Protein 5EN2 (pdb70)

Solvent-accessible surface area: 26014 Å² total; per-residue (Å²): 157,32,115,14,117,4,36,55,83,42,98,13,138,71,53,41,57,13,122,0,26,0,98,5,52,55,46,81,12,46,56,33,10,3,0,0,0,16,27,76,109,77,101,16,11,55,8,0,0,0,0,14,4,18,63,35,22,42,22,30,20,110,146,7,98,84,45,7,68,8,60,29,56,108,108,43,28,9,0,58,0,59,0,36,79,3,53,83,105,5,18,6,54,1,6,0,0,18,15,36,19,11,71,4,48,111,110,51,9,1,0,27,84,28,0,90,12,2,46,3,17,7,3,54,23,146,82,53,44,15,49,3,20,23,1,6,42,108,110,105,58,32,14,0,0,0,0,0,44,23,0,10,10,70,86,16,81,20,47,2,47,96,36,102,36,85,93,41,40,25,57,2,72,22,40,59,85,102,54,61,23,9,13,5,0,0,0,45,14,81,61,98,31,16,80,96,110,65,2,26,0,25,4,28,1,87,54,31,105,42,182,46,97,49,103,3,100,80,140,116,19,86,11,88,20,40,122,91,74,43,68,8,40,87,41,68,162,7,50,0,61,2,102,3,72,101,41,0,2,12,2,0,0,0,0,22,14,59,110,88,85,26,3,128,6,10,0,44,42,0,58,64,96,39,119,77,23,55,118,43,4,61,6,49,75,80,55,30,68,0,31,0,10,0,26,77,0,68,74,112,1,52,6,29,0,1,0,0,0,7,1,10,25,19,5,19,22,0,72,5,1,74,4,6,35,130,77,74,73,20,58,6,77,12,20,5,2,17,5,6,92,78,5,48,124,86,31,20,0,0,0,0,0,0,0,4,53,1,9,34,49,117,31,78,24,92,4,64,8,76,57,73,84,67,137,116,36,35,18,45,6,136,27,95,42,55,124,195,59,14,5,18,1,4,3,0,4,0,49,11,82,66,89,40,12,92,165,44,50,28,0,13,1,30,3,74,9,141,52,52,158,68,63,55,77,85,57,22,94,73,141,184,145,8,79,53,8,46,40,134,140,68,73,6,28,0,58,9,67,141,3,18,1,38,9,12,26,27,20,10,14,27,1,42,85,115,63,22,27,79,0,106,105,42,66,47,0,59,115,3,10,160,39,119,56,38,28,123,0,0,38,68,1,0,87,36,6,40,14,51,30,189,140,20,56,68,4,18,0,19,46,74,84,80,86,28,34,22,0,1,8,1,62,3,4,32,47,60,190,16,77,119,13,2,126,79,3,68,74,8,0,76,153,25,4,254,72,13,30,41,65,6,112,124,34,56,32,5,6,0,0,0,11,49,30,98,48,26,180,151,14,114

CATH classification: 2.60.40.10 (+1 more: 2.60.40.10)

Radius of gyration: 30.06 Å; Cα contacts (8 Å, |Δi|>4): 1407; chains: 3; bounding box: 63×88×64 Å

Nearest PDB structures (foldseek):
  5en2-assembly1_A  TM=1.005E+00  e=6.910E-44  Mus musculus
  3vga-assembly1_C  TM=9.369E-01  e=1.134E-33  Mus musculus
  3oz9-assembly1_H  TM=7.194E-01  e=1.781E-35  Mus musculus
  5x2m-assembly1_H  TM=7.467E-01  e=6.748E-34  Mus musculus
  5x2n-assembly2_J  TM=6.865E-01  e=4.454E-34  Mus musculus

InterPro domains:
  IPR001535 Arenavirus glycoprotein [MF_04084] (1-483)
  IPR001535 Arenavirus glycoprotein [PF00798] (1-118)
  IPR001535 Arenavirus glycoprotein [PF00798] (135-475)
  IPR001535 Arenavirus glycoprotein [PIRSF004028] (1-484)
  IPR043015 Arenavirus glycoprotein, zinc binding domain [G3DSA:2.20.28.180] (444-485)

Sequence (572 aa):
EVKLQQSGAELARPGTSVKLSCKASSGYTFTNYWMQWIKQRPGQGLEWIGAVYPGDGDTRFSQKFKGKATLTADKSSSTAYMQLSSLSSEDSAVYFCARRRVYYGSNYIYALDYWGQGTSVTVSAAKTTAPSVYPLAPVGSSVTLGCLVKGYFPEPVTLTWNSGSLSSGVHTFPAVLQSDLYTLSSSVTVTSSTWPSQSITCNVAHPASSTKVDKKIEPRDIVMTQSQKFMSTSIGDRVSITCKASQNVGSAVAWYQQKPGQSPKLLIYSASNRYTGVPDRFIGSESGTDFTLTISNMQSEDLADYFCQQYSSYPLAFGAGTKLELKRADAAPTVSIFPPSSEQLTSGGASVVCFLNNFYPKDINVKWKIDGSERQNGVLNSWTDQDSKDSTYSMSSTLTLTKDEYERHNSYTCEATHKTSTSPIVKSFNRNDLPLLCTLNKSHLYIKGGNASFKISFDDIAVLLPEYDVIIQHPADMSWCSKSDDQIWLSQWFMNAVGHDWYLDPPFLCRNRTKTEGFIFQVNTSKTGINENYAKKFKTGMHHLYREYPDSCLDGKLCLMKAQPTSWPLQCP

Secondary structure (DSSP, 8-state):
--EEEE---EEE-TT--EEEEEEEESS-GGGEEEEEEEE-TT--EEEEEEE-TTT--EEE-GGGTTTEEEEEETTTTEEEEEE-S--GGG-EEEEEEEEEPP-SSSS--S---B---EEEEE-SPPPBPPEEEEE-----EEEEEEEEEEEBSS--EEEEGGGTB-TTEEEPPPEEETTEEEEEEEEEEETTTTTTS--EEEEEEGGGTEEEEEE----/---EEES-SEEEE-TT--EEEEEEESS-BTB-EEEEEE-TTS--EEEEETTTEEPTT--TTEEEEEETTEEEEEESS--GGG-SEEEEEE-SSSSPEE---EEEEE----B--EEEEEPPPHHHHHTTEEEEEEEEEEEBSS--EEEEEETTEEE-TTEEEEEPPPPTTT--EEEEEEEEEEHHHHTT--EEEEEEE-TT-SS-EEEEEE--/-PPEEEEETTTEEEEEETTEEEEEEEES-----TTTSEEESSGGGGGGG-S-HHHHHHHHHHHHHTT--TTTSPPEEE--TT-SS---EEEE---SGGGHHHHHHHHHHHHHHSTT------TTS--EEEEEE-PPPTT--

Structure (mmCIF, N/CA/C/O backbone):
data_5EN2
#
_entry.id   5EN2
#
_cell.length_a   52.110
_cell.length_b   74.790
_cell.length_c   177.640
_cell.angle_alpha   90.000
_cell.angle_beta   90.000
_cell.angle_gamma   90.000
#
_symmetry.space_group_name_H-M   'P 21 21 21'
#
loop_
_entity.id
_entity.type
_entity.pdbx_description
1 polymer 'GD01 heavy chain'
2 polymer 'GD01 light chain'
3 polymer 'Pre-glycoprotein polyprotein GP complex'
4 branched alpha-D-mannopyranose-(1-3)-[alpha-D-mannopyranose-(1-6)]alpha-D-mannopyranose-(1-6)-[alpha-D-mannopyranose-(1-3)]beta-D-mannopyranose-(1-4)-2-acetamido-2-deoxy-beta-D-glucopyranose-(1-4)-2-acetamido-2-deoxy-beta-D-glucopyranose
5 branched 2-acetamido-2-deoxy-beta-D-glucopyranose-(1-4)-2-acetamido-2-deoxy-beta-D-glucopyranose
6 non-polymer 'CHLORIDE ION'
7 non-polymer 2-acetamido-2-deoxy-beta-D-glucopyranose
8 water water
#
loop_
_atom_site.group_PDB
_atom_site.id
_atom_site.type_symbol
_atom_site.label_atom_id
_atom_site.label_alt_id
_atom_site.label_comp_id
_atom_site.label_asym_id
_atom_site.label_entity_id
_atom_site.label_seq_id
_atom_site.pdbx_PDB_ins_code
_atom_site.Cartn_x
_atom_site.Cartn_y
_atom_site.Cartn_z
_atom_site.occupancy
_atom_site.B_iso_or_equiv
_atom_site.auth_seq_id
_atom_site.auth_comp_id
_atom_site.auth_asym_id
_atom_site.auth_atom_id
_atom_site.pdbx_PDB_model_num
ATOM 1 N N . GLU A 1 1 ? -26.698 11.277 -3.446 1.00 26.07 1 GLU A N 1
ATOM 2 C CA . GLU A 1 1 ? -25.299 11.388 -3.845 1.00 24.24 1 GLU A CA 1
ATOM 3 C C . GLU A 1 1 ? -25.199 11.825 -5.312 1.00 21.44 1 GLU A C 1
ATOM 4 O O . GLU A 1 1 ? -26.035 11.447 -6.124 1.00 19.63 1 GLU A O 1
ATOM 10 N N . VAL A 1 2 ? -24.193 12.625 -5.641 1.00 17.33 2 VAL A N 1
ATOM 11 C CA . VAL A 1 2 ? -24.000 13.160 -6.999 1.00 16.16 2 VAL A CA 1
ATOM 12 C C . VAL A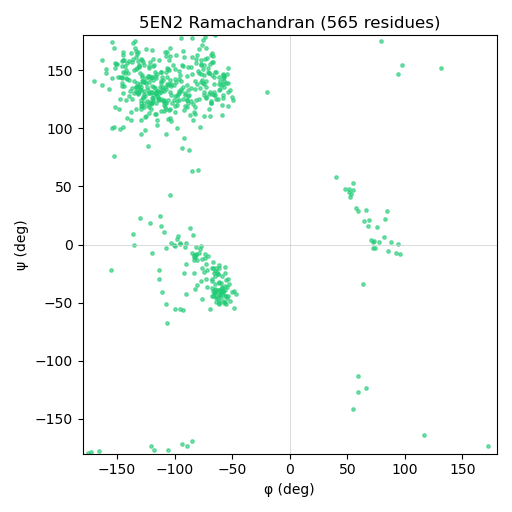 1 2 ? -23.483 12.067 -7.921 1.00 17.91 2 VAL A C 1
ATOM 13 O O . VAL A 1 2 ? -22.512 11.381 -7.599 1.00 18.04 2 VAL A O 1
ATOM 17 N N . LYS A 1 3 ? -24.141 11.897 -9.066 1.00 13.58 3 LYS A N 1
ATOM 18 C CA . LYS A 1 3 ? -23.715 10.878 -10.025 1.00 14.68 3 LYS A CA 1
ATOM 19 C C . LYS A 1 3 ? -23.960 11.356 -11.446 1.00 16.24 3 LYS A C 1
ATOM 20 O O . LYS A 1 3 ? -24.987 11.986 -11.708 1.00 14.82 3 LYS A O 1
ATOM 26 N N . LEU A 1 4 ? -22.997 11.084 -12.340 1.00 13.34 4 LEU A N 1
ATOM 27 C CA . LEU A 1 4 ? -23.115 11.392 -13.775 1.00 13.13 4 LEU A CA 1
ATOM 28 C C . LEU A 1 4 ? -22.936 10.063 -14.498 1.00 17.03 4 LEU A C 1
ATOM 29 O O . LEU A 1 4 ? -21.857 9.464 -14.409 1.00 17.01 4 LEU A O 1
ATOM 34 N N . GLN A 1 5 ? -24.009 9.569 -15.151 1.00 14.15 5 GLN A N 1
ATOM 35 C CA . GLN A 1 5 ? -24.007 8.257 -15.827 1.00 14.49 5 GLN A CA 1
ATOM 36 C C . GLN A 1 5 ? -24.020 8.446 -17.335 1.00 14.98 5 GLN A C 1
ATOM 37 O O . GLN A 1 5 ? -24.986 8.967 -17.889 1.00 13.58 5 GLN A O 1
ATOM 43 N N . GLN A 1 6 ? -22.943 8.019 -17.996 1.00 11.43 6 GLN A N 1
ATOM 44 C CA . GLN A 1 6 ? -22.829 8.156 -19.444 1.00 10.64 6 GLN A CA 1
ATOM 45 C C . GLN A 1 6 ? -23.319 6.898 -20.172 1.00 17.72 6 GLN A C 1
ATOM 46 O O . GLN A 1 6 ? -23.329 5.811 -19.594 1.00 17.60 6 GLN A O 1
ATOM 52 N N . SER A 1 7 ? -23.769 7.076 -21.438 1.00 14.63 7 SER A N 1
ATOM 53 C CA . SER A 1 7 ? -24.247 6.022 -22.338 1.00 12.84 7 SER A CA 1
ATOM 54 C C . SER A 1 7 ? -23.057 5.120 -22.738 1.00 15.92 7 SER A C 1
ATOM 55 O O . SER A 1 7 ? -21.902 5.466 -22.495 1.00 12.75 7 SER A O 1
ATOM 58 N N . GLY A 1 8 ? -23.356 3.932 -23.248 1.00 13.52 8 GLY A N 1
ATOM 59 C CA . GLY A 1 8 ? -22.352 2.923 -23.558 1.00 12.65 8 GLY A CA 1
ATOM 60 C C . GLY A 1 8 ? -21.529 3.222 -24.787 1.00 17.17 8 GLY A C 1
ATOM 61 O O . GLY A 1 8 ? -21.793 4.198 -25.498 1.00 17.18 8 GLY A O 1
ATOM 62 N N . ALA A 1 9 ? -20.575 2.324 -25.078 1.00 14.63 9 ALA A N 1
ATOM 63 C CA . ALA A 1 9 ? -19.663 2.413 -26.220 1.00 14.64 9 ALA A CA 1
ATOM 64 C C . ALA A 1 9 ? -20.395 2.578 -27.570 1.00 18.26 9 ALA A C 1
ATOM 65 O O . ALA A 1 9 ? -21.433 1.944 -27.816 1.00 17.89 9 ALA A O 1
ATOM 67 N N . GLU A 1 10 ? -19.847 3.433 -28.422 1.00 13.92 10 GLU A N 1
ATOM 68 C CA . GLU A 1 10 ? -20.379 3.724 -29.763 1.00 13.60 10 GLU A CA 1
ATOM 69 C C . GLU A 1 10 ? -19.472 3.180 -30.853 1.00 16.68 10 GLU A C 1
ATOM 70 O O . GLU A 1 10 ? -18.269 3.369 -30.792 1.00 16.07 10 GLU A O 1
ATOM 76 N N . LEU A 1 11 ? -20.058 2.540 -31.881 1.00 14.17 11 LEU A N 1
ATOM 77 C CA . LEU A 1 11 ? -19.344 2.058 -33.065 1.00 15.42 11 LEU A CA 1
ATOM 78 C C . LEU A 1 11 ? -20.047 2.747 -34.234 1.00 21.43 11 LEU A C 1
ATOM 79 O O . LEU A 1 11 ? -21.273 2.664 -34.341 1.00 21.62 11 LEU A O 1
ATOM 84 N N . ALA A 1 12 ? -19.309 3.501 -35.039 1.00 17.47 12 ALA A N 1
ATOM 85 C CA . ALA A 1 12 ? -19.945 4.230 -36.133 1.00 18.03 12 ALA A CA 1
ATOM 86 C C . ALA A 1 12 ? -19.143 4.301 -37.393 1.00 21.93 12 ALA A C 1
ATOM 87 O O . ALA A 1 12 ? -17.902 4.364 -37.378 1.00 21.20 12 ALA A O 1
ATOM 89 N N . ARG A 1 13 ? -19.862 4.312 -38.508 1.00 18.13 13 ARG A N 1
ATOM 90 C CA . ARG A 1 13 ? -19.235 4.412 -39.802 1.00 18.84 13 ARG A CA 1
ATOM 91 C C . ARG A 1 13 ? -18.751 5.828 -40.093 1.00 21.53 13 ARG A C 1
ATOM 92 O O . ARG A 1 13 ? -19.366 6.787 -39.629 1.00 19.97 13 ARG A O 1
ATOM 100 N N . PRO A 1 14 ? -17.687 5.983 -40.913 1.00 19.66 14 PRO A N 1
ATOM 101 C CA . PRO A 1 14 ? -17.238 7.334 -41.298 1.00 19.97 14 PRO A CA 1
ATOM 102 C C . PRO A 1 14 ? -18.334 8.146 -42.001 1.00 24.55 14 PRO A C 1
ATOM 103 O O . PRO A 1 14 ? -19.126 7.591 -42.778 1.00 23.51 14 PRO A O 1
ATOM 107 N N . GLY A 1 15 ? -18.431 9.431 -41.641 1.00 20.50 15 GLY A N 1
ATOM 108 C CA . GLY A 1 15 ? -19.410 10.374 -42.177 1.00 19.17 15 GLY A CA 1
ATOM 109 C C . GLY A 1 15 ? -20.757 10.353 -41.486 1.00 23.89 15 GLY A C 1
ATOM 110 O O . GLY A 1 15 ? -21.623 11.176 -41.800 1.00 24.28 15 GLY A O 1
ATOM 111 N N . THR A 1 16 ? -20.966 9.419 -40.543 1.00 18.95 16 THR A N 1
ATOM 112 C CA . THR A 1 16 ? -22.240 9.353 -39.814 1.00 18.55 16 THR A CA 1
ATOM 113 C C . THR A 1 16 ? -22.158 10.254 -38.551 1.00 22.11 16 THR A C 1
ATOM 114 O O . THR A 1 16 ? -21.210 11.011 -38.386 1.00 21.50 16 THR A O 1
ATOM 118 N N . SER A 1 17 ? -23.176 10.201 -37.711 1.00 17.65 17 SER A N 1
ATOM 119 C CA . SER A 1 17 ? -23.235 10.956 -36.473 1.00 18.49 17 SER A CA 1
ATOM 120 C C . SER A 1 17 ? -23.628 10.037 -35.312 1.00 22.34 17 SER A C 1
ATOM 121 O O . SER A 1 17 ? -24.275 9.017 -35.535 1.00 22.08 17 SER A O 1
ATOM 124 N N . VAL A 1 18 ? -23.228 10.396 -34.086 1.00 17.61 18 VAL A N 1
ATOM 125 C CA . VAL A 1 18 ? -23.590 9.663 -32.862 1.00 17.78 18 VAL A CA 1
ATOM 126 C C . VAL A 1 18 ? -24.082 10.694 -31.876 1.00 19.56 18 VAL A C 1
ATOM 127 O O . VAL A 1 18 ? -23.657 11.850 -31.956 1.00 17.64 18 VAL A O 1
ATOM 131 N N . LYS A 1 19 ? -24.957 10.293 -30.956 1.00 13.87 19 LYS A N 1
ATOM 132 C CA . LYS A 1 19 ? -25.436 11.201 -29.917 1.00 13.54 19 LYS A CA 1
ATOM 133 C C . LYS A 1 19 ? -25.173 10.542 -28.561 1.00 17.99 19 LYS A C 1
ATOM 134 O O . LYS A 1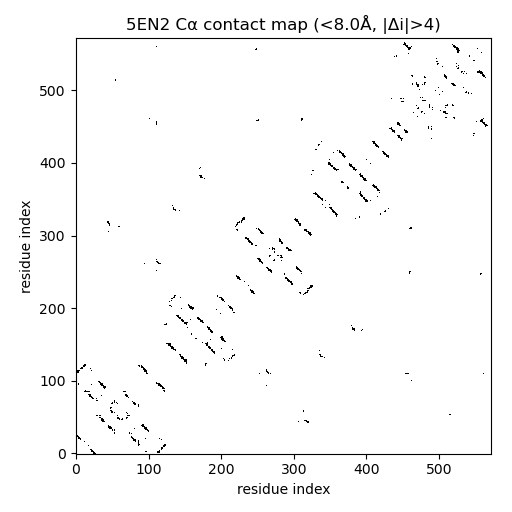 19 ? -25.755 9.496 -28.243 1.00 18.93 19 LYS A O 1
ATOM 140 N N . LEU A 1 20 ? -24.233 11.112 -27.807 1.00 13.07 20 LEU A N 1
ATOM 141 C CA . LEU A 1 20 ? -23.841 10.631 -26.490 1.00 12.47 20 LEU A CA 1
ATOM 142 C C . LEU A 1 20 ? -24.688 11.266 -25.411 1.00 14.89 20 LEU A C 1
ATOM 143 O O . LEU A 1 20 ? -25.057 12.423 -25.532 1.00 14.71 20 LEU A O 1
ATOM 148 N N . SER A 1 21 ? -24.998 10.518 -24.342 1.00 12.92 21 SER A N 1
ATOM 149 C CA . SER A 1 21 ? -25.811 11.073 -23.262 1.00 12.21 21 SER A CA 1
ATOM 150 C C . SER A 1 21 ? -25.115 11.029 -21.906 1.00 13.55 21 SER A C 1
ATOM 151 O O . SER A 1 21 ? -24.245 10.188 -21.666 1.00 13.09 21 SER A O 1
ATOM 154 N N . CYS A 1 22 ? -25.496 11.941 -21.032 1.00 11.91 22 CYS A N 1
ATOM 155 C CA . CYS A 1 22 ? -24.950 12.007 -19.690 1.00 13.21 22 CYS A CA 1
ATOM 156 C C . CYS A 1 22 ? -26.117 12.374 -18.767 1.00 19.04 22 CYS A C 1
ATOM 157 O O . CYS A 1 22 ? -26.609 13.499 -18.812 1.00 17.89 22 CYS A O 1
ATOM 160 N N . LYS A 1 23 ? -26.565 11.405 -17.951 1.00 15.57 23 LYS A N 1
ATOM 161 C CA . LYS A 1 23 ? -27.693 11.602 -17.051 1.00 15.44 23 LYS A CA 1
ATOM 162 C C . LYS A 1 23 ? -27.221 11.976 -15.656 1.00 16.71 23 LYS A C 1
ATOM 163 O O . LYS A 1 23 ? -26.493 11.218 -15.015 1.00 15.86 23 LYS A O 1
ATOM 169 N N . ALA A 1 24 ? -27.707 13.097 -15.168 1.00 14.25 24 ALA A N 1
ATOM 170 C CA . ALA A 1 24 ? -27.349 13.589 -13.851 1.00 15.36 24 ALA A CA 1
ATOM 171 C C . ALA A 1 24 ? -28.348 13.172 -12.762 1.00 19.42 24 ALA A C 1
ATOM 172 O O . ALA A 1 24 ? -29.553 13.197 -12.995 1.00 19.82 24 ALA A O 1
ATOM 174 N N . SER A 1 25 ? -27.832 12.819 -11.580 1.00 17.36 25 SER A N 1
ATOM 175 C CA A SER A 1 25 ? -28.638 12.447 -10.412 0.50 17.02 25 SER A CA 1
ATOM 176 C CA B SER A 1 25 ? -28.663 12.492 -10.420 0.50 16.28 25 SER A CA 1
ATOM 177 C C . SER A 1 25 ? -28.014 13.012 -9.149 1.00 19.51 25 SER A C 1
ATOM 178 O O . SER A 1 25 ? -26.798 13.225 -9.120 1.00 17.47 25 SER A O 1
ATOM 183 N N . GLY A 1 26 ? -28.852 13.241 -8.127 1.00 16.72 26 GLY A N 1
ATOM 184 C CA . GLY A 1 26 ? -28.436 13.708 -6.811 1.00 16.90 26 GLY A CA 1
ATOM 185 C C . GLY A 1 26 ? -28.193 15.190 -6.612 1.00 18.83 26 GLY A C 1
ATOM 186 O O . GLY A 1 26 ? -27.690 15.571 -5.559 1.00 17.22 26 GLY A O 1
ATOM 187 N N . TYR A 1 27 ? -28.506 16.035 -7.620 1.00 15.62 27 TYR A N 1
ATOM 188 C CA . TYR A 1 27 ? -28.314 17.495 -7.543 1.00 14.98 27 TYR A CA 1
ATOM 189 C C . TYR A 1 27 ? -29.281 18.231 -8.436 1.00 19.36 27 TYR A C 1
ATOM 190 O O . TYR A 1 27 ? -29.970 17.580 -9.225 1.00 19.05 27 TYR A O 1
ATOM 199 N N . THR A 1 28 ? -29.369 19.577 -8.285 1.00 16.06 28 THR A N 1
ATOM 200 C CA . THR A 1 28 ? -30.230 20.436 -9.095 1.00 15.44 28 THR A CA 1
ATOM 201 C C . THR A 1 28 ? -29.537 20.637 -10.453 1.00 17.78 28 THR A C 1
ATOM 202 O O . THR A 1 28 ? -28.619 21.459 -10.581 1.00 15.08 28 THR A O 1
ATOM 206 N N . PHE A 1 29 ? -30.011 19.894 -11.461 1.00 15.69 29 PHE A N 1
ATOM 207 C CA . PHE A 1 29 ? -29.528 19.907 -12.853 1.00 14.24 29 PHE A CA 1
ATOM 208 C C . PHE A 1 29 ? -29.342 21.305 -13.433 1.00 17.64 29 PHE A C 1
ATOM 209 O O . PHE A 1 29 ? -28.338 21.586 -14.103 1.00 17.01 29 PHE A O 1
ATOM 217 N N . THR A 1 30 ? -30.306 22.195 -13.154 1.00 15.52 30 THR A N 1
ATOM 218 C CA . THR A 1 30 ? -30.316 23.557 -13.654 1.00 14.73 30 THR A CA 1
ATOM 219 C C . THR A 1 30 ? -29.367 24.487 -12.918 1.00 15.11 30 THR A C 1
ATOM 220 O O . THR A 1 30 ? -29.312 25.650 -13.288 1.00 16.12 30 THR A O 1
ATOM 224 N N . ASN A 1 31 ? -28.633 24.024 -11.897 1.00 10.87 31 ASN A N 1
ATOM 225 C CA . ASN A 1 31 ? -27.649 24.907 -11.236 1.00 10.76 31 ASN A CA 1
ATOM 226 C C . ASN A 1 31 ? -26.247 24.677 -11.786 1.00 14.25 31 ASN A C 1
ATOM 227 O O . ASN A 1 31 ? -25.274 25.214 -11.238 1.00 14.00 31 ASN A O 1
ATOM 232 N N . TYR A 1 32 ? -26.139 23.867 -12.836 1.00 10.10 32 TYR A N 1
ATOM 233 C CA . TYR A 1 32 ? -24.841 23.477 -13.414 1.00 10.10 32 TYR A CA 1
ATOM 234 C C . TYR A 1 32 ? -24.794 23.545 -14.923 1.00 14.01 32 TYR A C 1
ATOM 235 O O . TYR A 1 32 ? -25.810 23.388 -15.575 1.00 13.83 32 TYR A O 1
ATOM 244 N N . TRP A 1 33 ? -23.609 23.809 -15.461 1.00 11.71 33 TRP A N 1
ATOM 245 C CA . TRP A 1 33 ? -23.325 23.739 -16.876 1.00 12.58 33 TRP A CA 1
ATOM 246 C C . TRP A 1 33 ? -22.723 22.344 -17.041 1.00 15.15 33 TRP A C 1
ATOM 247 O O . TRP A 1 33 ? -21.811 21.983 -16.278 1.00 13.88 33 TRP A O 1
ATOM 258 N N . MET A 1 34 ? -23.209 21.560 -18.014 1.00 9.43 34 MET A N 1
ATOM 259 C CA . MET A 1 34 ? -22.609 20.256 -18.256 1.00 9.25 34 MET A CA 1
ATOM 260 C C . MET A 1 34 ? -21.461 20.430 -19.255 1.00 12.47 34 MET A C 1
ATOM 261 O O . MET A 1 34 ? -21.674 20.886 -20.364 1.00 10.95 34 MET A O 1
ATOM 266 N N . GLN A 1 35 ? -20.258 20.042 -18.856 1.00 8.87 35 GLN A N 1
ATOM 267 C CA . GLN A 1 35 ? -19.057 20.115 -19.687 1.00 7.65 35 GLN A CA 1
ATOM 268 C C . GLN A 1 35 ? -18.851 18.802 -20.439 1.00 13.18 35 GLN A C 1
ATOM 269 O O . GLN A 1 35 ? -19.239 17.732 -19.962 1.00 13.23 35 GLN A O 1
ATOM 275 N N . TRP A 1 36 ? -18.178 18.876 -21.585 1.00 9.00 36 TRP A N 1
ATOM 276 C CA . TRP A 1 36 ? -17.808 17.706 -22.374 1.00 8.53 36 TRP A CA 1
ATOM 277 C C . TRP A 1 36 ? -16.325 17.805 -22.669 1.00 11.08 36 TRP A C 1
ATOM 278 O O . TRP A 1 36 ? -15.843 18.875 -23.034 1.00 9.50 36 TRP A O 1
ATOM 289 N N . ILE A 1 37 ? -15.599 16.686 -22.515 1.00 7.43 37 ILE A N 1
ATOM 290 C CA . ILE A 1 37 ? -14.150 16.650 -22.698 1.00 7.42 37 ILE A CA 1
ATOM 291 C C . ILE A 1 37 ? -13.801 15.405 -23.538 1.00 9.73 37 ILE A C 1
ATOM 292 O O . ILE A 1 37 ? -14.357 14.325 -23.323 1.00 10.53 37 ILE A O 1
ATOM 297 N N . LYS A 1 38 ? -12.858 15.559 -24.430 1.00 7.37 38 LYS A N 1
ATOM 298 C CA . LYS A 1 38 ? -12.386 14.477 -25.282 1.00 8.28 38 LYS A CA 1
ATOM 299 C C . LYS A 1 38 ? -11.009 14.028 -24.816 1.00 12.79 38 LYS A C 1
ATOM 300 O O . LYS A 1 38 ? -10.152 14.859 -24.469 1.00 12.56 38 LYS A O 1
ATOM 306 N N . GLN A 1 39 ? -10.776 12.723 -24.915 1.00 11.13 39 GLN A N 1
ATOM 307 C CA . GLN A 1 39 ? -9.475 12.144 -24.618 1.00 10.35 39 GLN A CA 1
ATOM 308 C C . GLN A 1 39 ? -9.134 11.096 -25.654 1.00 13.91 39 GLN A C 1
ATOM 309 O O . GLN A 1 39 ? -9.725 10.021 -25.656 1.00 11.72 39 GLN A O 1
ATOM 315 N N . ARG A 1 40 ? -8.183 11.417 -26.545 1.00 15.48 40 ARG A N 1
ATOM 316 C CA . ARG A 1 40 ? -7.735 10.476 -27.568 1.00 17.52 40 ARG A CA 1
ATOM 317 C C . ARG A 1 40 ? -6.749 9.459 -26.977 1.00 27.90 40 ARG A C 1
ATOM 318 O O . ARG A 1 40 ? -6.073 9.795 -25.992 1.00 26.12 40 ARG A O 1
ATOM 326 N N . PRO A 1 41 ? -6.715 8.193 -27.512 1.00 29.50 41 PRO A N 1
ATOM 327 C CA . PRO A 1 41 ? -5.836 7.159 -26.933 1.00 30.11 41 PRO A CA 1
ATOM 328 C C . PRO A 1 41 ? -4.395 7.599 -26.711 1.00 36.10 41 PRO A C 1
ATOM 329 O O . PRO A 1 41 ? -3.750 8.150 -27.606 1.00 35.39 41 PRO A O 1
ATOM 333 N N . GLY A 1 42 ? -3.964 7.453 -25.463 1.00 33.94 42 GLY A N 1
ATOM 334 C CA . GLY A 1 42 ? -2.638 7.821 -24.985 1.00 34.08 42 GLY A CA 1
ATOM 335 C C . GLY A 1 42 ? -2.371 9.312 -24.905 1.00 36.29 42 GLY A C 1
ATOM 336 O O . GLY A 1 42 ? -1.256 9.700 -24.560 1.00 36.01 42 GLY A O 1
ATOM 337 N N . GLN A 1 43 ? -3.392 10.162 -25.202 1.00 30.55 43 GLN A N 1
ATOM 338 C CA . GLN A 1 43 ? -3.268 11.624 -25.186 1.00 28.59 43 GLN A CA 1
ATOM 339 C C . GLN A 1 43 ? -3.947 12.309 -23.962 1.00 27.75 43 GLN A C 1
ATOM 340 O O . GLN A 1 43 ? -4.467 11.632 -23.044 1.00 25.06 43 GLN A O 1
ATOM 346 N N . GLY A 1 44 ? -3.900 13.647 -23.957 1.00 19.28 44 GLY A N 1
ATOM 347 C CA . GLY A 1 44 ? -4.455 14.416 -22.857 1.00 17.95 44 GLY A CA 1
ATOM 348 C C . GLY A 1 44 ? -5.939 14.692 -22.969 1.00 22.27 44 GLY A C 1
ATOM 349 O O . GLY A 1 44 ? -6.641 14.123 -23.817 1.00 22.63 44 GLY A O 1
ATOM 350 N N . LEU A 1 45 ? -6.422 15.585 -22.099 1.00 15.55 45 LEU A N 1
ATOM 351 C CA . LEU A 1 45 ? -7.816 16.011 -22.045 1.00 13.21 45 LEU A CA 1
ATOM 352 C C . LEU A 1 45 ? -7.989 17.251 -22.905 1.00 17.20 45 LEU A C 1
ATOM 353 O O . LEU A 1 45 ? -7.172 18.178 -22.844 1.00 16.18 45 LEU A O 1
ATOM 358 N N . GLU A 1 46 ? -9.053 17.282 -23.705 1.00 11.09 46 GLU A N 1
ATOM 359 C CA . GLU A 1 46 ? -9.334 18.448 -24.539 1.00 11.01 46 GLU A CA 1
ATOM 360 C C . GLU A 1 46 ? -10.771 18.922 -24.290 1.00 11.67 46 GLU A C 1
ATOM 361 O O . GLU A 1 46 ? -11.729 18.177 -24.554 1.00 7.70 46 GLU A O 1
ATOM 367 N N . TRP A 1 47 ? -10.928 20.156 -23.793 1.00 10.11 47 TRP A N 1
ATOM 368 C CA . TRP A 1 47 ? -12.273 20.671 -23.504 1.00 10.88 47 TRP A CA 1
ATOM 369 C C . TRP A 1 47 ? -13.014 20.928 -24.815 1.00 13.50 47 TRP A C 1
ATOM 370 O O . TRP A 1 47 ? -12.467 21.577 -25.687 1.00 13.01 47 TRP A O 1
ATOM 381 N N . ILE A 1 48 ? -14.243 20.406 -24.952 1.00 11.26 48 ILE A N 1
ATOM 382 C CA . ILE A 1 48 ? -15.086 20.548 -26.159 1.00 10.23 48 ILE A CA 1
ATOM 383 C C . ILE A 1 48 ? -15.999 21.756 -26.029 1.00 14.22 48 ILE A C 1
ATOM 384 O O . ILE A 1 48 ? -16.051 22.623 -26.907 1.00 13.01 48 ILE A O 1
ATOM 389 N N . GLY A 1 49 ? -16.774 21.759 -24.963 1.00 10.02 49 GLY A N 1
ATOM 390 C CA . GLY A 1 49 ? -17.748 22.803 -24.706 1.00 9.23 49 GLY A CA 1
ATOM 391 C C . GLY A 1 49 ? -18.646 22.480 -23.528 1.00 12.51 49 GLY A C 1
ATOM 392 O O . GLY A 1 49 ? -18.444 21.486 -22.821 1.00 11.32 49 GLY A O 1
ATOM 393 N N . ALA A 1 50 ? -19.637 23.327 -23.322 1.00 9.24 50 ALA A N 1
ATOM 394 C CA . ALA A 1 50 ? -20.602 23.163 -22.251 1.00 9.50 50 ALA A CA 1
ATOM 395 C C . ALA A 1 50 ? -21.977 23.654 -22.668 1.00 13.83 50 ALA A C 1
ATOM 396 O O . ALA A 1 50 ? -22.123 24.514 -23.551 1.00 12.66 50 ALA A O 1
ATOM 398 N N . VAL A 1 51 ? -22.978 23.135 -21.972 1.00 11.89 51 VAL A N 1
ATOM 399 C CA . VAL A 1 51 ? -24.385 23.467 -22.158 1.00 10.74 51 VAL A CA 1
ATOM 400 C C . VAL A 1 51 ? -25.004 23.799 -20.831 1.00 13.42 51 VAL A C 1
ATOM 401 O O . VAL A 1 51 ? -24.756 23.116 -19.824 1.00 15.41 51 VAL A O 1
ATOM 405 N N . TYR A 1 52 ? -25.829 24.832 -20.833 1.00 11.09 52 TYR A N 1
ATOM 406 C CA . TYR A 1 52 ? -26.616 25.270 -19.695 1.00 12.14 52 TYR A CA 1
ATOM 407 C C . TYR A 1 52 ? -28.039 24.727 -19.887 1.00 19.11 52 TYR A C 1
ATOM 408 O O . TYR A 1 52 ? -28.683 25.040 -20.891 1.00 18.82 52 TYR A O 1
ATOM 417 N N . PRO A 1 53 A -28.560 23.883 -18.977 1.00 17.37 52 PRO A N 1
ATOM 418 C CA . PRO A 1 53 A -29.878 23.274 -19.234 1.00 18.18 52 PRO A CA 1
ATOM 419 C C . PRO A 1 53 A -31.090 24.187 -19.107 1.00 23.92 52 PRO A C 1
ATOM 420 O O . PRO A 1 53 A -32.142 23.836 -19.641 1.00 25.06 52 PRO A O 1
ATOM 424 N N . GLY A 1 54 ? -30.936 25.342 -18.463 1.00 19.92 53 GLY A N 1
ATOM 425 C CA . GLY A 1 54 ? -32.021 26.306 -18.290 1.00 21.17 53 GLY A CA 1
ATOM 426 C C . GLY A 1 54 ? -32.653 26.744 -19.600 1.00 26.59 53 GLY A C 1
ATOM 427 O O . GLY A 1 54 ? -33.877 26.687 -19.748 1.00 27.32 53 GLY A O 1
ATOM 428 N N . ASP A 1 55 ? -31.824 27.133 -20.580 1.00 22.06 54 ASP A N 1
ATOM 429 C CA . ASP A 1 55 ? -32.321 27.539 -21.900 1.00 21.35 54 ASP A CA 1
ATOM 430 C C . ASP A 1 55 ? -31.513 26.957 -23.046 1.00 23.12 54 ASP A C 1
ATOM 431 O O . ASP A 1 55 ? -31.675 27.397 -24.199 1.00 22.46 54 ASP A O 1
ATOM 436 N N . GLY A 1 56 ? -30.609 26.024 -22.729 1.00 15.92 55 GLY A N 1
ATOM 437 C CA . GLY A 1 56 ? -29.781 25.428 -23.765 1.00 14.91 55 GLY A CA 1
ATOM 438 C C . GLY A 1 56 ? -28.651 26.298 -24.273 1.00 17.56 55 GLY A C 1
ATOM 439 O O . GLY A 1 56 ? -28.096 25.997 -25.327 1.00 17.22 55 GLY A O 1
ATOM 440 N N . ASP A 1 57 ? -28.290 27.378 -23.557 1.00 15.79 56 ASP A N 1
ATOM 441 C CA . ASP A 1 57 ? -27.130 28.207 -23.952 1.00 15.85 56 ASP A CA 1
ATOM 442 C C . ASP A 1 57 ? -25.848 27.331 -24.004 1.00 17.10 56 ASP A C 1
ATOM 443 O O . ASP A 1 57 ? -25.748 26.317 -23.291 1.00 14.71 56 ASP A O 1
ATOM 448 N N . THR A 1 58 ? -24.937 27.659 -24.926 1.00 14.08 57 THR A N 1
ATOM 449 C CA . THR A 1 58 ? -23.720 26.873 -25.123 1.00 13.11 57 THR A CA 1
ATOM 450 C C . THR A 1 58 ? -22.451 27.698 -25.131 1.00 15.36 57 THR A C 1
ATOM 451 O O . THR A 1 58 ? -22.459 28.913 -25.398 1.00 14.63 57 THR A O 1
ATOM 455 N N . ARG A 1 59 ? -21.327 26.997 -24.879 1.00 11.87 58 ARG A N 1
ATOM 456 C CA . ARG A 1 59 ? -19.966 27.530 -24.945 1.00 11.81 58 ARG A CA 1
ATOM 457 C C . ARG A 1 59 ? -19.137 26.494 -25.644 1.00 15.27 58 ARG A C 1
ATOM 458 O O . ARG A 1 59 ? -19.260 25.301 -25.348 1.00 14.88 58 ARG A O 1
ATOM 466 N N . PHE A 1 60 ? -18.303 26.909 -26.582 1.00 13.26 59 PHE A N 1
ATOM 467 C CA . PHE A 1 60 ? -17.503 25.925 -27.292 1.00 12.86 59 PHE A CA 1
ATOM 468 C C . PHE A 1 60 ? -16.076 26.310 -27.354 1.00 16.19 59 PHE A C 1
ATOM 469 O O . PHE A 1 60 ? -15.741 27.485 -27.298 1.00 14.68 59 PHE A O 1
ATOM 477 N N . SER A 1 61 ? -15.229 25.300 -27.552 1.00 14.91 60 SER A N 1
ATOM 478 C CA . SER A 1 61 ? -13.843 25.451 -27.942 1.00 15.74 60 SER A CA 1
ATOM 479 C C . SER A 1 61 ? -13.973 25.686 -29.491 1.00 18.20 60 SER A C 1
ATOM 480 O O . SER A 1 61 ? -14.820 25.057 -30.144 1.00 17.68 60 SER A O 1
ATOM 483 N N . GLN A 1 62 ? -13.207 26.622 -30.049 1.00 16.54 61 GLN A N 1
ATOM 484 C CA . GLN A 1 62 ? -13.243 26.945 -31.496 1.00 16.81 61 GLN A CA 1
ATOM 485 C C . GLN A 1 62 ? -13.123 25.714 -32.398 1.00 17.78 61 GLN A C 1
ATOM 486 O O . GLN A 1 62 ? -13.849 25.617 -33.366 1.00 18.48 61 GLN A O 1
ATOM 492 N N . LYS A 1 63 ? -12.259 24.769 -32.049 1.00 14.10 62 LYS A N 1
ATOM 493 C CA . LYS A 1 63 ? -12.042 23.552 -32.830 1.00 14.32 62 LYS A CA 1
ATOM 494 C C . LYS A 1 63 ? -13.303 22.721 -33.004 1.00 19.20 62 LYS A C 1
ATOM 495 O O . LYS A 1 63 ? -13.482 22.112 -34.061 1.00 19.16 62 LYS A O 1
ATOM 501 N N . PHE A 1 64 ? -14.167 22.666 -31.968 1.00 14.34 63 PHE A N 1
ATOM 502 C CA . PHE A 1 64 ? -15.321 21.774 -32.030 1.00 14.30 63 PHE A CA 1
ATOM 503 C C . PHE A 1 64 ? -16.581 22.395 -32.612 1.00 20.30 63 PHE A C 1
ATOM 504 O O . PHE A 1 64 ? -17.568 21.672 -32.760 1.00 21.38 63 PHE A O 1
ATOM 512 N N . LYS A 1 65 ? -16.555 23.697 -32.971 1.00 17.17 64 LYS A N 1
ATOM 513 C CA . LYS A 1 65 ? -17.696 24.341 -33.617 1.00 18.60 64 LYS A CA 1
ATOM 514 C C . LYS A 1 65 ? -17.803 23.710 -35.028 1.00 23.07 64 LYS A C 1
ATOM 515 O O . LYS A 1 65 ? -16.821 23.688 -35.776 1.00 22.73 64 LYS A O 1
ATOM 521 N N . GLY A 1 66 ? -18.968 23.146 -35.325 1.00 20.72 65 GLY A N 1
ATOM 522 C CA . GLY A 1 66 ? -19.229 22.428 -36.566 1.00 20.64 65 GLY A CA 1
ATOM 523 C C . GLY A 1 66 ? -19.034 20.929 -36.419 1.00 23.71 65 GLY A C 1
ATOM 524 O O . GLY A 1 66 ? -19.341 20.176 -37.347 1.00 22.40 65 GLY A O 1
ATOM 525 N N . LYS A 1 67 ? -18.495 20.477 -35.257 1.00 17.44 66 LYS A N 1
ATOM 526 C CA . LYS A 1 67 ? -18.301 19.056 -34.976 1.00 15.57 66 LYS A CA 1
ATOM 527 C C . LYS A 1 67 ? -19.316 18.567 -33.926 1.00 17.17 66 LYS A C 1
ATOM 528 O O . LYS A 1 67 ? -19.972 17.549 -34.142 1.00 16.03 66 LYS A O 1
ATOM 534 N N . ALA A 1 68 ? -19.412 19.288 -32.793 1.00 13.42 67 ALA A N 1
ATOM 535 C CA . ALA A 1 68 ? -20.256 18.933 -31.650 1.00 13.93 67 ALA A CA 1
ATOM 536 C C . ALA A 1 68 ? -21.474 19.805 -31.513 1.00 16.70 67 ALA A C 1
ATOM 537 O O . ALA A 1 68 ? -21.365 21.020 -31.633 1.00 16.70 67 ALA A O 1
ATOM 539 N N . THR A 1 69 ? -22.623 19.187 -31.197 1.00 12.66 68 THR A N 1
ATOM 540 C CA . THR A 1 69 ? -23.893 19.863 -30.945 1.00 13.41 68 THR A CA 1
ATOM 541 C C . THR A 1 69 ? -24.289 19.472 -29.521 1.00 18.44 68 THR A C 1
ATOM 542 O O . THR A 1 69 ? -24.423 18.288 -29.219 1.00 19.17 68 THR A O 1
ATOM 546 N N . LEU A 1 70 ? -24.449 20.464 -28.656 1.00 14.97 69 LEU A N 1
ATOM 547 C CA . LEU A 1 70 ? -24.751 20.259 -27.241 1.00 13.75 69 LEU A CA 1
ATOM 548 C C . LEU A 1 70 ? -26.165 20.676 -26.870 1.00 17.09 69 LEU A C 1
ATOM 549 O O . LEU A 1 70 ? -26.573 21.820 -27.102 1.00 15.18 69 LEU A O 1
ATOM 554 N N . THR A 1 71 ? -26.904 19.739 -26.301 1.00 14.21 70 THR A N 1
ATOM 555 C CA . THR A 1 71 ? -28.272 19.971 -25.863 1.00 14.74 70 THR A CA 1
ATOM 556 C C . THR A 1 71 ? -28.465 19.391 -24.462 1.00 16.06 70 THR A C 1
ATOM 557 O O . THR A 1 71 ? -27.606 18.660 -23.955 1.00 13.98 70 THR A O 1
ATOM 561 N N . ALA A 1 72 ? -29.594 19.712 -23.842 1.00 13.78 71 ALA A N 1
ATOM 562 C CA . ALA A 1 72 ? -29.942 19.169 -22.532 1.00 17.16 71 ALA A CA 1
ATOM 563 C C . ALA A 1 72 ? -31.463 19.060 -22.413 1.00 22.91 71 ALA A C 1
ATOM 564 O O . ALA A 1 72 ? -32.186 19.911 -22.939 1.00 22.40 71 ALA A O 1
ATOM 566 N N . ASP A 1 73 ? -31.938 18.008 -21.728 1.00 20.26 72 ASP A N 1
ATOM 567 C CA . ASP A 1 73 ? -33.349 17.820 -21.444 1.00 19.71 72 ASP A CA 1
ATOM 568 C C . ASP A 1 73 ? -33.520 17.910 -19.914 1.00 22.59 72 ASP A C 1
ATOM 569 O O . ASP A 1 73 ? -33.068 17.030 -19.191 1.00 20.95 72 ASP A O 1
ATOM 574 N N . LYS A 1 74 ? -34.102 19.019 -19.440 1.00 21.42 73 LYS A N 1
ATOM 575 C CA . LYS A 1 74 ? -34.345 19.328 -18.020 1.00 22.37 73 LYS A CA 1
ATOM 576 C C . LYS A 1 74 ? -35.236 18.283 -17.378 1.00 28.05 73 LYS A C 1
ATOM 577 O O . LYS A 1 74 ? -34.995 17.915 -16.239 1.00 29.18 73 LYS A O 1
ATOM 583 N N . SER A 1 75 ? -36.275 17.819 -18.098 1.00 26.98 74 SER A N 1
ATOM 584 C CA . SER A 1 75 ? -37.224 16.823 -17.570 1.00 28.73 74 SER A CA 1
ATOM 585 C C . SER A 1 75 ? -36.550 15.500 -17.210 1.00 31.62 74 SER A C 1
ATOM 586 O O . SER A 1 75 ? -36.804 14.973 -16.114 1.00 32.08 74 SER A O 1
ATOM 589 N N . SER A 1 76 ? -35.627 15.016 -18.085 1.00 24.28 75 SER A N 1
ATOM 590 C CA . SER A 1 76 ? -34.892 13.778 -17.829 1.00 22.91 75 SER A CA 1
ATOM 591 C C . SER A 1 76 ? -33.515 13.992 -17.175 1.00 23.13 75 SER A C 1
ATOM 592 O O . SER A 1 76 ? -32.830 12.997 -16.909 1.00 22.44 75 SER A O 1
ATOM 595 N N . SER A 1 77 ? -33.130 15.271 -16.870 1.00 18.64 76 SER A N 1
ATOM 596 C CA . SER A 1 77 ? -31.825 15.628 -16.232 1.00 17.02 76 SER A CA 1
ATOM 597 C C . SER A 1 77 ? -30.691 15.015 -17.052 1.00 17.43 76 SER A C 1
ATOM 598 O O . SER A 1 77 ? -29.780 14.406 -16.507 1.00 15.85 76 SER A O 1
ATOM 601 N N . THR A 1 78 ? -30.797 15.127 -18.380 1.00 14.50 77 THR A N 1
ATOM 602 C CA . THR A 1 7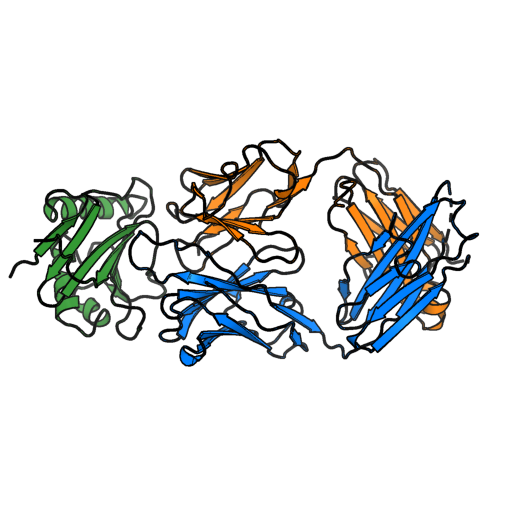8 ? -29.828 14.546 -19.298 1.00 14.97 77 THR A CA 1
ATOM 603 C C . THR A 1 78 ? -29.237 15.582 -20.237 1.00 17.66 77 THR A C 1
ATOM 604 O O . THR A 1 78 ? -29.966 16.387 -20.804 1.00 15.71 77 THR A O 1
ATOM 608 N N . ALA A 1 79 ? -27.902 15.530 -20.412 1.00 14.62 78 ALA A N 1
ATOM 609 C CA . ALA A 1 79 ? -27.211 16.384 -21.360 1.00 13.31 78 ALA A CA 1
ATOM 610 C C . ALA A 1 79 ? -26.803 15.468 -22.499 1.00 15.11 78 ALA A C 1
ATOM 611 O O . ALA A 1 79 ? -26.487 14.307 -22.267 1.00 14.89 78 ALA A O 1
ATOM 613 N N . TYR A 1 80 ? -26.762 16.001 -23.714 1.00 12.47 79 TYR A N 1
ATOM 614 C CA . TYR A 1 80 ? -26.415 15.247 -24.909 1.00 11.39 79 TYR A CA 1
ATOM 615 C C . TYR A 1 80 ? -25.334 15.898 -25.718 1.00 14.31 79 TYR A C 1
ATOM 616 O O . TYR A 1 80 ? -25.304 17.112 -25.862 1.00 14.44 79 TYR A O 1
ATOM 625 N N . MET A 1 81 ? -24.506 15.075 -26.331 1.00 11.06 80 MET A N 1
ATOM 626 C CA . MET A 1 81 ? -23.521 15.602 -27.238 1.00 11.04 80 MET A CA 1
ATOM 627 C C . MET A 1 81 ? -23.612 14.836 -28.533 1.00 14.41 80 MET A C 1
ATOM 628 O O . MET A 1 81 ? -23.335 13.636 -28.560 1.00 13.54 80 MET A O 1
ATOM 633 N N . GLN A 1 82 ? -23.962 15.544 -29.604 1.00 12.98 81 GLN A N 1
ATOM 634 C CA . GLN A 1 82 ? -24.005 14.923 -30.916 1.00 12.49 81 GLN A CA 1
ATOM 635 C C . GLN A 1 82 ? -22.722 15.230 -31.638 1.00 16.19 81 GLN A C 1
ATOM 636 O O . GLN A 1 82 ? -22.310 16.386 -31.696 1.00 16.24 81 GLN A O 1
ATOM 642 N N . LEU A 1 83 ? -22.051 14.192 -32.145 1.00 14.30 82 LEU A N 1
ATOM 643 C CA . LEU A 1 83 ? -20.825 14.349 -32.917 1.00 13.96 82 LEU A CA 1
ATOM 644 C C . LEU A 1 83 ? -21.182 14.034 -34.370 1.00 20.89 82 LEU A C 1
ATOM 645 O O . LEU A 1 83 ? -21.682 12.947 -34.646 1.00 19.93 82 LEU A O 1
ATOM 650 N N . SER A 1 84 A -20.948 14.992 -35.282 1.00 19.21 82 SER A N 1
ATOM 651 C CA . SER A 1 84 A -21.313 14.885 -36.701 1.00 18.77 82 SER A CA 1
ATOM 652 C C . SER A 1 84 A -20.151 14.608 -37.642 1.00 20.55 82 SER A C 1
ATOM 653 O O . SER A 1 84 A -18.978 14.791 -37.274 1.00 18.65 82 SER A O 1
ATOM 656 N N . SER A 1 85 B -20.489 14.133 -38.876 1.00 17.38 82 SER A N 1
ATOM 657 C CA . SER A 1 85 B -19.547 13.793 -39.947 1.00 15.93 82 SER A CA 1
ATOM 658 C C . SER A 1 85 B -18.297 13.078 -39.405 1.00 16.85 82 SER A C 1
ATOM 659 O O . SER A 1 85 B -17.172 13.551 -39.529 1.00 16.33 82 SER A O 1
ATOM 662 N N . LEU A 1 86 C -18.520 11.961 -38.736 1.00 15.46 82 LEU A N 1
ATOM 663 C CA . LEU A 1 86 C -17.477 11.231 -38.028 1.00 14.92 82 LEU A CA 1
ATOM 664 C C . LEU A 1 86 C -16.287 10.805 -38.874 1.00 20.20 82 LEU A C 1
ATOM 665 O O . LEU A 1 86 C -16.471 10.320 -39.988 1.00 18.46 82 LEU A O 1
ATOM 670 N N . SER A 1 87 ? -15.066 11.006 -38.344 1.00 16.98 83 SER A N 1
ATOM 671 C CA . SER A 1 87 ? -13.822 10.553 -39.001 1.00 17.32 83 SER A CA 1
ATOM 672 C C . SER A 1 87 ? -12.931 9.885 -37.956 1.00 21.91 83 SER A C 1
ATOM 673 O O . SER A 1 87 ? -13.287 9.855 -36.769 1.00 19.69 83 SER A O 1
ATOM 676 N N . SER A 1 88 ? -11.799 9.314 -38.391 1.00 19.71 84 SER A N 1
ATOM 677 C CA . SER A 1 88 ? -10.893 8.581 -37.512 1.00 20.29 84 SER A CA 1
ATOM 678 C C . SER A 1 88 ? -10.406 9.392 -36.303 1.00 21.94 84 SER A C 1
ATOM 679 O O . SER A 1 88 ? -10.153 8.800 -35.262 1.00 21.13 84 SER A O 1
ATOM 682 N N . GLU A 1 89 ? -10.281 10.729 -36.455 1.00 18.33 85 GLU A N 1
ATOM 683 C CA . GLU A 1 89 ? -9.834 11.688 -35.438 1.00 19.00 85 GLU A CA 1
ATOM 684 C C . GLU A 1 89 ? -10.872 11.800 -34.305 1.00 18.87 85 GLU A C 1
ATOM 685 O O . GLU A 1 89 ? -10.541 12.263 -33.204 1.00 17.81 85 GLU A O 1
ATOM 691 N N . ASP A 1 90 ? -12.120 11.393 -34.578 1.00 13.29 86 ASP A N 1
ATOM 692 C CA . ASP A 1 90 ? -13.195 11.389 -33.572 1.00 12.84 86 ASP A CA 1
ATOM 693 C C . ASP A 1 90 ? -13.189 10.165 -32.683 1.00 14.79 86 ASP A C 1
ATOM 694 O O . ASP A 1 90 ? -13.905 10.150 -31.673 1.00 15.70 86 ASP A O 1
ATOM 699 N N . SER A 1 91 ? -12.392 9.133 -33.016 1.00 11.55 87 SER A N 1
ATOM 700 C CA . SER A 1 91 ? -12.305 7.931 -32.190 1.00 10.79 87 SER A CA 1
ATOM 701 C C . SER A 1 91 ? -11.563 8.332 -30.881 1.00 14.89 87 SER A C 1
ATOM 702 O O . SER A 1 91 ? -10.417 8.805 -30.927 1.00 13.09 87 SER A O 1
ATOM 705 N N . ALA A 1 92 ? -12.258 8.233 -29.745 1.00 12.20 88 ALA A N 1
ATOM 706 C CA . ALA A 1 92 ? -11.748 8.723 -28.456 1.00 11.35 88 ALA A CA 1
ATOM 707 C C . ALA A 1 92 ? -12.691 8.304 -27.359 1.00 15.56 88 ALA A C 1
ATOM 708 O O . ALA A 1 92 ? -13.738 7.711 -27.631 1.00 14.69 88 ALA A O 1
ATOM 710 N N . VAL A 1 93 ? -12.362 8.709 -26.120 1.00 10.54 89 VAL A N 1
ATOM 711 C CA . VAL A 1 93 ? -13.222 8.533 -24.961 1.00 10.07 89 VAL A CA 1
ATOM 712 C C . VAL A 1 93 ? -13.684 9.951 -24.685 1.00 13.67 89 VAL A C 1
ATOM 713 O O . VAL A 1 93 ? -12.895 10.889 -24.753 1.00 12.05 89 VAL A O 1
ATOM 717 N N . TYR A 1 94 ? -14.963 10.101 -24.426 1.00 10.24 90 TYR A N 1
ATOM 718 C CA . TYR A 1 94 ? -15.581 11.390 -24.173 1.00 10.04 90 TYR A CA 1
ATOM 719 C C . TYR A 1 94 ? -16.144 11.368 -22.785 1.00 13.08 90 TYR A C 1
ATOM 720 O O . TYR A 1 94 ? -16.862 10.430 -22.433 1.00 14.66 90 TYR A O 1
ATOM 729 N N . PHE A 1 95 ? -15.811 12.380 -21.985 1.00 9.41 91 PHE A N 1
ATOM 730 C CA . PHE A 1 95 ? -16.323 12.514 -20.626 1.00 7.83 91 PHE A CA 1
ATOM 731 C C . PHE A 1 95 ? -17.243 13.696 -20.524 1.00 12.36 91 PHE A C 1
ATOM 732 O O . PHE A 1 95 ? -17.043 14.694 -21.214 1.00 12.25 91 PHE A O 1
ATOM 740 N N . CYS A 1 96 ? -18.245 13.599 -19.641 1.00 10.02 92 CYS A N 1
ATOM 741 C CA . CYS A 1 96 ? -19.063 14.740 -19.219 1.00 10.97 92 CYS A CA 1
ATOM 742 C C . CYS A 1 96 ? -18.590 15.044 -17.792 1.00 12.57 92 CYS A C 1
ATOM 743 O O . CYS A 1 96 ? -18.046 14.165 -17.117 1.00 12.63 92 CYS A O 1
ATOM 746 N N . ALA A 1 97 ? -18.701 16.297 -17.364 1.00 9.65 93 ALA A N 1
ATOM 747 C CA . ALA A 1 97 ? -18.374 16.727 -16.014 1.00 8.20 93 ALA A CA 1
ATOM 748 C C . ALA A 1 97 ? -19.268 17.927 -15.727 1.00 12.45 93 ALA A C 1
ATOM 749 O O . ALA A 1 97 ? -19.717 18.585 -16.656 1.00 11.60 93 ALA A O 1
ATOM 751 N N . ARG A 1 98 ? -19.546 18.213 -14.466 1.00 6.61 94 ARG A N 1
ATOM 752 C CA . ARG A 1 98 ? -20.370 19.380 -14.151 1.00 7.31 94 ARG A CA 1
ATOM 753 C C . ARG A 1 98 ? -19.519 20.588 -13.662 1.00 12.98 94 ARG A C 1
ATOM 754 O O . ARG A 1 98 ? -18.428 20.417 -13.087 1.00 11.74 94 ARG A O 1
ATOM 762 N N . ARG A 1 99 ? -20.055 21.808 -13.852 1.00 10.60 95 ARG A N 1
ATOM 763 C CA . ARG A 1 99 ? -19.432 23.040 -13.351 1.00 9.81 95 ARG A CA 1
ATOM 764 C C . ARG A 1 99 ? -20.580 23.946 -12.891 1.00 13.51 95 ARG A C 1
ATOM 765 O O . ARG A 1 99 ? -21.493 24.212 -13.683 1.00 12.99 95 ARG A O 1
ATOM 773 N N . ARG A 1 100 ? -20.546 24.391 -11.621 1.00 7.91 96 ARG A N 1
ATOM 774 C CA . ARG A 1 100 ? -21.609 25.234 -11.075 1.00 9.49 96 ARG A CA 1
ATOM 775 C C . ARG A 1 100 ? -21.815 26.540 -11.775 1.00 14.50 96 ARG A C 1
ATOM 776 O O . ARG A 1 100 ? -20.847 27.212 -12.152 1.00 12.59 96 ARG A O 1
ATOM 784 N N . VAL A 1 101 ? -23.122 26.921 -11.919 1.00 12.04 97 VAL A N 1
ATOM 785 C CA . VAL A 1 101 ? -23.520 28.252 -12.376 1.00 11.76 97 VAL A CA 1
ATOM 786 C C . VAL A 1 101 ? -22.913 29.206 -11.316 1.00 13.22 97 VAL A C 1
ATOM 787 O O . VAL A 1 101 ? -22.900 28.883 -10.123 1.00 11.17 97 VAL A O 1
ATOM 791 N N . TYR A 1 102 ? -22.325 30.335 -11.757 1.00 10.26 98 TYR A N 1
ATOM 792 C CA . TYR A 1 102 ? -21.748 31.297 -10.807 1.00 8.49 98 TYR A CA 1
ATOM 793 C C . TYR A 1 102 ? -22.780 31.948 -9.893 1.00 11.91 98 TYR A C 1
ATOM 794 O O . TYR A 1 102 ? -23.750 32.543 -10.369 1.00 13.52 98 TYR A O 1
ATOM 803 N N . TYR A 1 103 ? -22.519 31.914 -8.586 1.00 9.40 99 TYR A N 1
ATOM 804 C CA . TYR A 1 103 ? -23.348 32.579 -7.571 1.00 9.87 99 TYR A CA 1
ATOM 805 C C . TYR A 1 103 ? -22.492 32.932 -6.375 1.00 13.87 99 TYR A C 1
ATOM 806 O O . TYR A 1 103 ? -22.498 32.241 -5.342 1.00 15.99 99 TYR A O 1
ATOM 815 N N . GLY A 1 104 ? -21.704 33.984 -6.549 1.00 11.40 100 GLY A N 1
ATOM 816 C CA . GLY A 1 104 ? -20.787 34.479 -5.530 1.00 10.93 100 GLY A CA 1
ATOM 817 C C . GLY A 1 104 ? -19.507 33.661 -5.463 1.00 13.51 100 GLY A C 1
ATOM 818 O O . GLY A 1 104 ? -19.346 32.652 -6.154 1.00 12.92 100 GLY A O 1
ATOM 819 N N . SER A 1 105 A -18.584 34.108 -4.624 1.00 10.85 100 SER A N 1
ATOM 820 C CA . SER A 1 105 A -17.244 33.549 -4.522 1.00 10.87 100 SER A CA 1
ATOM 821 C C . SER A 1 105 A -17.135 32.223 -3.792 1.00 13.62 100 SER A C 1
ATOM 822 O O . SER A 1 105 A -16.081 31.612 -3.851 1.00 13.72 100 SER A O 1
ATOM 825 N N . ASN A 1 106 B -18.184 31.788 -3.096 1.00 10.10 100 ASN A N 1
ATOM 826 C CA . ASN A 1 106 B -18.031 30.688 -2.137 1.00 9.71 100 ASN A CA 1
ATOM 827 C C . ASN A 1 106 B -18.561 29.337 -2.570 1.00 12.16 100 ASN A C 1
ATOM 828 O O . ASN A 1 106 B -19.091 28.572 -1.745 1.00 12.12 100 ASN A O 1
ATOM 833 N N . TYR A 1 107 C -18.287 28.993 -3.829 1.00 8.36 100 TYR A N 1
ATOM 834 C CA . TYR A 1 107 C -18.549 27.698 -4.416 1.00 8.80 100 TYR A CA 1
ATOM 835 C C . TYR A 1 107 C -17.291 27.256 -5.172 1.00 12.07 100 TYR A C 1
ATOM 836 O O . TYR A 1 107 C -16.381 28.054 -5.401 1.00 9.72 100 TYR A O 1
ATOM 845 N N . ILE A 1 108 D -17.210 25.980 -5.489 1.00 9.60 100 ILE A N 1
ATOM 846 C CA . ILE A 1 108 D -16.086 25.479 -6.260 1.00 10.64 100 ILE A CA 1
ATOM 847 C C . ILE A 1 108 D -16.506 25.583 -7.716 1.00 11.63 100 ILE A C 1
ATOM 848 O O . ILE A 1 108 D -17.573 25.093 -8.066 1.00 11.42 100 ILE A O 1
ATOM 853 N N . TYR A 1 109 E -15.666 26.199 -8.563 1.00 8.43 100 TYR A N 1
ATOM 854 C CA . TYR A 1 109 E -15.968 26.370 -9.984 1.00 7.95 100 TYR A CA 1
ATOM 855 C C . TYR A 1 109 E -15.097 25.484 -10.897 1.00 11.88 100 TYR A C 1
ATOM 856 O O . TYR A 1 109 E -15.144 25.604 -12.128 1.00 9.16 100 TYR A O 1
ATOM 865 N N . ALA A 1 110 F -14.363 24.540 -10.273 1.00 9.37 100 ALA A N 1
ATOM 866 C CA . ALA A 1 110 F -13.591 23.526 -10.994 1.00 9.38 100 ALA A CA 1
ATOM 867 C C . ALA A 1 110 F -14.586 22.358 -11.319 1.00 10.95 100 ALA A C 1
ATOM 868 O O . ALA A 1 110 F -15.779 22.461 -10.991 1.00 9.79 100 ALA A O 1
ATOM 870 N N . LEU A 1 111 G -14.136 21.312 -12.016 1.00 8.50 100 LEU A N 1
ATOM 871 C CA . LEU A 1 111 G -15.035 20.197 -12.395 1.00 8.42 100 LEU A CA 1
ATOM 872 C C . LEU A 1 111 G -14.971 19.126 -11.312 1.00 10.45 100 LEU A C 1
ATOM 873 O O . LEU A 1 111 G -14.089 18.275 -11.326 1.00 9.91 100 LEU A O 1
ATOM 878 N N . ASP A 1 112 ? -15.874 19.213 -10.329 1.00 9.82 101 ASP A N 1
ATOM 879 C CA . ASP A 1 112 ? -15.807 18.324 -9.151 1.00 11.06 101 ASP A CA 1
ATOM 880 C C . ASP A 1 112 ? -16.302 16.883 -9.372 1.00 13.16 101 ASP A C 1
ATOM 881 O O . ASP A 1 112 ? -15.782 15.969 -8.729 1.00 14.02 101 ASP A O 1
ATOM 886 N N . TYR A 1 113 ? -17.277 16.669 -10.254 1.00 8.35 102 TYR A N 1
ATOM 887 C CA . TYR A 1 113 ? -17.827 15.357 -10.558 1.00 8.51 102 TYR A CA 1
ATOM 888 C C . TYR A 1 113 ? -17.787 15.135 -12.051 1.00 10.77 102 TYR A C 1
ATOM 889 O O . TYR A 1 113 ? -18.128 16.042 -12.819 1.00 8.48 102 TYR A O 1
ATOM 898 N N . TRP A 1 114 ? -17.461 13.892 -12.440 1.00 8.50 103 TRP A N 1
ATOM 899 C CA . TRP A 1 114 ? -17.281 13.487 -13.836 1.00 9.61 103 TRP A CA 1
ATOM 900 C C . TRP A 1 114 ? -18.013 12.205 -14.117 1.00 12.39 103 TRP A C 1
ATOM 901 O O . TRP A 1 114 ? -18.122 11.361 -13.218 1.00 9.81 103 TRP A O 1
ATOM 912 N N . GLY A 1 115 ? -18.435 12.024 -15.377 1.00 10.28 104 GLY A N 1
ATOM 913 C CA . GLY A 1 115 ? -19.014 10.755 -15.820 1.00 10.73 104 GLY A CA 1
ATOM 914 C C . GLY A 1 115 ? -17.894 9.742 -16.010 1.00 13.66 104 GLY A C 1
ATOM 915 O O . GLY A 1 115 ? -16.704 10.110 -15.968 1.00 9.65 104 GLY A O 1
ATOM 916 N N . GLN A 1 116 ? -18.251 8.456 -16.250 1.00 11.58 105 GLN A N 1
ATOM 917 C CA . GLN A 1 116 ? -17.261 7.380 -16.403 1.00 12.56 105 GLN A CA 1
ATOM 918 C C . GLN A 1 116 ? -16.575 7.322 -17.806 1.00 14.06 105 GLN A C 1
ATOM 919 O O . GLN A 1 116 ? -15.626 6.548 -17.996 1.00 13.45 105 GLN A O 1
ATOM 925 N N . GLY A 1 117 ? -17.053 8.137 -18.750 1.00 11.24 106 GLY A N 1
ATOM 926 C CA . GLY A 1 117 ? -16.514 8.165 -20.100 1.00 11.76 106 GLY A CA 1
ATOM 927 C C . GLY A 1 117 ? -17.288 7.253 -21.043 1.00 17.40 106 GLY A C 1
ATOM 928 O O . GLY A 1 117 ? -17.860 6.234 -20.611 1.00 16.01 106 GLY A O 1
ATOM 929 N N . THR A 1 118 ? -17.372 7.673 -22.312 1.00 14.14 107 THR A N 1
ATOM 930 C CA . THR A 1 118 ? -17.993 6.922 -23.413 1.00 15.16 107 THR A CA 1
ATOM 931 C C . THR A 1 118 ? -16.972 6.852 -24.554 1.00 15.59 107 THR A C 1
ATOM 932 O O . THR A 1 118 ? -16.464 7.880 -25.010 1.00 13.33 107 THR A O 1
ATOM 936 N N . SER A 1 119 ? -16.716 5.641 -25.010 1.00 13.09 108 SER A N 1
ATOM 937 C CA . SER A 1 119 ? -15.828 5.301 -26.108 1.00 14.08 108 SER A CA 1
ATOM 938 C C . SER A 1 119 ? -16.607 5.416 -27.425 1.00 16.22 108 SER A C 1
ATOM 939 O O . SER A 1 119 ? -17.767 4.991 -27.509 1.00 15.28 108 SER A O 1
ATOM 942 N N . VAL A 1 120 ? -15.996 6.042 -28.430 1.00 13.17 109 VAL A N 1
ATOM 943 C CA . VAL A 1 120 ? -16.534 6.170 -29.793 1.00 11.42 109 VAL A CA 1
ATOM 944 C C . VAL A 1 120 ? -15.444 5.615 -30.709 1.00 16.80 109 VAL A C 1
ATOM 945 O O . VAL A 1 120 ? -14.288 6.043 -30.609 1.00 17.00 109 VAL A O 1
ATOM 949 N N . THR A 1 121 ? -15.800 4.661 -31.593 1.00 12.58 110 THR A N 1
ATOM 950 C CA . THR A 1 121 ? -14.852 4.078 -32.535 1.00 12.96 110 THR A CA 1
ATOM 951 C C . THR A 1 121 ? -15.415 4.265 -33.922 1.00 16.61 110 THR A C 1
ATOM 952 O O . THR A 1 121 ? -16.537 3.847 -34.178 1.00 15.16 110 THR A O 1
ATOM 956 N N . VAL A 1 122 ? -14.648 4.904 -34.799 1.00 14.07 111 VAL A N 1
ATOM 957 C CA . VAL A 1 122 ? -15.062 5.160 -36.163 1.00 14.84 111 VAL A CA 1
ATOM 958 C C . VAL A 1 122 ? -14.364 4.159 -37.077 1.00 20.68 111 VAL A C 1
ATOM 959 O O . VAL A 1 122 ? -13.139 4.047 -37.073 1.00 19.65 111 VAL A O 1
ATOM 963 N N . SER A 1 123 ? -15.159 3.384 -37.807 1.00 19.72 112 SER A N 1
ATOM 964 C CA . SER A 1 123 ? -14.652 2.383 -38.740 1.00 18.59 112 SER A CA 1
ATOM 965 C C . SER A 1 123 ? -15.721 2.029 -39.756 1.00 20.82 112 SER A C 1
ATOM 966 O O . SER A 1 123 ? -16.904 1.979 -39.424 1.00 17.99 112 SER A O 1
ATOM 969 N N . ALA A 1 124 ? -15.283 1.708 -40.972 1.00 20.74 113 ALA A N 1
ATOM 970 C CA . ALA A 1 124 ? -16.160 1.273 -42.070 1.00 22.29 113 ALA A CA 1
ATOM 971 C C . ALA A 1 124 ? -16.509 -0.225 -41.914 1.00 27.32 113 ALA A C 1
ATOM 972 O O . ALA A 1 124 ? -17.447 -0.706 -42.544 1.00 27.33 113 ALA A O 1
ATOM 974 N N . ALA A 1 125 ? -15.789 -0.950 -41.029 1.00 23.75 114 ALA A N 1
ATOM 975 C CA . ALA A 1 125 ? -15.945 -2.394 -40.855 1.00 23.74 114 ALA A CA 1
ATOM 976 C C . ALA A 1 125 ? -17.233 -2.875 -40.201 1.00 28.24 114 ALA A C 1
ATOM 977 O O . ALA A 1 125 ? -17.796 -2.231 -39.318 1.00 28.62 114 ALA A O 1
ATOM 979 N N . LYS A 1 126 ? -17.668 -4.058 -40.633 1.00 24.27 115 LYS A N 1
ATOM 980 C CA . LYS A 1 126 ? -18.784 -4.817 -40.060 1.00 23.19 115 LYS A CA 1
ATOM 981 C C . LYS A 1 126 ? -18.114 -5.754 -39.028 1.00 23.02 115 LYS A C 1
ATOM 982 O O . LYS A 1 126 ? -16.892 -5.921 -39.078 1.00 20.80 115 LYS A O 1
ATOM 988 N N . THR A 1 127 ? -18.888 -6.384 -38.137 1.00 20.37 116 THR A N 1
ATOM 989 C CA . THR A 1 127 ? -18.353 -7.359 -37.179 1.00 21.70 116 THR A CA 1
ATOM 990 C C . THR A 1 127 ? -17.558 -8.441 -37.950 1.00 24.13 116 THR A C 1
ATOM 991 O O . THR A 1 127 ? -18.108 -9.090 -38.835 1.00 22.87 116 THR A O 1
ATOM 995 N N . THR A 1 128 ? -16.263 -8.574 -37.655 1.00 19.69 117 THR A N 1
ATOM 996 C CA . THR A 1 128 ? -15.390 -9.527 -38.347 1.00 19.26 117 THR A CA 1
ATOM 997 C C . THR A 1 128 ? -14.619 -10.320 -37.304 1.00 21.92 117 THR A C 1
ATOM 998 O O . THR A 1 128 ? -14.056 -9.733 -36.370 1.00 18.94 117 THR A O 1
ATOM 1002 N N . ALA A 1 129 ? -14.616 -11.655 -37.452 1.00 18.51 118 ALA A N 1
ATOM 1003 C CA . ALA A 1 129 ? -13.885 -12.523 -36.551 1.00 17.91 118 ALA A CA 1
ATOM 1004 C C . ALA A 1 129 ? -12.364 -12.350 -36.806 1.00 21.06 118 ALA A C 1
ATOM 1005 O O . ALA A 1 129 ? -11.971 -11.995 -37.923 1.00 18.25 118 ALA A O 1
ATOM 1007 N N . PRO A 1 130 ? -11.483 -12.571 -35.797 1.00 19.72 119 PRO A N 1
ATOM 1008 C CA . PRO A 1 130 ? -10.049 -12.429 -36.059 1.00 20.02 119 PRO A CA 1
ATOM 1009 C C . PRO A 1 130 ? -9.408 -13.665 -36.717 1.00 22.96 119 PRO A C 1
ATOM 1010 O O . PRO A 1 130 ? -9.871 -14.799 -36.549 1.00 22.09 119 PRO A O 1
ATOM 1014 N N . SER A 1 131 ? -8.292 -13.437 -37.406 1.00 18.78 120 SER A N 1
ATOM 1015 C CA . SER A 1 131 ? -7.422 -14.504 -37.886 1.00 19.09 120 SER A CA 1
ATOM 1016 C C . SER A 1 131 ? -6.373 -14.617 -36.767 1.00 21.01 120 SER A C 1
ATOM 1017 O O . SER A 1 131 ? -5.907 -13.599 -36.263 1.00 21.09 120 SER A O 1
ATOM 1020 N N . VAL A 1 132 ? -6.068 -15.831 -36.327 1.00 17.38 121 VAL A N 1
ATOM 1021 C CA . VAL A 1 132 ? -5.148 -16.062 -35.211 1.00 16.76 121 VAL A CA 1
ATOM 1022 C C . VAL A 1 132 ? -4.010 -16.890 -35.740 1.00 21.12 121 VAL A C 1
ATOM 1023 O O . VAL A 1 132 ? -4.237 -17.968 -36.296 1.00 21.22 121 VAL A O 1
ATOM 1027 N N . TYR A 1 133 ? -2.796 -16.354 -35.617 1.00 16.33 122 TYR A N 1
ATOM 1028 C CA . TYR A 1 133 ? -1.594 -16.962 -36.166 1.00 15.34 122 TYR A CA 1
ATOM 1029 C C . TYR A 1 133 ? -0.584 -17.308 -35.095 1.00 20.71 122 TYR A C 1
ATOM 1030 O O . TYR A 1 133 ? -0.157 -16.420 -34.346 1.00 19.25 122 TYR A O 1
ATOM 1039 N N . PRO A 1 134 ? -0.172 -18.597 -35.041 1.00 19.81 123 PRO A N 1
ATOM 1040 C CA . PRO A 1 134 ? 0.820 -19.009 -34.044 1.00 19.72 123 PRO A CA 1
ATOM 1041 C C . PRO A 1 134 ? 2.212 -18.579 -34.491 1.00 21.71 123 PRO A C 1
ATOM 1042 O O . PRO A 1 134 ? 2.536 -18.738 -35.667 1.00 20.59 123 PRO A O 1
ATOM 1046 N N . LEU A 1 135 ? 3.030 -17.998 -33.579 1.00 17.01 124 LEU A N 1
ATOM 1047 C CA . LEU A 1 135 ? 4.376 -17.553 -33.961 1.00 17.08 124 LEU A CA 1
ATOM 1048 C C . LEU A 1 135 ? 5.440 -18.338 -33.227 1.00 20.89 124 LEU A C 1
ATOM 1049 O O . LEU A 1 135 ? 5.714 -18.102 -32.041 1.00 18.24 124 LEU A O 1
ATOM 1054 N N . ALA A 1 136 ? 6.041 -19.278 -33.948 1.00 19.25 125 ALA A N 1
ATOM 1055 C CA . ALA A 1 136 ? 7.107 -20.133 -33.456 1.00 19.72 125 ALA A CA 1
ATOM 1056 C C . ALA A 1 136 ? 8.449 -19.439 -33.702 1.00 23.83 125 ALA A C 1
ATOM 1057 O O . ALA A 1 136 ? 8.564 -18.722 -34.695 1.00 23.05 125 ALA A O 1
ATOM 1059 N N . PRO A 1 137 ? 9.505 -19.715 -32.886 1.00 22.75 126 PRO A N 1
ATOM 1060 C CA . PRO A 1 137 ? 10.825 -19.103 -33.141 1.00 23.36 126 PRO A CA 1
ATOM 1061 C C . PRO A 1 137 ? 11.375 -19.301 -34.559 1.00 27.83 126 PRO A C 1
ATOM 1062 O O . PRO A 1 137 ? 11.030 -20.263 -35.257 1.00 25.49 126 PRO A O 1
ATOM 1066 N N . VAL A 1 138 ? 12.201 -18.332 -34.990 1.00 25.27 127 VAL A N 1
ATOM 1067 C CA . VAL A 1 138 ? 12.834 -18.230 -36.304 1.00 38.40 127 VAL A CA 1
ATOM 1068 C C . VAL A 1 138 ? 13.748 -19.429 -36.628 1.00 74.62 127 VAL A C 1
ATOM 1069 O O . VAL A 1 138 ? 14.133 -20.175 -35.731 1.00 46.62 127 VAL A O 1
ATOM 1073 N N . GLY A 1 144 ? 19.155 -20.089 -26.804 1.00 46.68 133 GLY A N 1
ATOM 1074 C CA . GLY A 1 144 ? 19.426 -19.399 -25.546 1.00 45.80 133 GLY A CA 1
ATOM 1075 C C . GLY A 1 144 ? 18.897 -20.128 -24.325 1.00 47.45 133 GLY A C 1
ATOM 1076 O O . GLY A 1 144 ? 18.577 -21.322 -24.402 1.00 47.57 133 GLY A O 1
ATOM 1077 N N . SER A 1 145 ? 18.805 -19.408 -23.182 1.00 41.32 134 SER A N 1
ATOM 1078 C CA . SER A 1 145 ? 18.290 -19.958 -21.918 1.00 40.14 134 SER A CA 1
ATOM 1079 C C . SER A 1 145 ? 16.760 -19.962 -21.932 1.00 39.86 134 SER A C 1
ATOM 1080 O O . SER A 1 145 ? 16.128 -20.871 -21.368 1.00 38.42 134 SER A O 1
ATOM 1083 N N . SER A 1 146 ? 16.171 -18.938 -22.577 1.00 31.98 135 SER A N 1
ATOM 1084 C CA . SER A 1 146 ? 14.729 -18.789 -22.676 1.00 30.49 135 SER A CA 1
ATOM 1085 C C . SER A 1 146 ? 14.261 -18.744 -24.127 1.00 31.01 135 SER A C 1
ATOM 1086 O O . SER A 1 146 ? 15.047 -18.442 -25.025 1.00 31.43 135 SER A O 1
ATOM 1089 N N . VAL A 1 147 ? 12.996 -19.086 -24.364 1.00 24.17 136 VAL A N 1
ATOM 1090 C CA . VAL A 1 147 ? 12.405 -19.037 -25.712 1.00 22.74 136 VAL A CA 1
ATOM 1091 C C . VAL A 1 147 ? 11.206 -18.101 -25.684 1.00 21.10 136 VAL A C 1
ATOM 1092 O O . VAL A 1 147 ? 10.491 -18.068 -24.689 1.00 17.62 136 VAL A O 1
ATOM 1096 N N . THR A 1 148 ? 11.003 -17.340 -26.757 1.00 16.93 137 THR A N 1
ATOM 1097 C CA . THR A 1 148 ? 9.839 -16.452 -26.873 1.00 15.91 137 THR A CA 1
ATOM 1098 C C . THR A 1 148 ? 8.963 -16.960 -28.004 1.00 18.16 137 THR A C 1
ATOM 1099 O O . THR A 1 148 ? 9.434 -17.196 -29.116 1.00 18.09 137 THR A O 1
ATOM 1103 N N . LEU A 1 149 ? 7.690 -17.156 -27.699 1.00 14.89 138 LEU A N 1
ATOM 1104 C CA . LEU A 1 149 ? 6.675 -17.573 -28.668 1.00 13.56 138 LEU A CA 1
ATOM 1105 C C . LEU A 1 149 ? 5.707 -16.419 -28.802 1.00 14.86 138 LEU A C 1
ATOM 1106 O O . LEU A 1 149 ? 5.585 -15.599 -27.897 1.00 15.10 138 LEU A O 1
ATOM 1111 N N . GLY A 1 150 ? 4.992 -16.384 -29.892 1.00 13.71 139 GLY A N 1
ATOM 1112 C CA . GLY A 1 150 ? 4.011 -15.329 -30.080 1.00 14.92 139 GLY A CA 1
ATOM 1113 C C . GLY A 1 150 ? 2.687 -15.806 -30.620 1.00 16.16 139 GLY A C 1
ATOM 1114 O O . GLY A 1 150 ? 2.522 -16.958 -31.029 1.00 12.96 139 GLY A O 1
ATOM 1115 N N . CYS A 1 151 ? 1.752 -14.879 -30.670 1.00 14.62 140 CYS A N 1
ATOM 1116 C CA . CYS A 1 151 ? 0.427 -15.127 -31.197 1.00 16.45 140 CYS A CA 1
ATOM 1117 C C . CYS A 1 151 ? 0.005 -13.813 -31.827 1.00 15.70 140 CYS A C 1
ATOM 1118 O O . CYS A 1 151 ? 0.126 -12.771 -31.188 1.00 13.43 140 CYS A O 1
ATOM 1121 N N . LEU A 1 152 ? -0.368 -13.854 -33.098 1.00 11.84 141 LEU A N 1
ATOM 1122 C CA . LEU A 1 152 ? -0.762 -12.671 -33.858 1.00 11.64 141 LEU A CA 1
ATOM 1123 C C . LEU A 1 152 ? -2.258 -12.761 -34.160 1.00 16.41 141 LEU A C 1
ATOM 1124 O O . LEU A 1 152 ? -2.706 -13.747 -34.729 1.00 15.90 141 LEU A O 1
ATOM 1129 N N . VAL A 1 153 ? -3.016 -11.731 -33.780 1.00 13.72 142 VAL A N 1
ATOM 1130 C CA . VAL A 1 153 ? -4.487 -11.695 -33.940 1.00 12.80 142 VAL A CA 1
ATOM 1131 C C . VAL A 1 153 ? -4.774 -10.537 -34.888 1.00 14.24 142 VAL A C 1
ATOM 1132 O O . VAL A 1 153 ? -4.490 -9.403 -34.538 1.00 13.77 142 VAL A O 1
ATOM 1136 N N . LYS A 1 154 ? -5.264 -10.821 -36.103 1.00 11.40 143 LYS A N 1
ATOM 1137 C CA . LYS A 1 154 ? -5.452 -9.803 -37.125 1.00 11.38 143 LYS A CA 1
ATOM 1138 C C . LYS A 1 154 ? -6.848 -9.746 -37.783 1.00 16.96 143 LYS A C 1
ATOM 1139 O O . LYS A 1 154 ? -7.554 -10.745 -37.833 1.00 16.05 143 LYS A O 1
ATOM 1145 N N . GLY A 1 155 ? -7.160 -8.584 -38.360 1.00 15.81 144 GLY A N 1
ATOM 1146 C CA . GLY A 1 155 ? -8.353 -8.362 -39.176 1.00 16.97 144 GLY A CA 1
ATOM 1147 C C . GLY A 1 155 ? -9.708 -8.442 -38.516 1.00 21.83 144 GLY A C 1
ATOM 1148 O O . GLY A 1 155 ? -10.692 -8.759 -39.193 1.00 22.42 144 GLY A O 1
ATOM 1149 N N . TYR A 1 156 ? -9.789 -8.102 -37.225 1.00 16.88 145 TYR A N 1
ATOM 1150 C CA . TYR A 1 156 ? -11.055 -8.164 -36.500 1.00 15.17 145 TYR A CA 1
ATOM 1151 C C . TYR A 1 156 ? -11.681 -6.803 -36.184 1.00 17.80 145 TYR A C 1
ATOM 1152 O O . TYR A 1 156 ? -11.021 -5.767 -36.158 1.00 15.50 145 TYR A O 1
ATOM 1161 N N . PHE A 1 157 ? -12.981 -6.843 -35.875 1.00 15.72 146 PHE A N 1
ATOM 1162 C CA . PHE A 1 157 ? -13.740 -5.686 -35.450 1.00 14.97 146 PHE A CA 1
ATOM 1163 C C . PHE A 1 157 ? -15.031 -6.169 -34.804 1.00 18.64 146 PHE A C 1
ATOM 1164 O O . PHE A 1 157 ? -15.666 -7.073 -35.344 1.00 18.54 146 PHE A O 1
ATOM 1172 N N . PRO A 1 158 ? -15.470 -5.581 -33.672 1.00 17.48 147 PRO A N 1
ATOM 1173 C CA . PRO A 1 158 ? -14.821 -4.516 -32.890 1.00 17.52 147 PRO A CA 1
ATOM 1174 C C . PRO A 1 158 ? -13.971 -5.093 -31.763 1.00 21.50 147 PRO A C 1
ATOM 1175 O O . PRO A 1 158 ? -13.813 -6.302 -31.617 1.00 20.55 147 PRO A O 1
ATOM 1179 N N . GLU A 1 159 ? -13.495 -4.211 -30.904 1.00 19.07 148 GLU A N 1
ATOM 1180 C CA . GLU A 1 159 ? -12.849 -4.622 -29.677 1.00 18.53 148 GLU A CA 1
ATOM 1181 C C . GLU A 1 159 ? -13.988 -5.046 -28.716 1.00 22.70 148 GLU A C 1
ATOM 1182 O O . GLU A 1 159 ? -15.145 -4.611 -28.895 1.00 20.67 148 GLU A O 1
ATOM 1188 N N . PRO A 1 160 ? -13.714 -5.923 -27.728 1.00 21.25 149 PRO A N 1
ATOM 1189 C CA . PRO A 1 160 ? -12.419 -6.537 -27.407 1.00 20.46 149 PRO A CA 1
ATOM 1190 C C . PRO A 1 160 ? -12.299 -8.008 -27.849 1.00 23.33 149 PRO A C 1
ATOM 1191 O O . PRO A 1 160 ? -13.279 -8.673 -28.199 1.00 22.39 149 PRO A O 1
ATOM 1195 N N . VAL A 1 161 ? -11.077 -8.515 -27.786 1.00 20.91 150 VAL A N 1
ATOM 1196 C CA . VAL A 1 161 ? -10.716 -9.922 -27.900 1.00 20.72 150 VAL A CA 1
ATOM 1197 C C . VAL A 1 161 ? -10.097 -10.239 -26.542 1.00 23.63 150 VAL A C 1
ATOM 1198 O O . VAL A 1 161 ? -9.470 -9.359 -25.941 1.00 23.91 150 VAL A O 1
ATOM 1202 N N . THR A 1 162 ? -10.243 -11.484 -26.073 1.00 17.92 151 THR A N 1
ATOM 1203 C CA . THR A 1 162 ? -9.620 -11.968 -24.843 1.00 16.85 151 THR A CA 1
ATOM 1204 C C . THR A 1 162 ? -8.578 -12.978 -25.292 1.00 20.41 151 THR A C 1
ATOM 1205 O O . THR A 1 162 ? -8.929 -14.036 -25.815 1.00 21.23 151 THR A O 1
ATOM 1209 N N . LEU A 1 163 ? -7.298 -12.677 -25.059 1.00 15.08 152 LEU A N 1
ATOM 1210 C CA . LEU A 1 163 ? -6.226 -13.591 -25.444 1.00 13.67 152 LEU A CA 1
ATOM 1211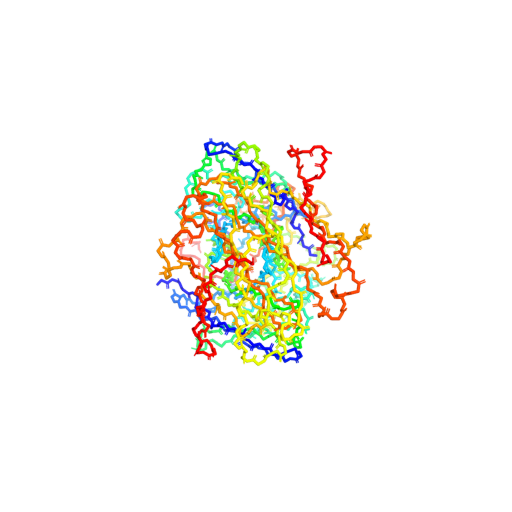 C C . LEU A 1 163 ? -5.598 -14.128 -24.172 1.00 16.43 152 LEU A C 1
ATOM 1212 O O . LEU A 1 163 ? -5.221 -13.351 -23.284 1.00 14.07 152 LEU A O 1
ATOM 1217 N N . THR A 1 164 ? -5.428 -15.462 -24.106 1.00 13.57 153 THR A N 1
ATOM 1218 C CA . THR A 1 164 ? -4.771 -16.105 -22.962 1.00 12.57 153 THR A CA 1
ATOM 1219 C C . THR A 1 164 ? -3.856 -17.181 -23.500 1.00 15.07 153 THR A C 1
ATOM 1220 O O . THR A 1 164 ? -3.974 -17.568 -24.656 1.00 15.66 153 THR A O 1
ATOM 1224 N N . TRP A 1 165 ? -2.949 -17.664 -22.657 1.00 13.65 154 TRP A N 1
ATOM 1225 C CA . TRP A 1 165 ? -2.028 -18.736 -23.014 1.00 14.03 154 TRP A CA 1
ATOM 1226 C C . TRP A 1 165 ? -2.353 -19.919 -22.131 1.00 16.74 154 TRP A C 1
ATOM 1227 O O . TRP A 1 165 ? -2.432 -19.760 -20.919 1.00 15.03 154 TRP A O 1
ATOM 1238 N N . ASN A 1 166 ? -2.560 -21.095 -22.742 1.00 18.62 155 ASN A N 1
ATOM 1239 C CA . ASN A 1 166 ? -2.936 -22.316 -21.997 1.00 19.19 155 ASN A CA 1
ATOM 1240 C C . ASN A 1 166 ? -4.132 -22.092 -21.074 1.00 20.85 155 ASN A C 1
ATOM 1241 O O . ASN A 1 166 ? -4.087 -22.454 -19.899 1.00 19.61 155 ASN A O 1
ATOM 1246 N N . SER A 1 167 ? -5.169 -21.425 -21.596 1.00 16.91 156 SER A N 1
ATOM 1247 C CA . SER A 1 167 ? -6.406 -21.089 -20.873 1.00 16.59 156 SER A CA 1
ATOM 1248 C C . SER A 1 167 ? -6.165 -20.223 -19.626 1.00 19.88 156 SER A C 1
ATOM 1249 O O . SER A 1 167 ? -6.927 -20.283 -18.659 1.00 20.39 156 SER A O 1
ATOM 1252 N N . GLY A 1 168 ? -5.095 -19.430 -19.671 1.00 15.28 157 GLY A N 1
ATOM 1253 C CA . GLY A 1 168 ? -4.711 -18.537 -18.583 1.00 14.35 157 GLY A CA 1
ATOM 1254 C C . GLY A 1 168 ? -3.825 -19.164 -17.529 1.00 18.85 157 GLY A C 1
ATOM 1255 O O . GLY A 1 168 ? -3.497 -18.496 -16.543 1.00 19.94 157 GLY A O 1
ATOM 1256 N N . SER A 1 169 ? -3.449 -20.445 -17.704 1.00 14.07 158 SER A N 1
ATOM 1257 C CA . SER A 1 169 ? -2.563 -21.154 -16.758 1.00 14.98 158 SER A CA 1
ATOM 1258 C C . SER A 1 169 ? -1.086 -20.735 -16.918 1.00 20.55 158 SER A C 1
ATOM 1259 O O . SER A 1 169 ? -0.279 -20.917 -15.997 1.00 19.72 158 SER A O 1
ATOM 1262 N N . LEU A 1 170 ? -0.746 -20.170 -18.078 1.00 18.31 159 LEU A N 1
ATOM 1263 C CA . LEU A 1 170 ? 0.582 -19.640 -18.389 1.00 18.43 159 LEU A CA 1
ATOM 1264 C C . LEU A 1 170 ? 0.385 -18.102 -18.369 1.00 22.71 159 LEU A C 1
ATOM 1265 O O . LEU A 1 170 ? -0.154 -17.519 -19.317 1.00 21.15 159 LEU A O 1
ATOM 1270 N N . SER A 1 171 ? 0.674 -17.490 -17.214 1.00 20.46 160 SER A N 1
ATOM 1271 C CA . SER A 1 171 ? 0.436 -16.062 -17.005 1.00 21.27 160 SER A CA 1
ATOM 1272 C C . SER A 1 171 ? 1.705 -15.254 -16.825 1.00 25.82 160 SER A C 1
ATOM 1273 O O . SER A 1 171 ? 1.714 -14.074 -17.161 1.00 26.08 160 SER A O 1
ATOM 1276 N N . SER A 1 172 ? 2.766 -15.870 -16.283 1.00 22.41 161 SER A N 1
ATOM 1277 C CA . SER A 1 172 ? 4.058 -15.208 -16.101 1.00 22.59 161 SER A CA 1
ATOM 1278 C C . SER A 1 172 ? 4.802 -15.176 -17.432 1.00 25.46 161 SER A C 1
ATOM 1279 O O . SER A 1 172 ? 4.624 -16.075 -18.267 1.00 24.86 161 SER A O 1
ATOM 1282 N N . GLY A 1 173 ? 5.586 -14.119 -17.625 1.00 19.45 162 GLY A N 1
ATOM 1283 C CA . GLY A 1 173 ? 6.374 -13.900 -18.829 1.00 17.66 162 GLY A CA 1
ATOM 1284 C C . GLY A 1 173 ? 5.559 -13.597 -20.067 1.00 18.56 162 GLY A C 1
ATOM 1285 O O . GLY A 1 173 ? 6.045 -13.798 -21.186 1.00 16.81 162 GLY A O 1
ATOM 1286 N N . VAL A 1 174 ? 4.313 -13.130 -19.876 1.00 15.35 163 VAL A N 1
ATOM 1287 C CA . VAL A 1 174 ? 3.402 -12.809 -20.988 1.00 15.68 163 VAL A CA 1
ATOM 1288 C C . VAL A 1 174 ? 3.314 -11.294 -21.205 1.00 16.98 163 VAL A C 1
ATOM 1289 O O . VAL A 1 174 ? 3.165 -10.531 -20.232 1.00 14.64 163 VAL A O 1
ATOM 1293 N N . HIS A 1 175 ? 3.365 -10.869 -22.477 1.00 13.31 164 HIS A N 1
ATOM 1294 C CA . HIS A 1 175 ? 3.103 -9.485 -22.848 1.00 13.08 164 HIS A CA 1
ATOM 1295 C C . HIS A 1 175 ? 2.009 -9.463 -23.909 1.00 14.19 164 HIS A C 1
ATOM 1296 O O . HIS A 1 175 ? 2.254 -9.833 -25.046 1.00 14.06 164 HIS A O 1
ATOM 1303 N N . THR A 1 176 ? 0.823 -8.984 -23.543 1.00 10.76 165 THR A N 1
ATOM 1304 C CA . THR A 1 176 ? -0.291 -8.835 -24.457 1.00 10.76 165 THR A CA 1
ATOM 1305 C C . THR A 1 176 ? -0.375 -7.349 -24.767 1.00 15.83 165 THR A C 1
ATOM 1306 O O . THR A 1 176 ? -0.618 -6.519 -23.879 1.00 16.29 165 THR A O 1
ATOM 1310 N N . PHE A 1 177 ? -0.171 -7.017 -26.016 1.00 10.89 166 PHE A N 1
ATOM 1311 C CA . PHE A 1 177 ? -0.107 -5.612 -26.413 1.00 10.45 166 PHE A CA 1
ATOM 1312 C C . PHE A 1 177 ? -1.494 -5.021 -26.684 1.00 16.01 166 PHE A C 1
ATOM 1313 O O . PHE A 1 177 ? -2.376 -5.748 -27.156 1.00 13.39 166 PHE A O 1
ATOM 1321 N N . PRO A 1 178 ? -1.693 -3.718 -26.380 1.00 15.09 167 PRO A N 1
ATOM 1322 C CA . PRO A 1 178 ? -2.996 -3.077 -26.666 1.00 15.17 167 PRO A CA 1
ATOM 1323 C C . PRO A 1 178 ? -3.341 -3.198 -28.154 1.00 18.34 167 PRO A C 1
ATOM 1324 O O . PRO A 1 178 ? -2.453 -3.091 -29.010 1.00 17.19 167 PRO A O 1
ATOM 1328 N N . ALA A 1 179 ? -4.621 -3.445 -28.471 1.00 16.86 168 ALA A N 1
ATOM 1329 C CA . ALA A 1 179 ? -5.029 -3.572 -29.884 1.00 16.18 168 ALA A CA 1
ATOM 1330 C C . ALA A 1 179 ? -4.898 -2.247 -30.579 1.00 18.33 168 ALA A C 1
ATOM 1331 O O . ALA A 1 179 ? -5.065 -1.209 -29.945 1.00 17.78 168 ALA A O 1
ATOM 1333 N N . VAL A 1 180 ? -4.535 -2.272 -31.861 1.00 14.95 169 VAL A N 1
ATOM 1334 C CA . VAL A 1 180 ? -4.374 -1.058 -32.667 1.00 14.62 169 VAL A CA 1
ATOM 1335 C C . VAL A 1 180 ? -5.300 -1.128 -33.902 1.00 17.72 169 VAL A C 1
ATOM 1336 O O . VAL A 1 180 ? -5.318 -2.135 -34.615 1.00 15.05 169 VAL A O 1
ATOM 1340 N N . LEU A 1 181 ? -6.070 -0.053 -34.142 1.00 16.13 170 LEU A N 1
ATOM 1341 C CA . LEU A 1 181 ? -6.976 0.032 -35.292 1.00 16.30 170 LEU A CA 1
ATOM 1342 C C . LEU A 1 181 ? -6.210 0.614 -36.465 1.00 21.23 170 LEU A C 1
ATOM 1343 O O . LEU A 1 181 ? -5.611 1.681 -36.347 1.00 19.57 170 LEU A O 1
ATOM 1348 N N . GLN A 1 182 ? -6.197 -0.107 -37.585 1.00 20.69 171 GLN A N 1
ATOM 1349 C CA . GLN A 1 182 ? -5.517 0.322 -38.801 1.00 21.42 171 GLN A CA 1
ATOM 1350 C C . GLN A 1 182 ? -6.344 -0.146 -39.987 1.00 25.43 171 GLN A C 1
ATOM 1351 O O . GLN A 1 182 ? -6.804 -1.291 -40.009 1.00 24.31 171 GLN A O 1
ATOM 1357 N N . SER A 1 183 ? -6.621 0.772 -40.928 1.00 23.77 172 SER A N 1
ATOM 1358 C CA . SER A 1 183 ? -7.431 0.474 -42.115 1.00 23.09 172 SER A CA 1
ATOM 1359 C C . SER A 1 183 ? -8.728 -0.265 -41.748 1.00 24.05 172 SER A C 1
ATOM 1360 O O . SER A 1 183 ? -9.034 -1.315 -42.315 1.00 23.03 172 SER A O 1
ATOM 1363 N N . ASP A 1 184 ? -9.439 0.266 -40.721 1.00 19.24 173 ASP A N 1
ATOM 1364 C CA . ASP A 1 184 ? -10.746 -0.156 -40.212 1.00 18.81 173 ASP A CA 1
ATOM 1365 C C . ASP A 1 184 ? -10.776 -1.453 -39.393 1.00 21.80 173 ASP A C 1
ATOM 1366 O O . ASP A 1 184 ? -11.824 -1.776 -38.841 1.00 22.22 173 ASP A O 1
ATOM 1371 N N . LEU A 1 185 ? -9.641 -2.154 -39.242 1.00 18.04 174 LEU A N 1
ATOM 1372 C CA . LEU A 1 185 ? -9.586 -3.419 -38.531 1.00 16.97 174 LEU A CA 1
ATOM 1373 C C . LEU A 1 185 ? -8.513 -3.398 -37.455 1.00 20.14 174 LEU A C 1
ATOM 1374 O O . LEU A 1 185 ? -7.591 -2.583 -37.501 1.00 19.34 174 LEU A O 1
ATOM 1379 N N . TYR A 1 186 ? -8.673 -4.256 -36.458 1.00 16.51 175 TYR A N 1
ATOM 1380 C CA . TYR A 1 186 ? -7.732 -4.338 -35.360 1.00 15.74 175 TYR A CA 1
ATOM 1381 C C . TYR A 1 186 ? -6.702 -5.419 -35.537 1.00 17.30 175 TYR A C 1
ATOM 1382 O O . TYR A 1 186 ? -6.977 -6.507 -36.067 1.00 16.31 175 TYR A O 1
ATOM 1391 N N . THR A 1 187 ? -5.532 -5.144 -34.967 1.00 14.04 176 THR A N 1
ATOM 1392 C CA . THR A 1 187 ? -4.435 -6.094 -34.817 1.00 14.39 176 THR A CA 1
ATOM 1393 C C . THR A 1 187 ? -4.075 -6.091 -33.344 1.00 17.64 176 THR A C 1
ATOM 1394 O O . THR A 1 187 ? -4.028 -5.025 -32.715 1.00 16.80 176 THR A O 1
ATOM 1398 N N . LEU A 1 188 ? -3.791 -7.280 -32.810 1.00 14.30 177 LEU A N 1
ATOM 1399 C CA . LEU A 1 188 ? -3.364 -7.463 -31.434 1.00 14.41 177 LEU A CA 1
ATOM 1400 C C . LEU A 1 188 ? -2.270 -8.550 -31.472 1.00 16.30 177 LEU A C 1
ATOM 1401 O O . LEU A 1 188 ? -2.298 -9.436 -32.322 1.00 14.88 177 LEU A O 1
ATOM 1406 N N . SER A 1 189 ? -1.300 -8.470 -30.581 1.00 11.01 178 SER A N 1
ATOM 1407 C CA . SER A 1 189 ? -0.250 -9.487 -30.546 1.00 9.60 178 SER A CA 1
ATOM 1408 C C . SER A 1 189 ? 0.090 -9.764 -29.103 1.00 10.75 178 SER A C 1
ATOM 1409 O O . SER A 1 189 ? -0.213 -8.949 -28.246 1.00 10.59 178 SER A O 1
ATOM 1412 N N . SER A 1 190 ? 0.640 -10.953 -28.829 1.00 8.36 179 SER A N 1
ATOM 1413 C CA . SER A 1 190 ? 1.062 -11.353 -27.504 1.00 7.85 179 SER A CA 1
ATOM 1414 C C . SER A 1 190 ? 2.288 -12.225 -27.625 1.00 11.37 179 SER A C 1
ATOM 1415 O O . SER A 1 190 ? 2.409 -12.994 -28.585 1.00 9.62 179 SER A O 1
ATOM 1418 N N . SER A 1 191 ? 3.216 -12.078 -26.655 1.00 10.91 180 SER A N 1
ATOM 1419 C CA . SER A 1 191 ? 4.411 -12.906 -26.603 1.00 10.78 180 SER A CA 1
ATOM 1420 C C . SER A 1 191 ? 4.400 -13.605 -25.263 1.00 14.67 180 SER A C 1
ATOM 1421 O O . SER A 1 191 ? 3.888 -13.059 -24.287 1.00 12.34 180 SER A O 1
ATOM 1424 N N . VAL A 1 192 ? 5.008 -14.783 -25.213 1.00 12.56 181 VAL A N 1
ATOM 1425 C CA . VAL A 1 192 ? 5.204 -15.535 -23.978 1.00 12.84 181 VAL A CA 1
ATOM 1426 C C . VAL A 1 192 ? 6.627 -16.037 -23.979 1.00 14.04 181 VAL A C 1
ATOM 1427 O O . VAL A 1 192 ? 7.077 -16.558 -24.983 1.00 12.19 181 VAL A O 1
ATOM 1431 N N . THR A 1 193 ? 7.332 -15.820 -22.880 1.00 14.88 182 THR A N 1
ATOM 1432 C CA . THR A 1 193 ? 8.725 -16.246 -22.703 1.00 15.19 182 THR A CA 1
ATOM 1433 C C . THR A 1 193 ? 8.792 -17.319 -21.619 1.00 19.62 182 THR A C 1
ATOM 1434 O O . THR A 1 193 ? 8.305 -17.126 -20.501 1.00 18.80 182 THR A O 1
ATOM 1438 N N . VAL A 1 194 ? 9.364 -18.470 -21.978 1.00 18.15 183 VAL A N 1
ATOM 1439 C CA . VAL A 1 194 ? 9.481 -19.589 -21.045 1.00 18.28 183 VAL A CA 1
ATOM 1440 C C . VAL A 1 194 ? 10.929 -20.124 -21.075 1.00 22.49 183 VAL A C 1
ATOM 1441 O O . VAL A 1 194 ? 11.662 -19.818 -22.010 1.00 20.26 183 VAL A O 1
ATOM 1445 N N . THR A 1 195 ? 11.324 -20.960 -20.087 1.00 21.83 184 THR A N 1
ATOM 1446 C CA . THR A 1 195 ? 12.684 -21.546 -20.099 1.00 21.90 184 THR A CA 1
ATOM 1447 C C . THR A 1 195 ? 12.788 -22.514 -21.281 1.00 26.64 184 THR A C 1
ATOM 1448 O O . THR A 1 195 ? 11.766 -23.002 -21.769 1.00 25.60 184 THR A O 1
ATOM 1452 N N . SER A 1 196 ? 14.013 -22.771 -21.753 1.00 26.05 185 SER A N 1
ATOM 1453 C CA . SER A 1 196 ? 14.280 -23.732 -22.826 1.00 27.65 185 SER A CA 1
ATOM 1454 C C . SER A 1 196 ? 13.783 -25.153 -22.418 1.00 32.88 185 SER A C 1
ATOM 1455 O O . SER A 1 196 ? 13.415 -25.941 -23.293 1.00 33.32 185 SER A O 1
ATOM 1458 N N . SER A 1 197 ? 13.729 -25.451 -21.092 1.00 29.88 186 SER A N 1
ATOM 1459 C CA . SER A 1 197 ? 13.244 -26.744 -20.551 1.00 30.97 186 SER A CA 1
ATOM 1460 C C . SER A 1 197 ? 11.712 -26.873 -20.623 1.00 33.58 186 SER A C 1
ATOM 1461 O O . SER A 1 197 ? 11.205 -27.994 -20.607 1.00 32.83 186 SER A O 1
ATOM 1464 N N . THR A 1 198 ? 10.984 -25.727 -20.675 1.00 28.30 187 THR A N 1
ATOM 1465 C CA . THR A 1 198 ? 9.519 -25.663 -20.717 1.00 26.92 187 THR A CA 1
ATOM 1466 C C . THR A 1 198 ? 8.934 -26.002 -22.099 1.00 29.30 187 THR A C 1
ATOM 1467 O O . THR A 1 198 ? 7.973 -26.766 -22.165 1.00 28.46 187 THR A O 1
ATOM 1471 N N . TRP A 1 199 ? 9.475 -25.421 -23.188 1.00 24.84 188 TRP A N 1
ATOM 1472 C CA . TRP A 1 199 ? 8.939 -25.611 -24.547 1.00 23.63 188 TRP A CA 1
ATOM 1473 C C . TRP A 1 199 ? 10.034 -26.043 -25.529 1.00 28.93 188 TRP A C 1
ATOM 1474 O O . TRP A 1 199 ? 11.146 -25.511 -25.424 1.00 28.12 188 TRP A O 1
ATOM 1485 N N . PRO A 1 200 ? 9.763 -26.926 -26.531 1.00 27.29 189 PRO A N 1
ATOM 1486 C CA . PRO A 1 200 ? 8.481 -27.563 -26.887 1.00 28.56 189 PRO A CA 1
ATOM 1487 C C . PRO A 1 200 ? 8.085 -28.831 -26.123 1.00 34.46 189 PRO A C 1
ATOM 1488 O O . PRO A 1 200 ? 7.059 -29.416 -26.490 1.00 34.28 189 PRO A O 1
ATOM 1492 N N . SER A 1 201 ? 8.821 -29.226 -25.050 1.00 31.71 190 SER A N 1
ATOM 1493 C CA . SER A 1 201 ? 8.461 -30.429 -24.273 1.00 31.07 190 SER A CA 1
ATOM 1494 C C . SER A 1 201 ? 7.019 -30.351 -23.743 1.00 34.16 190 SER A C 1
ATOM 1495 O O . SER A 1 201 ? 6.267 -31.300 -23.932 1.00 34.90 190 SER A O 1
ATOM 1498 N N . GLN A 1 202 ? 6.606 -29.194 -23.195 1.00 29.41 191 GLN A N 1
ATOM 1499 C CA . GLN A 1 202 ? 5.229 -28.964 -22.736 1.00 28.40 191 GLN A CA 1
ATOM 1500 C C . GLN A 1 202 ? 4.479 -28.164 -23.817 1.00 29.59 191 GLN A C 1
ATOM 1501 O O . GLN A 1 202 ? 5.076 -27.301 -24.462 1.00 28.48 191 GLN A O 1
ATOM 1507 N N . SER A 1 203 ? 3.188 -28.468 -24.037 1.00 24.83 192 SER A N 1
ATOM 1508 C CA . SER A 1 203 ? 2.408 -27.787 -25.083 1.00 23.63 192 SER A CA 1
ATOM 1509 C C . SER A 1 203 ? 2.022 -26.378 -24.658 1.00 25.52 192 SER A C 1
ATOM 1510 O O . SER A 1 203 ? 1.681 -26.148 -23.489 1.00 24.22 192 SER A O 1
ATOM 1513 N N . ILE A 1 204 ? 2.105 -25.428 -25.603 1.00 21.39 193 ILE A N 1
ATOM 1514 C CA . ILE A 1 204 ? 1.719 -24.028 -25.349 1.00 19.18 193 ILE A CA 1
ATOM 1515 C C . ILE A 1 204 ? 0.773 -23.632 -26.476 1.00 20.50 193 ILE A C 1
ATOM 1516 O O . ILE A 1 204 ? 1.136 -23.722 -27.638 1.00 19.74 193 ILE A O 1
ATOM 1521 N N . THR A 1 205 ? -0.443 -23.214 -26.115 1.00 17.01 194 THR A N 1
ATOM 1522 C CA . THR A 1 205 ? -1.485 -22.808 -27.058 1.00 16.05 194 THR A CA 1
ATOM 1523 C C . THR A 1 205 ? -1.973 -21.383 -26.733 1.00 18.33 194 THR A C 1
ATOM 1524 O O . THR A 1 205 ? -2.150 -21.020 -25.565 1.00 16.12 194 THR A O 1
ATOM 1528 N N . CYS A 1 206 ? -2.195 -20.589 -27.789 1.00 17.56 195 CYS A N 1
ATOM 1529 C CA . CYS A 1 206 ? -2.765 -19.248 -27.696 1.00 18.36 195 CYS A CA 1
ATOM 1530 C C . CYS A 1 206 ? -4.295 -19.439 -27.834 1.00 20.05 195 CYS A C 1
ATOM 1531 O O . CYS A 1 206 ? -4.725 -20.128 -28.756 1.00 20.47 195 CYS A O 1
ATOM 1534 N N . ASN A 1 207 ? -5.094 -18.846 -26.933 1.00 15.73 196 ASN A N 1
ATOM 1535 C CA . ASN A 1 207 ? -6.565 -18.898 -26.976 1.00 15.39 196 ASN A CA 1
ATOM 1536 C C . ASN A 1 207 ? -7.072 -17.492 -27.239 1.00 18.33 196 ASN A C 1
ATOM 1537 O O . ASN A 1 207 ? -6.672 -16.548 -26.551 1.00 17.59 196 ASN A O 1
ATOM 1542 N N . VAL A 1 208 ? -7.967 -17.355 -28.206 1.00 14.13 197 VAL A N 1
ATOM 1543 C CA . VAL A 1 208 ? -8.534 -16.048 -28.552 1.00 14.64 197 VAL A CA 1
ATOM 1544 C C . VAL A 1 208 ? -10.062 -16.150 -28.578 1.00 21.39 197 VAL A C 1
ATOM 1545 O O . VAL A 1 208 ? -10.613 -16.972 -29.315 1.00 21.27 197 VAL A O 1
ATOM 1549 N N . ALA A 1 209 ? -10.722 -15.296 -27.791 1.00 18.07 198 ALA A N 1
ATOM 1550 C CA . ALA A 1 209 ? -12.180 -15.200 -27.761 1.00 18.06 198 ALA A CA 1
ATOM 1551 C C . ALA A 1 209 ? -12.566 -13.825 -28.282 1.00 21.01 198 ALA A C 1
ATOM 1552 O O . ALA A 1 209 ? -11.954 -12.840 -27.885 1.00 20.68 198 ALA A O 1
ATOM 1554 N N . HIS A 1 210 ? -13.547 -13.763 -29.221 1.00 16.81 199 HIS A N 1
ATOM 1555 C CA . HIS A 1 210 ? -14.084 -12.527 -29.775 1.00 15.88 199 HIS A CA 1
ATOM 1556 C C . HIS A 1 210 ? -15.613 -12.685 -29.632 1.00 26.44 199 HIS A C 1
ATOM 1557 O O . HIS A 1 210 ? -16.227 -13.355 -30.469 1.00 25.76 199 HIS A O 1
ATOM 1564 N N . PRO A 1 211 ? -16.225 -12.154 -28.541 1.00 27.41 200 PRO A N 1
ATOM 1565 C CA . PRO A 1 211 ? -17.667 -12.376 -28.320 1.00 27.78 200 PRO A CA 1
ATOM 1566 C C . PRO A 1 211 ? -18.574 -11.749 -29.357 1.00 31.08 200 PRO A C 1
ATOM 1567 O O . PRO A 1 211 ? -19.591 -12.356 -29.701 1.00 31.30 200 PRO A O 1
ATOM 1571 N N . ALA A 1 212 ? -18.185 -10.570 -29.891 1.00 25.73 201 ALA A N 1
ATOM 1572 C CA . ALA A 1 212 ? -18.946 -9.862 -30.922 1.00 25.01 201 ALA A CA 1
ATOM 1573 C C . ALA A 1 212 ? -19.234 -10.733 -32.150 1.00 27.02 201 ALA A C 1
ATOM 1574 O O . ALA A 1 212 ? -20.335 -10.641 -32.699 1.00 25.83 201 ALA A O 1
ATOM 1576 N N . SER A 1 213 ? -18.275 -11.616 -32.551 1.00 23.58 202 SER A N 1
ATOM 1577 C CA . SER A 1 213 ? -18.436 -12.558 -33.684 1.00 23.00 202 SER A CA 1
ATOM 1578 C C . SER A 1 213 ? -18.790 -13.962 -33.182 1.00 29.42 202 SER A C 1
ATOM 1579 O O . SER A 1 213 ? -18.969 -14.875 -33.994 1.00 31.50 202 SER A O 1
ATOM 1582 N N . SER A 1 214 ? -18.876 -14.138 -31.848 1.00 26.44 203 SER A N 1
ATOM 1583 C CA . SER A 1 214 ? -19.138 -15.414 -31.166 1.00 27.66 203 SER A CA 1
ATOM 1584 C C . SER A 1 214 ? -18.136 -16.510 -31.576 1.00 33.26 203 SER A C 1
ATOM 1585 O O . SER A 1 214 ? -18.523 -17.643 -31.914 1.00 34.55 203 SER A O 1
ATOM 1588 N N . THR A 1 215 ? -16.831 -16.150 -31.582 1.00 27.05 204 THR A N 1
ATOM 1589 C CA . THR A 1 215 ? -15.755 -17.061 -31.976 1.00 24.94 204 THR A CA 1
ATOM 1590 C C . THR A 1 215 ? -14.757 -17.298 -30.845 1.00 28.59 204 THR A C 1
ATOM 1591 O O . THR A 1 215 ? -14.491 -16.394 -30.044 1.00 27.45 204 THR A O 1
ATOM 1595 N N . LYS A 1 216 ? -14.242 -18.532 -30.756 1.00 25.13 205 LYS A N 1
ATOM 1596 C CA . LYS A 1 216 ? -13.242 -18.952 -29.769 1.00 24.54 205 LYS A CA 1
ATOM 1597 C C . LYS A 1 216 ? -12.253 -19.821 -30.541 1.00 29.84 205 LYS A C 1
ATOM 1598 O O . LYS A 1 216 ? -12.656 -20.838 -31.099 1.00 31.23 205 LYS A O 1
ATOM 1604 N N . VAL A 1 217 ? -10.992 -19.367 -30.678 1.00 22.96 206 VAL A N 1
ATOM 1605 C CA . VAL A 1 217 ? -9.980 -20.077 -31.475 1.00 22.40 206 VAL A CA 1
ATOM 1606 C C . VAL A 1 217 ? -8.756 -20.405 -30.617 1.00 25.90 206 VAL A C 1
ATOM 1607 O O . VAL A 1 217 ? -8.271 -19.539 -29.895 1.00 24.40 206 VAL A O 1
ATOM 1611 N N . ASP A 1 218 ? -8.270 -21.659 -30.702 1.00 21.96 207 ASP A N 1
ATOM 1612 C CA . ASP A 1 218 ? -7.036 -22.148 -30.075 1.00 21.13 207 ASP A CA 1
ATOM 1613 C C . ASP A 1 218 ? -5.988 -22.403 -31.163 1.00 23.92 207 ASP A C 1
ATOM 1614 O O . ASP A 1 218 ? -6.292 -23.029 -32.182 1.00 23.54 207 ASP A O 1
ATOM 1619 N N . LYS A 1 219 ? -4.757 -21.902 -30.958 1.00 19.01 208 LYS A N 1
ATOM 1620 C CA . LYS A 1 219 ? -3.639 -22.121 -31.849 1.00 18.04 208 LYS A CA 1
ATOM 1621 C C . LYS A 1 219 ? -2.439 -22.616 -31.058 1.00 22.47 208 LYS A C 1
ATOM 1622 O O . LYS A 1 219 ? -1.853 -21.857 -30.276 1.00 20.57 208 LYS A O 1
ATOM 1628 N N . LYS A 1 220 ? -2.123 -23.914 -31.206 1.00 19.01 209 LYS A N 1
ATOM 1629 C CA . LYS A 1 220 ? -0.989 -24.536 -30.542 1.00 19.24 209 LYS A CA 1
ATOM 1630 C C . LYS A 1 220 ? 0.290 -24.046 -31.227 1.00 22.62 209 LYS A C 1
ATOM 1631 O O . LYS A 1 220 ? 0.333 -24.002 -32.459 1.00 21.94 209 LYS A O 1
ATOM 1637 N N . ILE A 1 221 ? 1.321 -23.667 -30.436 1.00 19.87 210 ILE A N 1
ATOM 1638 C CA . ILE A 1 221 ? 2.601 -23.230 -31.006 1.00 20.05 210 ILE A CA 1
ATOM 1639 C C . ILE A 1 221 ? 3.432 -24.472 -31.322 1.00 27.02 210 ILE A C 1
ATOM 1640 O O . ILE A 1 221 ? 3.825 -25.203 -30.415 1.00 28.23 210 ILE A O 1
ATOM 1645 N N . GLU A 1 222 ? 3.681 -24.718 -32.601 1.00 25.23 211 GLU A N 1
ATOM 1646 C CA . GLU A 1 222 ? 4.450 -25.896 -33.015 1.00 25.35 211 GLU A CA 1
ATOM 1647 C C . GLU A 1 222 ? 5.815 -25.459 -33.559 1.00 30.15 211 GLU A C 1
ATOM 1648 O O . GLU A 1 222 ? 5.863 -24.486 -34.319 1.00 29.21 211 GLU A O 1
ATOM 1654 N N . PRO A 1 223 ? 6.915 -26.204 -33.280 1.00 28.93 212 PRO A N 1
ATOM 1655 C CA . PRO A 1 223 ? 8.219 -25.844 -33.880 1.00 29.53 212 PRO A CA 1
ATOM 1656 C C . PRO A 1 223 ? 8.128 -25.774 -35.408 1.00 32.10 212 PRO A C 1
ATOM 1657 O O . PRO A 1 223 ? 7.400 -26.573 -36.002 1.00 32.69 212 PRO A O 1
ATOM 1661 N N . ARG A 1 224 ? 8.777 -24.773 -36.032 1.00 27.83 213 ARG A N 1
ATOM 1662 C CA . ARG A 1 224 ? 8.751 -24.578 -37.496 1.00 36.18 213 ARG A CA 1
ATOM 1663 C C . ARG A 1 224 ? 9.377 -25.752 -38.269 1.00 67.12 213 ARG A C 1
ATOM 1664 O O . ARG A 1 224 ? 10.517 -26.135 -38.000 1.00 40.13 213 ARG A O 1
ATOM 1672 N N . ASP B 2 1 ? -8.400 33.324 -26.253 1.00 29.22 1 ASP B N 1
ATOM 1673 C CA . ASP B 2 1 ? -8.572 32.201 -25.320 1.00 28.16 1 ASP B CA 1
ATOM 1674 C C . ASP B 2 1 ? -7.332 32.087 -24.428 1.00 29.76 1 ASP B C 1
ATOM 1675 O O . ASP B 2 1 ? -6.224 32.372 -24.900 1.00 29.34 1 ASP B O 1
ATOM 1680 N N . ILE B 2 2 ? -7.505 31.607 -23.176 1.00 21.74 2 ILE B N 1
ATOM 1681 C CA . ILE B 2 2 ? -6.363 31.408 -22.274 1.00 20.40 2 ILE B CA 1
ATOM 1682 C C . ILE B 2 2 ? -5.781 30.006 -22.483 1.00 23.98 2 ILE B C 1
ATOM 1683 O O . ILE B 2 2 ? -6.527 29.037 -22.587 1.00 24.08 2 ILE B O 1
ATOM 1688 N N . VAL B 2 3 ? -4.457 29.905 -22.601 1.00 19.14 3 VAL B N 1
ATOM 1689 C CA . VAL B 2 3 ? -3.807 28.615 -22.828 1.00 19.38 3 VAL B CA 1
ATOM 1690 C C . VAL B 2 3 ? -2.989 28.223 -21.575 1.00 20.75 3 VAL B C 1
ATOM 1691 O O . VAL B 2 3 ? -2.401 29.097 -20.953 1.00 19.63 3 VAL B O 1
ATOM 1695 N N . MET B 2 4 ? -2.988 26.917 -21.197 1.00 13.89 4 MET B N 1
ATOM 1696 C CA . MET B 2 4 ? -2.222 26.438 -20.042 1.00 13.24 4 MET B CA 1
ATOM 1697 C C . MET B 2 4 ? -1.050 25.638 -20.573 1.00 20.11 4 MET B C 1
ATOM 1698 O O . MET B 2 4 ? -1.272 24.686 -21.323 1.00 21.97 4 MET B O 1
ATOM 1703 N N . THR B 2 5 ? 0.194 26.074 -20.284 1.00 16.35 5 THR B N 1
ATOM 1704 C CA . THR B 2 5 ? 1.379 25.362 -20.805 1.00 15.90 5 THR B CA 1
ATOM 1705 C C . THR B 2 5 ? 1.981 24.536 -19.702 1.00 19.38 5 THR B C 1
ATOM 1706 O O . THR B 2 5 ? 2.593 25.058 -18.762 1.00 18.21 5 THR B O 1
ATOM 1710 N N . GLN B 2 6 ? 1.775 23.239 -19.803 1.00 16.52 6 GLN B N 1
ATOM 1711 C CA . GLN B 2 6 ? 2.247 22.356 -18.767 1.00 17.62 6 GLN B CA 1
ATOM 1712 C C . GLN B 2 6 ? 3.668 21.964 -19.008 1.00 24.83 6 GLN B C 1
ATOM 1713 O O . GLN B 2 6 ? 4.107 21.878 -20.148 1.00 23.62 6 GLN B O 1
ATOM 1719 N N . SER B 2 7 ? 4.380 21.660 -17.921 1.00 24.90 7 SER B N 1
ATOM 1720 C CA . SER B 2 7 ? 5.742 21.165 -17.955 1.00 25.63 7 SER B CA 1
ATOM 1721 C C . SER B 2 7 ? 5.742 19.770 -18.634 1.00 30.36 7 SER B C 1
ATOM 1722 O O . SER B 2 7 ? 4.686 19.284 -19.073 1.00 31.19 7 SER B O 1
ATOM 1725 N N . GLN B 2 8 ? 6.927 19.166 -18.749 1.00 25.84 8 GLN B N 1
ATOM 1726 C CA . GLN B 2 8 ? 7.224 17.836 -19.281 1.00 25.47 8 GLN B CA 1
ATOM 1727 C C . GLN B 2 8 ? 6.046 16.875 -19.333 1.00 24.65 8 GLN B C 1
ATOM 1728 O O . GLN B 2 8 ? 5.388 16.676 -18.319 1.00 23.90 8 GLN B O 1
ATOM 1734 N N . LYS B 2 9 ? 5.843 16.217 -20.476 1.00 19.21 9 LYS B N 1
ATOM 1735 C CA . LYS B 2 9 ? 4.801 15.210 -20.699 1.00 19.02 9 LYS B CA 1
ATOM 1736 C C . LYS B 2 9 ? 5.060 13.931 -19.858 1.00 19.68 9 LYS B C 1
ATOM 1737 O O . LYS B 2 9 ? 4.108 13.242 -19.465 1.00 14.84 9 LYS B O 1
ATOM 1743 N N . PHE B 2 10 ? 6.349 13.611 -19.611 1.00 17.38 10 PHE B N 1
ATOM 1744 C CA . PHE B 2 10 ? 6.719 12.428 -18.818 1.00 18.36 10 PHE B CA 1
ATOM 1745 C C . PHE B 2 10 ? 7.743 12.796 -17.760 1.00 19.09 10 PHE B C 1
ATOM 1746 O O . PHE B 2 10 ? 8.684 13.541 -18.041 1.00 19.47 10 PHE B O 1
ATOM 1754 N N . MET B 2 11 ? 7.560 12.297 -16.540 1.00 15.13 11 MET B N 1
ATOM 1755 C CA . MET B 2 11 ? 8.529 12.532 -15.469 1.00 14.95 11 MET B CA 1
ATOM 1756 C C . MET B 2 11 ? 8.840 11.222 -14.812 1.00 17.41 11 MET B C 1
ATOM 1757 O O . MET B 2 11 ? 7.915 10.515 -14.395 1.00 16.39 11 MET B O 1
ATOM 1762 N N . SER B 2 12 ? 10.130 10.938 -14.670 1.00 14.56 12 SER B N 1
ATOM 1763 C CA . SER B 2 12 ? 10.646 9.760 -13.973 1.00 15.65 12 SER B CA 1
ATOM 1764 C C . SER B 2 12 ? 10.811 10.113 -12.507 1.00 18.66 12 SER B C 1
ATOM 1765 O O . SER B 2 12 ? 11.392 11.150 -12.158 1.00 18.75 12 SER B O 1
ATOM 1768 N N . THR B 2 13 ? 10.236 9.296 -11.644 1.00 14.52 13 THR B N 1
ATOM 1769 C CA . THR B 2 13 ? 10.277 9.555 -10.211 1.00 14.68 13 THR B CA 1
ATOM 1770 C C . THR B 2 13 ? 10.653 8.291 -9.427 1.00 15.75 13 THR B C 1
ATOM 1771 O O . THR B 2 13 ? 10.553 7.178 -9.939 1.00 13.79 13 THR B O 1
ATOM 1775 N N . SER B 2 14 ? 10.991 8.469 -8.148 1.00 13.44 14 SER B N 1
ATOM 1776 C CA . SER B 2 14 ? 11.203 7.367 -7.233 1.00 13.88 14 SER B CA 1
ATOM 1777 C C . SER B 2 14 ? 10.207 7.527 -6.088 1.00 16.23 14 SER B C 1
ATOM 1778 O O . SER B 2 14 ? 9.940 8.648 -5.656 1.00 15.52 14 SER B O 1
ATOM 1781 N N . ILE B 2 15 ? 9.698 6.422 -5.575 1.00 12.33 15 ILE B N 1
ATOM 1782 C CA . ILE B 2 15 ? 8.772 6.447 -4.445 1.00 12.39 15 ILE B CA 1
ATOM 1783 C C . ILE B 2 15 ? 9.480 7.064 -3.226 1.00 13.08 15 ILE B C 1
ATOM 1784 O O . ILE B 2 15 ? 10.640 6.777 -2.973 1.00 12.40 15 ILE B O 1
ATOM 1789 N N . GLY B 2 16 ? 8.788 7.981 -2.570 1.00 11.32 16 GLY B N 1
ATOM 1790 C CA . GLY B 2 16 ? 9.278 8.762 -1.449 1.00 11.90 16 GLY B CA 1
ATOM 1791 C C . GLY B 2 16 ? 9.881 10.091 -1.877 1.00 14.01 16 GLY B C 1
ATOM 1792 O O . GLY B 2 16 ? 10.199 10.911 -1.029 1.00 14.09 16 GLY B O 1
ATOM 1793 N N . ASP B 2 17 ? 10.040 10.336 -3.183 1.00 11.40 17 ASP B N 1
ATOM 1794 C CA . ASP B 2 17 ? 10.643 11.590 -3.632 1.00 12.39 17 ASP B CA 1
ATOM 1795 C C . ASP B 2 17 ? 9.638 12.721 -3.651 1.00 14.02 17 ASP B C 1
ATOM 1796 O O . ASP B 2 17 ? 8.433 12.488 -3.721 1.00 11.57 17 ASP B O 1
ATOM 1801 N N . ARG B 2 18 ? 10.161 13.954 -3.627 1.00 10.14 18 ARG B N 1
ATOM 1802 C CA . ARG B 2 18 ? 9.362 15.160 -3.785 1.00 11.93 18 ARG B CA 1
ATOM 1803 C C . ARG B 2 18 ? 9.296 15.390 -5.312 1.00 17.87 18 ARG B C 1
ATOM 1804 O O . ARG B 2 18 ? 10.336 15.364 -5.985 1.00 18.34 18 ARG B O 1
ATOM 1812 N N . VAL B 2 19 ? 8.087 15.566 -5.869 1.00 12.50 19 VAL B N 1
ATOM 1813 C CA . VAL B 2 19 ? 7.908 15.755 -7.323 1.00 10.70 19 VAL B CA 1
ATOM 1814 C C . VAL B 2 19 ? 7.198 17.061 -7.528 1.00 12.49 19 VAL B C 1
ATOM 1815 O O . VAL B 2 19 ? 6.248 17.334 -6.804 1.00 13.84 19 VAL B O 1
ATOM 1819 N N . SER B 2 20 ? 7.597 17.838 -8.555 1.00 9.49 20 SER B N 1
ATOM 1820 C CA . SER B 2 20 ? 6.947 19.112 -8.887 1.00 10.00 20 SER B CA 1
ATOM 1821 C C . SER B 2 20 ? 6.528 19.125 -10.335 1.00 14.67 20 SER B C 1
ATOM 1822 O O . SER B 2 20 ? 7.334 18.811 -11.207 1.00 13.97 20 SER B O 1
ATOM 1825 N N . ILE B 2 21 ? 5.258 19.469 -10.589 1.00 10.24 21 ILE B N 1
ATOM 1826 C CA . ILE B 2 21 ? 4.685 19.574 -11.938 1.00 11.00 21 ILE B CA 1
ATOM 1827 C C . ILE B 2 21 ? 4.296 21.021 -12.123 1.00 16.92 21 ILE B C 1
ATOM 1828 O O . ILE B 2 21 ? 3.693 21.606 -11.213 1.00 15.68 21 ILE B O 1
ATOM 1833 N N . THR B 2 22 ? 4.679 21.636 -13.257 1.00 12.54 22 THR B N 1
ATOM 1834 C CA . THR B 2 22 ? 4.332 23.043 -13.380 1.00 13.14 22 THR B CA 1
ATOM 1835 C C . THR B 2 22 ? 3.414 23.329 -14.558 1.00 15.63 22 THR B C 1
ATOM 1836 O O . THR B 2 22 ? 3.366 22.582 -15.539 1.00 12.92 22 THR B O 1
ATOM 1840 N N . CYS B 2 23 ? 2.756 24.465 -14.469 1.00 16.45 23 CYS B N 1
ATOM 1841 C CA . CYS B 2 23 ? 1.830 24.893 -15.485 1.00 19.49 23 CYS B CA 1
ATOM 1842 C C . CYS B 2 23 ? 1.895 26.422 -15.599 1.00 23.89 23 CYS B C 1
ATOM 1843 O O . CYS B 2 23 ? 1.918 27.112 -14.569 1.00 24.83 23 CYS B O 1
ATOM 1846 N N . LYS B 2 24 ? 1.912 26.958 -16.832 1.00 18.22 24 LYS B N 1
ATOM 1847 C CA . LYS B 2 24 ? 1.973 28.408 -17.017 1.00 16.91 24 LYS B CA 1
ATOM 1848 C C . LYS B 2 24 ? 0.766 28.924 -17.764 1.00 17.62 24 LYS B C 1
ATOM 1849 O O . LYS B 2 24 ? 0.520 28.492 -18.881 1.00 18.30 24 LYS B O 1
ATOM 1855 N N . ALA B 2 25 ? 0.016 29.852 -17.170 1.00 14.51 25 ALA B N 1
ATOM 1856 C CA . ALA B 2 25 ? -1.153 30.402 -17.867 1.00 13.38 25 ALA B CA 1
ATOM 1857 C C . ALA B 2 25 ? -0.672 31.512 -18.816 1.00 17.87 25 ALA B C 1
ATOM 1858 O O . ALA B 2 25 ? 0.224 32.266 -18.452 1.00 16.64 25 ALA B O 1
ATOM 1860 N N . SER B 2 26 ? -1.250 31.594 -20.023 1.00 15.65 26 SER B N 1
ATOM 1861 C CA . SER B 2 26 ? -0.876 32.601 -21.021 1.00 15.21 26 SER B CA 1
ATOM 1862 C C . SER B 2 26 ? -1.231 34.061 -20.623 1.00 20.67 26 SER B C 1
ATOM 1863 O O . SER B 2 26 ? -0.659 35.006 -21.174 1.00 21.75 26 SER B O 1
ATOM 1866 N N . GLN B 2 27 ? -2.173 34.239 -19.680 1.00 15.56 27 GLN B N 1
ATOM 1867 C CA . GLN B 2 27 ? -2.641 35.529 -19.152 1.00 16.21 27 GLN B CA 1
ATOM 1868 C C . GLN B 2 27 ? -2.933 35.301 -17.679 1.00 18.53 27 GLN B C 1
ATOM 1869 O O . GLN B 2 27 ? -3.097 34.143 -17.260 1.00 16.36 27 GLN B O 1
ATOM 1875 N N . ASN B 2 28 ? -3.084 36.381 -16.913 1.00 14.25 28 ASN B N 1
ATOM 1876 C CA . ASN B 2 28 ? -3.444 36.240 -15.517 1.00 14.42 28 ASN B CA 1
ATOM 1877 C C . ASN B 2 28 ? -4.874 35.651 -15.385 1.00 17.80 28 ASN B C 1
ATOM 1878 O O . ASN B 2 28 ? -5.824 36.110 -16.034 1.00 16.85 28 ASN B O 1
ATOM 1883 N N . VAL B 2 29 ? -4.995 34.595 -14.575 1.00 12.12 29 VAL B N 1
ATOM 1884 C CA . VAL B 2 29 ? -6.266 33.898 -14.308 1.00 10.70 29 VAL B CA 1
ATOM 1885 C C . VAL B 2 29 ? -6.574 33.938 -12.813 1.00 13.34 29 VAL B C 1
ATOM 1886 O O . VAL B 2 29 ? -7.383 33.137 -12.316 1.00 14.03 29 VAL B O 1
ATOM 1890 N N . GLY B 2 30 ? -5.914 34.860 -12.099 1.00 9.64 30 GLY B N 1
ATOM 1891 C CA . GLY B 2 30 ? -5.994 34.929 -10.649 1.00 9.75 30 GLY B CA 1
ATOM 1892 C C . GLY B 2 30 ? -5.501 33.605 -10.092 1.00 14.32 30 GLY B C 1
ATOM 1893 O O . GLY B 2 30 ? -4.477 33.084 -10.539 1.00 15.85 30 GLY B O 1
ATOM 1894 N N . SER B 2 31 ? -6.311 32.975 -9.242 1.00 10.67 31 SER B N 1
ATOM 1895 C CA . SER B 2 31 ? -6.050 31.650 -8.653 1.00 9.31 31 SER B CA 1
ATOM 1896 C C . SER B 2 31 ? -7.028 30.596 -9.177 1.00 13.52 31 SER B C 1
ATOM 1897 O O . SER B 2 31 ? -7.172 29.552 -8.554 1.00 12.78 31 SER B O 1
ATOM 1900 N N . ALA B 2 32 ? -7.734 30.873 -10.272 1.00 11.42 32 ALA B N 1
ATOM 1901 C CA . ALA B 2 32 ? -8.765 29.982 -10.824 1.00 10.50 32 ALA B CA 1
ATOM 1902 C C . ALA B 2 32 ? -8.163 28.830 -11.638 1.00 12.53 32 ALA B C 1
ATOM 1903 O O . ALA B 2 32 ? -8.367 28.686 -12.848 1.00 8.94 32 ALA B O 1
ATOM 1905 N N . VAL B 2 33 ? -7.404 27.985 -10.919 1.00 8.21 33 VAL B N 1
ATOM 1906 C CA . VAL B 2 33 ? -6.678 26.867 -11.505 1.00 7.98 33 VAL B CA 1
ATOM 1907 C C . VAL B 2 33 ? -6.944 25.632 -10.678 1.00 12.22 33 VAL B C 1
ATOM 1908 O O . VAL B 2 33 ? -6.945 25.696 -9.435 1.00 9.80 33 VAL B O 1
ATOM 1912 N N . ALA B 2 34 ? -7.208 24.528 -11.385 1.00 8.82 34 ALA B N 1
ATOM 1913 C CA . ALA B 2 34 ? -7.433 23.222 -10.795 1.00 7.74 34 ALA B CA 1
ATOM 1914 C C . ALA B 2 34 ? -6.369 22.238 -11.270 1.00 11.47 34 ALA B C 1
ATOM 1915 O O . ALA B 2 34 ? -5.804 22.381 -12.370 1.00 9.97 34 ALA B O 1
ATOM 1917 N N . TRP B 2 35 ? -6.126 21.224 -10.447 1.00 8.05 35 TRP B N 1
ATOM 1918 C CA . TRP B 2 35 ? -5.275 20.085 -10.798 1.00 7.26 35 TRP B CA 1
ATOM 1919 C C . TRP B 2 35 ? -6.153 18.839 -10.707 1.00 8.58 35 TRP B C 1
ATOM 1920 O O . TRP B 2 35 ? -6.904 18.684 -9.734 1.00 7.79 35 TRP B O 1
ATOM 1931 N N . TYR B 2 36 ? -6.029 17.956 -11.694 1.00 6.06 36 TYR B N 1
ATOM 1932 C CA . TYR B 2 36 ? -6.751 16.674 -11.777 1.00 6.69 36 TYR B CA 1
ATOM 1933 C C . TYR B 2 36 ? -5.759 15.521 -11.864 1.00 10.80 36 TYR B C 1
ATOM 1934 O O . TYR B 2 36 ? -4.717 15.644 -12.503 1.00 10.15 36 TYR B O 1
ATOM 1943 N N . GLN B 2 37 ? -6.104 14.399 -11.251 1.00 7.77 37 GLN B N 1
ATOM 1944 C CA . GLN B 2 37 ? -5.317 13.168 -11.332 1.00 8.06 37 GLN B CA 1
ATOM 1945 C C . GLN B 2 37 ? -6.149 12.165 -12.123 1.00 12.91 37 GLN B C 1
ATOM 1946 O O . GLN B 2 37 ? -7.353 12.054 -11.909 1.00 12.12 37 GLN B O 1
ATOM 1952 N N . GLN B 2 38 ? -5.511 11.420 -13.009 1.00 10.87 38 GLN B N 1
ATOM 1953 C CA . GLN B 2 38 ? -6.210 10.385 -13.753 1.00 10.65 38 GLN B CA 1
ATOM 1954 C C . GLN B 2 38 ? -5.359 9.131 -13.856 1.00 13.11 38 GLN B C 1
ATOM 1955 O O . GLN B 2 38 ? -4.195 9.216 -14.266 1.00 11.50 38 GLN B O 1
ATOM 1961 N N . LYS B 2 39 ? -5.969 7.972 -13.563 1.00 10.70 39 LYS B N 1
ATOM 1962 C CA . LYS B 2 39 ? -5.339 6.661 -13.741 1.00 12.87 39 LYS B CA 1
ATOM 1963 C C . LYS B 2 39 ? -5.961 5.992 -15.010 1.00 19.67 39 LYS B C 1
ATOM 1964 O O . LYS B 2 39 ? -7.110 6.320 -15.347 1.00 16.40 39 LYS B O 1
ATOM 1970 N N . PRO B 2 40 ? -5.214 5.123 -15.746 1.00 21.54 40 PRO B N 1
ATOM 1971 C CA . PRO B 2 40 ? -5.760 4.543 -17.002 1.00 22.25 40 PRO B CA 1
ATOM 1972 C C . PRO B 2 40 ? -7.134 3.895 -16.879 1.00 23.20 40 PRO B C 1
ATOM 1973 O O . PRO B 2 40 ? -7.397 3.178 -15.921 1.00 21.18 40 PRO B O 1
ATOM 1977 N N . GLY B 2 41 ? -8.010 4.223 -17.817 1.00 22.24 41 GLY B N 1
ATOM 1978 C CA . GLY B 2 41 ? -9.387 3.724 -17.856 1.00 22.56 41 GLY B CA 1
ATOM 1979 C C . GLY B 2 41 ? -10.340 4.298 -16.817 1.00 25.19 41 GLY B C 1
ATOM 1980 O O . GLY B 2 41 ? -11.500 3.887 -16.767 1.00 26.51 41 GLY B O 1
ATOM 1981 N N . GLN B 2 42 ? -9.873 5.252 -15.973 1.00 17.81 42 GLN B N 1
ATOM 1982 C CA . GLN B 2 42 ? -10.707 5.898 -14.959 1.00 15.74 42 GLN B CA 1
ATOM 1983 C C . GLN B 2 42 ? -10.980 7.326 -15.376 1.00 17.37 42 GLN B C 1
ATOM 1984 O O . GLN B 2 42 ? -10.249 7.871 -16.199 1.00 16.66 42 GLN B O 1
ATOM 1990 N N . SER B 2 43 ? -11.966 7.968 -14.729 1.00 14.13 43 SER B N 1
ATOM 1991 C CA . SER B 2 43 ? -12.273 9.385 -14.969 1.00 13.64 43 SER B CA 1
ATOM 1992 C C . SER B 2 43 ? -11.205 10.200 -14.239 1.00 13.65 43 SER B C 1
ATOM 1993 O O . SER B 2 43 ? -10.727 9.755 -13.188 1.00 11.98 43 SER B O 1
ATOM 1996 N N . PRO B 2 44 ? -10.926 11.440 -14.682 1.00 11.39 44 PRO B N 1
ATOM 1997 C CA . PRO B 2 44 ? -10.054 12.324 -13.883 1.00 9.64 44 PRO B CA 1
ATOM 1998 C C . PRO B 2 44 ? -10.732 12.658 -12.554 1.00 14.61 44 PRO B C 1
ATOM 1999 O O . PRO B 2 44 ? -11.985 12.681 -12.463 1.00 14.75 44 PRO B O 1
ATOM 2003 N N . LYS B 2 45 ? -9.914 12.862 -11.512 1.00 10.73 45 LYS B N 1
ATOM 2004 C CA . LYS B 2 45 ? -10.410 13.238 -10.180 1.00 11.03 45 LYS B CA 1
ATOM 2005 C C . LYS B 2 45 ? -9.847 14.603 -9.836 1.00 11.28 45 LYS B C 1
ATOM 2006 O O . LYS B 2 45 ? -8.649 14.836 -10.015 1.00 10.30 45 LYS B O 1
ATOM 2012 N N . LEU B 2 46 ? -10.690 15.482 -9.302 1.00 8.43 46 LEU B N 1
ATOM 2013 C CA . LEU B 2 46 ? -10.271 16.813 -8.846 1.00 7.63 46 LEU B CA 1
ATOM 2014 C C . LEU B 2 46 ? -9.368 16.702 -7.606 1.00 10.41 46 LEU B C 1
ATOM 2015 O O . LEU B 2 46 ? -9.780 16.124 -6.575 1.00 10.08 46 LEU B O 1
ATOM 2020 N N . LEU B 2 47 ? -8.146 17.242 -7.701 1.00 7.89 47 LEU B N 1
ATOM 2021 C CA . LEU B 2 47 ? -7.204 17.236 -6.548 1.00 8.61 47 LEU B CA 1
ATOM 2022 C C . LEU B 2 47 ? -7.196 18.555 -5.840 1.00 10.53 47 LEU B C 1
ATOM 2023 O O . LEU B 2 47 ? -7.317 18.615 -4.612 1.00 9.93 47 LEU B O 1
ATOM 2028 N N . ILE B 2 48 ? -6.928 19.615 -6.617 1.00 8.22 48 ILE B N 1
ATOM 2029 C CA . ILE B 2 48 ? -6.770 20.994 -6.124 1.00 8.02 48 ILE B CA 1
ATOM 2030 C C . ILE B 2 48 ? -7.708 21.920 -6.857 1.00 10.09 48 ILE B C 1
ATOM 2031 O O . ILE B 2 48 ? -7.837 21.792 -8.087 1.00 10.86 48 ILE B O 1
ATOM 2036 N N . TYR B 2 49 ? -8.269 22.912 -6.146 1.00 6.10 49 TYR B N 1
ATOM 2037 C CA . TYR B 2 49 ? -9.056 24.001 -6.748 1.00 6.83 49 TYR B CA 1
ATOM 2038 C C . TYR B 2 49 ? -8.565 25.303 -6.131 1.00 10.05 49 TYR B C 1
ATOM 2039 O O . TYR B 2 49 ? -7.828 25.273 -5.117 1.00 9.71 49 TYR B O 1
ATOM 2048 N N . SER B 2 50 ? -8.858 26.450 -6.801 1.00 9.89 50 SER B N 1
ATOM 2049 C CA . SER B 2 50 ? -8.377 27.788 -6.389 1.00 9.51 50 SER B CA 1
ATOM 2050 C C . SER B 2 50 ? -6.844 27.741 -6.201 1.00 10.97 50 SER B C 1
ATOM 2051 O O . SER B 2 50 ? -6.338 28.295 -5.234 1.00 9.83 50 SER B O 1
ATOM 2054 N N . ALA B 2 51 ? -6.118 27.042 -7.104 1.00 7.33 51 ALA B N 1
ATOM 2055 C CA . ALA B 2 51 ? -4.636 26.877 -7.129 1.00 8.12 51 ALA B CA 1
ATOM 2056 C C . ALA B 2 51 ? -3.991 26.124 -5.926 1.00 12.26 51 ALA B C 1
ATOM 2057 O O . ALA B 2 51 ? -3.000 25.432 -6.145 1.00 10.54 51 ALA B O 1
ATOM 2059 N N . SER B 2 52 ? -4.524 26.255 -4.683 1.00 10.05 52 SER B N 1
ATOM 2060 C CA . SER B 2 52 ? -3.900 25.718 -3.472 1.00 10.88 52 SER B CA 1
ATOM 2061 C C . SER B 2 52 ? -4.828 24.983 -2.495 1.00 14.77 52 SER B C 1
ATOM 2062 O O . SER B 2 52 ? -4.374 24.531 -1.437 1.00 14.95 52 SER B O 1
ATOM 2065 N N . ASN B 2 53 ? -6.108 24.891 -2.796 1.00 9.86 53 ASN B N 1
ATOM 2066 C CA . ASN B 2 53 ? -7.050 24.209 -1.904 1.00 9.48 53 ASN B CA 1
ATOM 2067 C C . ASN B 2 53 ? -7.205 22.761 -2.281 1.00 12.44 53 ASN B C 1
ATOM 2068 O O . ASN B 2 53 ? -7.563 22.439 -3.415 1.00 11.53 53 ASN B O 1
ATOM 2073 N N . ARG B 2 54 ? -6.974 21.893 -1.319 1.00 10.47 54 ARG B N 1
ATOM 2074 C CA . ARG B 2 54 ? -7.167 20.458 -1.518 1.00 10.15 54 ARG B CA 1
ATOM 2075 C C . ARG B 2 54 ? -8.655 20.145 -1.534 1.00 13.18 54 ARG B C 1
ATOM 2076 O O . ARG B 2 54 ? -9.386 20.588 -0.651 1.00 12.08 54 ARG B O 1
ATOM 2084 N N . TYR B 2 55 ? -9.105 19.383 -2.544 1.00 10.03 55 TYR B N 1
ATOM 2085 C CA . TYR B 2 55 ? -10.503 18.939 -2.654 1.00 9.26 55 TYR B CA 1
ATOM 2086 C C . TYR B 2 55 ? -10.770 17.840 -1.584 1.00 13.97 55 TYR B C 1
ATOM 2087 O O . TYR B 2 55 ? -9.841 17.367 -0.918 1.00 10.34 55 TYR B O 1
ATOM 2096 N N . THR B 2 56 ? -12.044 17.479 -1.384 1.00 14.68 56 THR B N 1
ATOM 2097 C CA . THR B 2 56 ? -12.486 16.504 -0.367 1.00 15.75 56 THR B CA 1
ATOM 2098 C C . THR B 2 56 ? -11.685 15.215 -0.431 1.00 17.06 56 THR B C 1
ATOM 2099 O O . THR B 2 56 ? -11.627 14.607 -1.485 1.00 15.91 56 THR B O 1
ATOM 2103 N N . GLY B 2 57 ? -11.129 14.797 0.708 1.00 15.58 57 GLY B N 1
ATOM 2104 C CA . GLY B 2 57 ? -10.401 13.535 0.834 1.00 15.50 57 GLY B CA 1
ATOM 2105 C C . GLY B 2 57 ? -9.027 13.495 0.183 1.00 17.58 57 GLY B C 1
ATOM 2106 O O . GLY B 2 57 ? -8.366 12.455 0.202 1.00 19.14 57 GLY B O 1
ATOM 2107 N N . VAL B 2 58 ? -8.571 14.605 -0.394 1.00 10.72 58 VAL B N 1
ATOM 2108 C CA . VAL B 2 58 ? -7.233 14.638 -1.009 1.00 10.14 58 VAL B CA 1
ATOM 2109 C C . VAL B 2 58 ? -6.168 14.650 0.132 1.00 12.42 58 VAL B C 1
ATOM 2110 O O . VAL B 2 58 ? -6.255 15.508 1.017 1.00 12.03 58 VAL B O 1
ATOM 2114 N N . PRO B 2 59 ? -5.179 13.729 0.122 1.00 11.86 59 PRO B N 1
ATOM 2115 C CA . PRO B 2 59 ? -4.162 13.726 1.205 1.00 12.18 59 PRO B CA 1
ATOM 2116 C C . PRO B 2 59 ? -3.226 14.948 1.245 1.00 13.62 59 PRO B C 1
ATOM 2117 O O . PRO B 2 59 ? -3.025 15.644 0.241 1.00 11.64 59 PRO B O 1
ATOM 2121 N N . ASP B 2 60 ? -2.647 15.217 2.434 1.00 11.00 60 ASP B N 1
ATOM 2122 C CA . ASP B 2 60 ? -1.748 16.367 2.675 1.00 10.87 60 ASP B CA 1
ATOM 2123 C C . ASP B 2 60 ? -0.560 16.492 1.707 1.00 12.51 60 ASP B C 1
ATOM 2124 O O . ASP B 2 60 ? -0.074 17.612 1.458 1.00 12.54 60 ASP B O 1
ATOM 2129 N N . ARG B 2 61 ? -0.071 15.357 1.189 1.00 10.12 61 ARG B N 1
ATOM 2130 C CA . ARG B 2 61 ? 1.112 15.339 0.330 1.00 9.88 61 ARG B CA 1
ATOM 2131 C C . ARG B 2 61 ? 0.935 16.087 -0.998 1.00 12.85 61 ARG B C 1
ATOM 2132 O O . ARG B 2 61 ? 1.937 16.473 -1.606 1.00 11.17 61 ARG B O 1
ATOM 2140 N N . PHE B 2 62 ? -0.323 16.309 -1.429 1.00 10.15 62 PHE B N 1
ATOM 2141 C CA . PHE B 2 62 ? -0.618 17.088 -2.640 1.00 8.97 62 PHE B CA 1
ATOM 2142 C C . PHE B 2 62 ? -0.690 18.594 -2.283 1.00 12.51 62 PHE B C 1
ATOM 2143 O O . PHE B 2 62 ? -1.597 19.030 -1.577 1.00 12.33 62 PHE B O 1
ATOM 2151 N N . ILE B 2 63 ? 0.282 19.368 -2.755 1.00 9.89 63 ILE B N 1
ATOM 2152 C CA . ILE B 2 63 ? 0.395 20.788 -2.433 1.00 10.51 63 ILE B CA 1
ATOM 2153 C C . ILE B 2 63 ? 0.330 21.611 -3.693 1.00 12.72 63 ILE B C 1
ATOM 2154 O O . ILE B 2 63 ? 1.217 21.503 -4.533 1.00 11.90 63 ILE B O 1
ATOM 2159 N N . GLY B 2 64 ? -0.704 22.453 -3.800 1.00 7.31 64 GLY B N 1
ATOM 2160 C CA . GLY B 2 64 ? -0.818 23.337 -4.957 1.00 8.00 64 GLY B CA 1
ATOM 2161 C C . GLY B 2 64 ? -0.304 24.718 -4.584 1.00 13.30 64 GLY B C 1
ATOM 2162 O O . GLY B 2 64 ? -0.552 25.191 -3.476 1.00 12.17 64 GLY B O 1
ATOM 2163 N N . SER B 2 65 ? 0.421 25.369 -5.481 1.00 12.64 65 SER B N 1
ATOM 2164 C CA . SER B 2 65 ? 0.936 26.708 -5.186 1.00 12.90 65 SER B CA 1
ATOM 2165 C C . SER B 2 65 ? 0.925 27.557 -6.463 1.00 17.31 65 SER B C 1
ATOM 2166 O O . SER B 2 65 ? 0.794 27.025 -7.582 1.00 14.92 65 SER B O 1
ATOM 2169 N N . GLU B 2 66 ? 1.030 28.879 -6.289 1.00 14.45 66 GLU B N 1
ATOM 2170 C CA . GLU B 2 66 ? 0.969 29.829 -7.394 1.00 14.29 66 GLU B CA 1
ATOM 2171 C C . GLU B 2 66 ? 1.916 31.000 -7.198 1.00 20.40 66 GLU B C 1
ATOM 2172 O O . GLU B 2 66 ? 2.244 31.362 -6.065 1.00 17.44 66 GLU B O 1
ATOM 2178 N N . SER B 2 67 ? 2.331 31.578 -8.322 1.00 20.67 67 SER B N 1
ATOM 2179 C CA . SER B 2 67 ? 3.184 32.772 -8.410 1.00 21.70 67 SER B CA 1
ATOM 2180 C C . SER B 2 67 ? 2.873 33.419 -9.745 1.00 22.80 67 SER B C 1
ATOM 2181 O O . SER B 2 67 ? 3.313 32.909 -10.775 1.00 21.97 67 SER B O 1
ATOM 2184 N N . GLY B 2 68 ? 2.047 34.480 -9.722 1.00 21.17 68 GLY B N 1
ATOM 2185 C CA . GLY B 2 68 ? 1.590 35.173 -10.928 1.00 21.35 68 GLY B CA 1
ATOM 2186 C C . GLY B 2 68 ? 0.843 34.225 -11.855 1.00 23.39 68 GLY B C 1
ATOM 2187 O O . GLY B 2 68 ? -0.185 33.666 -11.473 1.00 22.21 68 GLY B O 1
ATOM 2188 N N . THR B 2 69 ? 1.419 33.952 -13.032 1.00 18.16 69 THR B N 1
ATOM 2189 C CA . THR B 2 69 ? 0.855 33.011 -14.001 1.00 17.17 69 THR B CA 1
ATOM 2190 C C . THR B 2 69 ? 1.508 31.599 -13.932 1.00 18.83 69 THR B C 1
ATOM 2191 O O . THR B 2 69 ? 1.158 30.746 -14.744 1.00 18.89 69 THR B O 1
ATOM 2195 N N . ASP B 2 70 ? 2.430 31.353 -12.960 1.00 14.51 70 ASP B N 1
ATOM 2196 C CA . ASP B 2 70 ? 3.095 30.042 -12.774 1.00 13.25 70 ASP B CA 1
ATOM 2197 C C . ASP B 2 70 ? 2.357 29.283 -11.672 1.00 14.88 70 ASP B C 1
ATOM 2198 O O . ASP B 2 70 ? 2.180 29.818 -10.593 1.00 17.17 70 ASP B O 1
ATOM 2203 N N . PHE B 2 71 ? 1.883 28.082 -11.964 1.00 9.88 71 PHE B N 1
ATOM 2204 C CA . PHE B 2 71 ? 1.154 27.224 -11.009 1.00 9.87 71 PHE B CA 1
ATOM 2205 C C . PHE B 2 71 ? 1.951 25.953 -10.830 1.00 13.07 71 PHE B C 1
ATOM 2206 O O . PHE B 2 71 ? 2.517 25.457 -11.790 1.00 14.13 71 PHE B O 1
ATOM 2214 N N . THR B 2 72 ? 1.994 25.434 -9.616 1.00 10.30 72 THR B N 1
ATOM 2215 C CA . THR B 2 72 ? 2.764 24.231 -9.335 1.00 10.41 72 THR B CA 1
ATOM 2216 C C . THR B 2 72 ? 1.980 23.233 -8.517 1.00 11.99 72 THR B C 1
ATOM 2217 O O . THR B 2 72 ? 1.364 23.601 -7.515 1.00 10.74 72 THR B O 1
ATOM 2221 N N . LEU B 2 73 ? 2.056 21.966 -8.925 1.00 9.98 73 LEU B N 1
ATOM 2222 C CA . LEU B 2 73 ? 1.510 20.873 -8.141 1.00 8.14 73 LEU B CA 1
ATOM 2223 C C . LEU B 2 73 ? 2.741 20.112 -7.608 1.00 11.45 73 LEU B C 1
ATOM 2224 O O . LEU B 2 73 ? 3.546 19.611 -8.396 1.00 12.80 73 LEU B O 1
ATOM 2229 N N . THR B 2 74 ? 2.862 20.030 -6.282 1.00 8.10 74 THR B N 1
ATOM 2230 C CA . THR B 2 74 ? 3.962 19.296 -5.623 1.00 7.69 74 THR B CA 1
ATOM 2231 C C . THR B 2 74 ? 3.383 18.106 -4.913 1.00 11.26 74 THR B C 1
ATOM 2232 O O . THR B 2 74 ? 2.361 18.235 -4.207 1.00 10.93 74 THR B O 1
ATOM 2236 N N . ILE B 2 75 ? 4.056 16.943 -5.058 1.00 8.97 75 ILE B N 1
ATOM 2237 C CA . ILE B 2 75 ? 3.739 15.775 -4.259 1.00 8.84 75 ILE B CA 1
ATOM 2238 C C . ILE B 2 75 ? 4.931 15.746 -3.276 1.00 12.53 75 ILE B C 1
ATOM 2239 O O . ILE B 2 75 ? 6.085 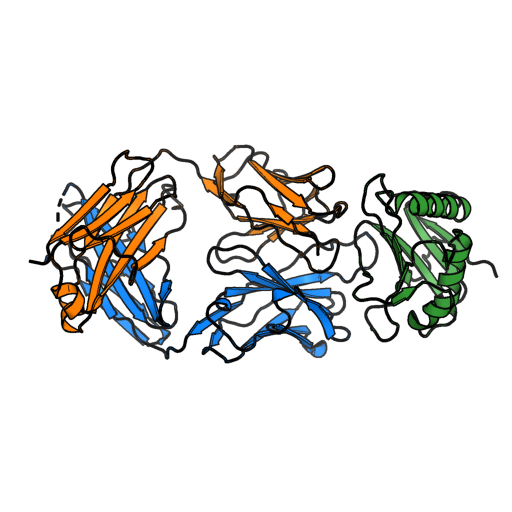15.542 -3.710 1.00 13.00 75 ILE B O 1
ATOM 2244 N N . SER B 2 76 ? 4.686 16.077 -2.001 1.00 8.12 76 SER B N 1
ATOM 2245 C CA . SER B 2 76 ? 5.799 16.214 -1.032 1.00 9.29 76 SER B CA 1
ATOM 2246 C C . SER B 2 76 ? 6.621 14.936 -0.871 1.00 12.53 76 SER B C 1
ATOM 2247 O O . SER B 2 76 ? 7.836 15.024 -0.718 1.00 13.39 76 SER B O 1
ATOM 2250 N N . ASN B 2 77 ? 5.948 13.764 -0.907 1.00 10.04 77 ASN B N 1
ATOM 2251 C CA . ASN B 2 77 ? 6.519 12.421 -0.767 1.00 11.17 77 ASN B CA 1
ATOM 2252 C C . ASN B 2 77 ? 5.662 11.493 -1.631 1.00 15.25 77 ASN B C 1
ATOM 2253 O O . ASN B 2 77 ? 4.574 11.114 -1.208 1.00 14.36 77 ASN B O 1
ATOM 2258 N N . MET B 2 78 ? 6.131 11.164 -2.838 1.00 12.57 78 MET B N 1
ATOM 2259 C CA . MET B 2 78 ? 5.386 10.337 -3.770 1.00 14.04 78 MET B CA 1
ATOM 2260 C C . MET B 2 78 ? 5.152 8.898 -3.252 1.00 17.09 78 MET B C 1
ATOM 2261 O O . MET B 2 78 ? 6.092 8.209 -2.890 1.00 15.85 78 MET B O 1
ATOM 2266 N N . GLN B 2 79 ? 3.886 8.459 -3.215 1.00 13.14 79 GLN B N 1
ATOM 2267 C CA . GLN B 2 79 ? 3.541 7.117 -2.787 1.00 11.81 79 GLN B CA 1
ATOM 2268 C C . GLN B 2 79 ? 3.348 6.275 -4.041 1.00 17.50 79 GLN B C 1
ATOM 2269 O O . GLN B 2 79 ? 3.215 6.817 -5.150 1.00 13.15 79 GLN B O 1
ATOM 2275 N N . SER B 2 80 ? 3.371 4.941 -3.891 1.00 16.09 80 SER B N 1
ATOM 2276 C CA . SER B 2 80 ? 3.206 4.066 -5.057 1.00 17.16 80 SER B CA 1
ATOM 2277 C C . SER B 2 80 ? 1.895 4.345 -5.832 1.00 17.42 80 SER B C 1
ATOM 2278 O O . SER B 2 80 ? 1.900 4.388 -7.064 1.00 17.52 80 SER B O 1
ATOM 2281 N N . GLU B 2 81 ? 0.829 4.684 -5.109 1.00 12.55 81 GLU B N 1
ATOM 2282 C CA . GLU B 2 81 ? -0.492 4.943 -5.690 1.00 13.07 81 GLU B CA 1
ATOM 2283 C C . GLU B 2 81 ? -0.578 6.273 -6.431 1.00 15.98 81 GLU B C 1
ATOM 2284 O O . GLU B 2 81 ? -1.612 6.555 -7.012 1.00 15.94 81 GLU B O 1
ATOM 2290 N N . ASP B 2 82 ? 0.458 7.116 -6.328 1.00 11.89 82 ASP B N 1
ATOM 2291 C CA . ASP B 2 82 ? 0.515 8.425 -7.003 1.00 11.16 82 ASP B CA 1
ATOM 2292 C C . ASP B 2 82 ? 1.027 8.352 -8.452 1.00 12.93 82 ASP B C 1
ATOM 2293 O O . ASP B 2 82 ? 0.967 9.370 -9.163 1.00 9.89 82 ASP B O 1
ATOM 2298 N N . LEU B 2 83 ? 1.503 7.165 -8.908 1.00 9.93 83 LEU B N 1
ATOM 2299 C CA . LEU B 2 83 ? 1.942 6.986 -10.302 1.00 11.24 83 LEU B CA 1
ATOM 2300 C C . LEU B 2 83 ? 0.674 7.051 -11.172 1.00 15.31 83 LEU B C 1
ATOM 2301 O O . LEU B 2 83 ? -0.233 6.211 -11.041 1.00 13.84 83 LEU B O 1
ATOM 2306 N N . ALA B 2 84 ? 0.558 8.143 -11.946 1.00 11.79 84 ALA B N 1
ATOM 2307 C CA . ALA B 2 84 ? -0.671 8.498 -12.675 1.00 11.72 84 ALA B CA 1
ATOM 2308 C C . ALA B 2 84 ? -0.399 9.717 -13.532 1.00 12.79 84 ALA B C 1
ATOM 2309 O O . ALA B 2 84 ? 0.731 10.211 -13.548 1.00 10.08 84 ALA B O 1
ATOM 2311 N N . ASP B 2 85 ? -1.430 10.187 -14.271 1.00 11.07 85 ASP B N 1
ATOM 2312 C CA . ASP B 2 85 ? -1.375 11.380 -15.124 1.00 10.21 85 ASP B CA 1
ATOM 2313 C C . ASP B 2 85 ? -1.906 12.537 -14.304 1.00 12.86 85 ASP B C 1
ATOM 2314 O O . ASP B 2 85 ? -2.858 12.363 -13.533 1.00 12.14 85 ASP B O 1
ATOM 2319 N N . TYR B 2 86 ? -1.351 13.724 -14.526 1.00 8.10 86 TYR B N 1
ATOM 2320 C CA . TYR B 2 86 ? -1.779 14.944 -13.827 1.00 8.08 86 TYR B CA 1
ATOM 2321 C C . TYR B 2 86 ? -2.039 16.040 -14.845 1.00 10.25 86 TYR B C 1
ATOM 2322 O O . TYR B 2 86 ? -1.198 16.264 -15.708 1.00 9.76 86 TYR B O 1
ATOM 2331 N N . PHE B 2 87 ? -3.179 16.753 -14.703 1.00 7.43 87 PHE B N 1
ATOM 2332 C CA . PHE B 2 87 ? -3.561 17.823 -15.622 1.00 8.72 87 PHE B CA 1
ATOM 2333 C C . PHE B 2 87 ? -3.911 19.104 -14.837 1.00 10.88 87 PHE B C 1
ATOM 2334 O O . PHE B 2 87 ? -4.653 19.051 -13.852 1.00 10.33 87 PHE B O 1
ATOM 2342 N N . CYS B 2 88 ? -3.381 20.234 -15.277 1.00 8.14 88 CYS B N 1
ATOM 2343 C CA . CYS B 2 88 ? -3.765 21.533 -14.718 1.00 10.20 88 CYS B CA 1
ATOM 2344 C C . CYS B 2 88 ? -4.929 22.020 -15.624 1.00 10.98 88 CYS B C 1
ATOM 2345 O O . CYS B 2 88 ? -5.121 21.545 -16.760 1.00 9.56 88 CYS B O 1
ATOM 2348 N N . GLN B 2 89 ? -5.703 22.956 -15.137 1.00 7.75 89 GLN B N 1
ATOM 2349 C CA . GLN B 2 89 ? -6.788 23.533 -15.927 1.00 6.88 89 GLN B CA 1
ATOM 2350 C C . GLN B 2 89 ? -7.057 24.935 -15.398 1.00 11.95 89 GLN B C 1
ATOM 2351 O O . GLN B 2 89 ? -7.032 25.138 -14.192 1.00 12.99 89 GLN B O 1
ATOM 2357 N N . GLN B 2 90 ? -7.384 25.873 -16.288 1.00 7.93 90 GLN B N 1
ATOM 2358 C CA . GLN B 2 90 ? -7.859 27.191 -15.884 1.00 9.03 90 GLN B CA 1
ATOM 2359 C C . GLN B 2 90 ? -9.386 27.162 -16.044 1.00 10.22 90 GLN B C 1
ATOM 2360 O O . GLN B 2 90 ? -9.922 26.629 -17.046 1.00 7.78 90 GLN B O 1
ATOM 2366 N N . TYR B 2 91 ? -10.067 27.713 -15.064 1.00 7.76 91 TYR B N 1
ATOM 2367 C CA . TYR B 2 91 ? -11.526 27.781 -15.134 1.00 8.74 91 TYR B CA 1
ATOM 2368 C C . TYR B 2 91 ? -12.021 29.187 -14.836 1.00 11.25 91 TYR B C 1
ATOM 2369 O O . TYR B 2 91 ? -13.174 29.377 -14.454 1.00 9.73 91 TYR B O 1
ATOM 2378 N N . SER B 2 92 ? -11.153 30.181 -15.025 1.00 9.70 92 SER B N 1
ATOM 2379 C CA . SER B 2 92 ? -11.540 31.575 -14.842 1.00 10.54 92 SER B CA 1
ATOM 2380 C C . SER B 2 92 ? -12.587 31.962 -15.909 1.00 14.93 92 SER B C 1
ATOM 2381 O O . SER B 2 92 ? -13.561 32.662 -15.613 1.00 14.30 92 SER B O 1
ATOM 2384 N N . SER B 2 93 ? -12.381 31.515 -17.145 1.00 13.29 93 SER B N 1
ATOM 2385 C CA . SER B 2 93 ? -13.311 31.881 -18.204 1.00 14.05 93 SER B CA 1
ATOM 2386 C C . SER B 2 93 ? -13.416 30.827 -19.278 1.00 16.66 93 SER B C 1
ATOM 2387 O O . SER B 2 93 ? -12.469 30.078 -19.532 1.00 15.06 93 SER B O 1
ATOM 2390 N N . TYR B 2 94 ? -14.565 30.829 -19.962 1.00 14.01 94 TYR B N 1
ATOM 2391 C CA . TYR B 2 94 ? -14.783 29.996 -21.131 1.00 12.95 94 TYR B CA 1
ATOM 2392 C C . TYR B 2 94 ? -14.010 30.592 -22.319 1.00 18.75 94 TYR B C 1
ATOM 2393 O O . TYR B 2 94 ? -13.956 31.809 -22.461 1.00 18.30 94 TYR B O 1
ATOM 2402 N N . PRO B 2 95 ? -13.337 29.777 -23.158 1.00 17.45 95 PRO B N 1
ATOM 2403 C CA . PRO B 2 95 ? -13.291 28.306 -23.131 1.00 15.89 95 PRO B CA 1
ATOM 2404 C C . PRO B 2 95 ? -12.366 27.782 -22.033 1.00 17.29 95 PRO B C 1
ATOM 2405 O O . PRO B 2 95 ? -11.284 28.344 -21.824 1.00 14.44 95 PRO B O 1
ATOM 2409 N N . LEU B 2 96 ? -12.772 26.701 -21.333 1.00 11.67 96 LEU B N 1
ATOM 2410 C CA . LEU B 2 96 ? -11.892 26.156 -20.292 1.00 11.10 96 LEU B CA 1
ATOM 2411 C C . LEU B 2 96 ? -10.699 25.525 -21.024 1.00 16.01 96 LEU B C 1
ATOM 2412 O O . LEU B 2 96 ? -10.833 25.113 -22.186 1.00 18.25 96 LEU B O 1
ATOM 2417 N N . ALA B 2 97 ? -9.522 25.553 -20.425 1.00 10.56 97 ALA B N 1
ATOM 2418 C CA . ALA B 2 97 ? -8.361 24.971 -21.106 1.00 9.47 97 ALA B CA 1
ATOM 2419 C C . ALA B 2 97 ? -7.604 24.113 -20.127 1.00 12.20 97 ALA B C 1
ATOM 2420 O O . ALA B 2 97 ? -7.381 24.535 -18.984 1.00 11.55 97 ALA B O 1
ATOM 2422 N N . PHE B 2 98 ? -7.206 22.901 -20.586 1.00 10.66 98 PHE B N 1
ATOM 2423 C CA . PHE B 2 98 ? -6.398 21.958 -19.814 1.00 10.20 98 PHE B CA 1
ATOM 2424 C C . PHE B 2 98 ? -4.952 22.068 -20.244 1.00 14.91 98 PHE B C 1
ATOM 2425 O O . PHE B 2 98 ? -4.693 22.343 -21.414 1.00 13.25 98 PHE B O 1
ATOM 2433 N N . GLY B 2 99 ? -4.030 21.769 -19.325 1.00 11.76 99 GLY B N 1
ATOM 2434 C CA . GLY B 2 99 ? -2.627 21.589 -19.669 1.00 11.58 99 GLY B CA 1
ATOM 2435 C C . GLY B 2 99 ? -2.544 20.259 -20.424 1.00 15.06 99 GLY B C 1
ATOM 2436 O O . GLY B 2 99 ? -3.451 19.424 -20.320 1.00 12.59 99 GLY B O 1
ATOM 2437 N N . ALA B 2 100 ? -1.460 20.033 -21.189 1.00 13.56 100 ALA B N 1
ATOM 2438 C CA . ALA B 2 100 ? -1.289 18.821 -21.986 1.00 13.57 100 ALA B CA 1
ATOM 2439 C C . ALA B 2 100 ? -1.131 17.517 -21.140 1.00 14.82 100 ALA B C 1
ATOM 2440 O O . ALA B 2 100 ? -1.307 16.435 -21.677 1.00 14.42 100 ALA B O 1
ATOM 2442 N N . GLY B 2 101 ? -0.862 17.642 -19.840 1.00 12.25 101 GLY B N 1
ATOM 2443 C CA . GLY B 2 101 ? -0.745 16.504 -18.930 1.00 11.78 101 GLY B CA 1
ATOM 2444 C C . GLY B 2 101 ? 0.680 16.045 -18.674 1.00 14.41 101 GLY B C 1
ATOM 2445 O O . GLY B 2 101 ? 1.573 16.258 -19.504 1.00 12.28 101 GLY B O 1
ATOM 2446 N N . THR B 2 102 ? 0.900 15.416 -17.512 1.00 10.57 102 THR B N 1
ATOM 2447 C CA . THR B 2 102 ? 2.223 14.914 -17.127 1.00 10.65 102 THR B CA 1
ATOM 2448 C C . THR B 2 102 ? 1.998 13.539 -16.541 1.00 12.49 102 THR B C 1
ATOM 2449 O O . THR B 2 102 ? 1.206 13.402 -15.605 1.00 10.95 102 THR B O 1
ATOM 2453 N N . LYS B 2 103 ? 2.697 12.524 -17.081 1.00 9.97 103 LYS B N 1
ATOM 2454 C CA . LYS B 2 103 ? 2.567 11.172 -16.565 1.00 9.92 103 LYS B CA 1
ATOM 2455 C C . LYS B 2 103 ? 3.773 10.920 -15.673 1.00 13.24 103 LYS B C 1
ATOM 2456 O O . LYS B 2 103 ? 4.900 11.129 -16.111 1.00 13.32 103 LYS B O 1
ATOM 2462 N N . LEU B 2 104 ? 3.534 10.548 -14.409 1.00 10.35 104 LEU B N 1
ATOM 2463 C CA . LEU B 2 104 ? 4.621 10.213 -13.494 1.00 10.54 104 LEU B CA 1
ATOM 2464 C C . LEU B 2 104 ? 4.897 8.710 -13.666 1.00 15.17 104 LEU B C 1
ATOM 2465 O O . LEU B 2 104 ? 3.976 7.899 -13.510 1.00 15.94 104 LEU B O 1
ATOM 2470 N N . GLU B 2 105 ? 6.153 8.345 -13.975 1.00 11.00 105 GLU B N 1
ATOM 2471 C CA . GLU B 2 105 ? 6.535 6.944 -14.112 1.00 11.63 105 GLU B CA 1
ATOM 2472 C C . GLU B 2 105 ? 7.623 6.603 -13.091 1.00 15.79 105 GLU B C 1
ATOM 2473 O O . GLU B 2 105 ? 8.227 7.497 -12.492 1.00 15.38 105 GLU B O 1
ATOM 2479 N N . LEU B 2 106 ? 7.892 5.321 -12.904 1.00 12.39 106 LEU B N 1
ATOM 2480 C CA . LEU B 2 106 ? 8.887 4.918 -11.929 1.00 11.81 106 LEU B CA 1
ATOM 2481 C C . LEU B 2 106 ? 10.285 4.703 -12.508 1.00 15.78 106 LEU B C 1
ATOM 2482 O O . LEU B 2 106 ? 10.464 3.999 -13.515 1.00 13.66 106 LEU B O 1
ATOM 2487 N N . LYS B 2 107 ? 11.283 5.290 -11.837 1.00 12.25 107 LYS B N 1
ATOM 2488 C CA . LYS B 2 107 ? 12.671 5.106 -12.201 1.00 13.85 107 LYS B CA 1
ATOM 2489 C C . LYS B 2 107 ? 13.138 3.698 -11.730 1.00 17.33 107 LYS B C 1
ATOM 2490 O O . LYS B 2 107 ? 12.749 3.231 -10.662 1.00 13.87 107 LYS B O 1
ATOM 2496 N N . ARG B 2 108 ? 13.967 3.035 -12.543 1.00 14.86 108 ARG B N 1
ATOM 2497 C CA . ARG B 2 108 ? 14.597 1.743 -12.215 1.00 14.35 108 ARG B CA 1
ATOM 2498 C C . ARG B 2 108 ? 15.893 1.684 -13.054 1.00 17.81 108 ARG B C 1
ATOM 2499 O O . ARG B 2 108 ? 16.116 2.580 -13.870 1.00 16.04 108 ARG B O 1
ATOM 2507 N N . ALA B 2 109 ? 16.737 0.661 -12.865 1.00 16.30 109 ALA B N 1
ATOM 2508 C CA . ALA B 2 109 ? 17.994 0.518 -13.627 1.00 17.15 109 ALA B CA 1
ATOM 2509 C C . ALA B 2 109 ? 17.678 0.308 -15.092 1.00 19.27 109 ALA B C 1
ATOM 2510 O O . ALA B 2 109 ? 16.622 -0.246 -15.420 1.00 17.92 109 ALA B O 1
ATOM 2512 N N . ASP B 2 110 ? 18.557 0.794 -15.982 1.00 17.42 110 ASP B N 1
ATOM 2513 C CA . ASP B 2 110 ? 18.397 0.586 -17.419 1.00 16.38 110 ASP B CA 1
ATOM 2514 C C . ASP B 2 110 ? 18.444 -0.909 -17.728 1.00 18.58 110 ASP B C 1
ATOM 2515 O O . ASP B 2 110 ? 19.147 -1.682 -17.070 1.00 18.44 110 ASP B O 1
ATOM 2520 N N . ALA B 2 111 ? 17.648 -1.311 -18.699 1.00 14.23 111 ALA B N 1
ATOM 2521 C CA . ALA B 2 111 ? 17.514 -2.689 -19.128 1.00 12.48 111 ALA B CA 1
ATOM 2522 C C . ALA B 2 111 ? 17.417 -2.715 -20.618 1.00 14.76 111 ALA B C 1
ATOM 2523 O O . ALA B 2 111 ? 16.581 -2.002 -21.183 1.00 12.66 111 ALA B O 1
ATOM 2525 N N . ALA B 2 112 ? 18.266 -3.542 -21.270 1.00 11.80 112 ALA B N 1
ATOM 2526 C CA . ALA B 2 112 ? 18.268 -3.659 -22.730 1.00 12.00 112 ALA B CA 1
ATOM 2527 C C . ALA B 2 112 ? 17.056 -4.462 -23.164 1.00 14.89 112 ALA B C 1
ATOM 2528 O O . ALA B 2 112 ? 16.660 -5.376 -22.450 1.00 16.02 112 ALA B O 1
ATOM 2530 N N . PRO B 2 113 ? 16.446 -4.179 -24.313 1.00 12.00 113 PRO B N 1
ATOM 2531 C CA . PRO B 2 113 ? 15.289 -5.001 -24.710 1.00 13.42 113 PRO B CA 1
ATOM 2532 C C . PRO B 2 113 ? 15.693 -6.422 -25.115 1.00 18.26 113 PRO B C 1
ATOM 2533 O O . PRO B 2 113 ? 16.782 -6.617 -25.669 1.00 18.40 113 PRO B O 1
ATOM 2537 N N . THR B 2 114 ? 14.824 -7.400 -24.867 1.00 14.02 114 THR B N 1
ATOM 2538 C CA . THR B 2 114 ? 15.026 -8.748 -25.393 1.00 14.64 114 THR B CA 1
ATOM 2539 C C . THR B 2 114 ? 14.277 -8.745 -26.745 1.00 19.07 114 THR B C 1
ATOM 2540 O O . THR B 2 114 ? 13.050 -8.554 -26.780 1.00 17.96 114 THR B O 1
ATOM 2544 N N . VAL B 2 115 ? 15.018 -8.904 -27.857 1.00 14.84 115 VAL B N 1
ATOM 2545 C CA . VAL B 2 115 ? 14.413 -8.809 -29.189 1.00 14.08 115 VAL B CA 1
ATOM 2546 C C . VAL B 2 115 ? 14.218 -10.203 -29.849 1.00 17.66 115 VAL B C 1
ATOM 2547 O O . VAL B 2 115 ? 15.141 -11.018 -29.869 1.00 15.14 115 VAL B O 1
ATOM 2551 N N . SER B 2 116 ? 13.003 -10.451 -30.377 1.00 15.27 116 SER B N 1
ATOM 2552 C CA . SER B 2 116 ? 12.621 -11.705 -31.034 1.00 14.89 116 SER B CA 1
ATOM 2553 C C . SER B 2 116 ? 11.904 -11.376 -32.342 1.00 17.96 116 SER B C 1
ATOM 2554 O O . SER B 2 116 ? 11.045 -10.500 -32.365 1.00 17.82 116 SER B O 1
ATOM 2557 N N . ILE B 2 117 ? 12.298 -12.037 -33.446 1.00 14.17 117 ILE B N 1
ATOM 2558 C CA . ILE B 2 117 ? 11.701 -11.819 -34.759 1.00 12.22 117 ILE B CA 1
ATOM 2559 C C . ILE B 2 117 ? 11.008 -13.111 -35.204 1.00 16.59 117 ILE B C 1
ATOM 2560 O O . ILE B 2 117 ? 11.478 -14.211 -34.908 1.00 14.67 117 ILE B O 1
ATOM 2565 N N . PHE B 2 118 ? 9.874 -12.950 -35.879 1.00 14.76 118 PHE B N 1
ATOM 2566 C CA . PHE B 2 118 ? 9.027 -14.042 -36.321 1.00 14.55 118 PHE B CA 1
ATOM 2567 C C . PHE B 2 118 ? 8.607 -13.846 -37.773 1.00 18.36 118 PHE B C 1
ATOM 2568 O O . PHE B 2 118 ? 7.867 -12.908 -38.102 1.00 15.98 118 PHE B O 1
ATOM 2576 N N . PRO B 2 119 ? 9.027 -14.780 -38.646 1.00 17.56 119 PRO B N 1
ATOM 2577 C CA . PRO B 2 119 ? 8.591 -14.729 -40.060 1.00 17.87 119 PRO B CA 1
ATOM 2578 C C . PRO B 2 119 ? 7.070 -15.014 -40.158 1.00 20.78 119 PRO B C 1
ATOM 2579 O O . PRO B 2 119 ? 6.507 -15.507 -39.182 1.00 20.68 119 PRO B O 1
ATOM 2583 N N . PRO B 2 120 ? 6.381 -14.731 -41.283 1.00 17.02 120 PRO B N 1
ATOM 2584 C CA . PRO B 2 120 ? 4.947 -15.062 -41.368 1.00 17.72 120 PRO B CA 1
ATOM 2585 C C . PRO B 2 120 ? 4.649 -16.543 -41.131 1.00 22.80 120 PRO B C 1
ATOM 2586 O O . PRO B 2 120 ? 5.461 -17.400 -41.479 1.00 24.95 120 PRO B O 1
ATOM 2590 N N . SER B 2 121 ? 3.530 -16.838 -40.478 1.00 18.10 121 SER B N 1
ATOM 2591 C CA . SER B 2 121 ? 3.108 -18.209 -40.218 1.00 18.46 121 SER B CA 1
ATOM 2592 C C . SER B 2 121 ? 2.693 -18.907 -41.541 1.00 23.68 121 SER B C 1
ATOM 2593 O O . SER B 2 121 ? 2.278 -18.225 -42.476 1.00 22.94 121 SER B O 1
ATOM 2596 N N . SER B 2 122 ? 2.770 -20.257 -41.592 1.00 24.18 122 SER B N 1
ATOM 2597 C CA . SER B 2 122 ? 2.323 -21.079 -42.751 1.00 24.91 122 SER B CA 1
ATOM 2598 C C . SER B 2 122 ? 0.841 -20.745 -43.060 1.00 29.50 122 SER B C 1
ATOM 2599 O O . SER B 2 122 ? 0.500 -20.532 -44.219 1.00 29.17 122 SER B O 1
ATOM 2602 N N . GLU B 2 123 ? -0.012 -20.654 -42.002 1.00 26.04 123 GLU B N 1
ATOM 2603 C CA . GLU B 2 123 ? -1.452 -20.333 -42.099 1.00 25.59 123 GLU B CA 1
ATOM 2604 C C . GLU B 2 123 ? -1.695 -18.968 -42.717 1.00 24.91 123 GLU B C 1
ATOM 2605 O O . GLU B 2 123 ? -2.573 -18.846 -43.554 1.00 23.90 123 GLU B O 1
ATOM 2611 N N . GLN B 2 124 ? -0.930 -17.936 -42.317 1.00 20.36 124 GLN B N 1
ATOM 2612 C CA . GLN B 2 124 ? -1.124 -16.607 -42.897 1.00 20.33 124 GLN B CA 1
ATOM 2613 C C . GLN B 2 124 ? -0.745 -16.574 -44.368 1.00 24.91 124 GLN B C 1
ATOM 2614 O O . GLN B 2 124 ? -1.496 -16.010 -45.163 1.00 25.24 124 GLN B O 1
ATOM 2620 N N . LEU B 2 125 ? 0.403 -17.184 -44.731 1.00 22.35 125 LEU B N 1
ATOM 2621 C CA . LEU B 2 125 ? 0.872 -17.282 -46.117 1.00 22.98 125 LEU B CA 1
ATOM 2622 C C . LEU B 2 125 ? -0.171 -17.989 -47.008 1.00 27.50 125 LEU B C 1
ATOM 2623 O O . LEU B 2 125 ? -0.440 -17.504 -48.100 1.00 27.97 125 LEU B O 1
ATOM 2628 N N . THR B 2 126 ? -0.821 -19.054 -46.491 1.00 25.46 126 THR B N 1
ATOM 2629 C CA . THR B 2 126 ? -1.897 -19.798 -47.180 1.00 26.69 126 THR B CA 1
ATOM 2630 C C . THR B 2 126 ? -3.050 -18.857 -47.575 1.00 34.75 126 THR B C 1
ATOM 2631 O O . THR B 2 126 ? -3.581 -18.983 -48.683 1.00 37.26 126 THR B O 1
ATOM 2635 N N . SER B 2 127 ? -3.399 -17.896 -46.695 1.00 29.78 127 SER B N 1
ATOM 2636 C CA . SER B 2 127 ? -4.463 -16.908 -46.917 1.00 29.27 127 SER B CA 1
ATOM 2637 C C . SER B 2 127 ? -4.050 -15.693 -47.781 1.00 33.07 127 SER B C 1
ATOM 2638 O O . SER B 2 127 ? -4.881 -14.826 -48.052 1.00 33.71 127 SER B O 1
ATOM 2641 N N . GLY B 2 128 ? -2.780 -15.635 -48.196 1.00 29.34 128 GLY B N 1
ATOM 2642 C CA . GLY B 2 128 ? -2.260 -14.565 -49.042 1.00 28.40 128 GLY B CA 1
ATOM 2643 C C . GLY B 2 128 ? -1.598 -13.383 -48.346 1.00 29.93 128 GLY B C 1
ATOM 2644 O O . GLY B 2 128 ? -1.161 -12.445 -49.019 1.00 28.16 128 GLY B O 1
ATOM 2645 N N . GLY B 2 129 ? -1.526 -13.419 -47.014 1.00 24.04 129 GLY B N 1
ATOM 2646 C CA . GLY B 2 129 ? -0.923 -12.336 -46.239 1.00 22.47 129 GLY B CA 1
ATOM 2647 C C . GLY B 2 129 ? 0.446 -12.696 -45.703 1.00 22.74 129 GLY B C 1
ATOM 2648 O O . GLY B 2 129 ? 0.777 -13.872 -45.594 1.00 22.61 129 GLY B O 1
ATOM 2649 N N . ALA B 2 130 ? 1.254 -11.689 -45.365 1.00 18.79 130 ALA B N 1
ATOM 2650 C CA . ALA B 2 130 ? 2.593 -11.911 -44.822 1.00 17.96 130 ALA B CA 1
ATOM 2651 C C . ALA B 2 130 ? 2.959 -10.864 -43.775 1.00 20.23 130 ALA B C 1
ATOM 2652 O O . ALA B 2 130 ? 3.306 -9.733 -44.111 1.00 20.31 130 ALA B O 1
ATOM 2654 N N . SER B 2 131 ? 2.850 -11.240 -42.495 1.00 15.30 131 SER B N 1
ATOM 2655 C CA . SER B 2 131 ? 3.234 -10.328 -41.420 1.00 13.74 131 SER B CA 1
ATOM 2656 C C . SER B 2 131 ? 4.512 -10.799 -40.810 1.00 16.14 131 SER B C 1
ATOM 2657 O O . SER B 2 131 ? 4.620 -11.987 -40.529 1.00 17.07 131 SER B O 1
ATOM 2660 N N . VAL B 2 132 ? 5.490 -9.876 -40.589 1.00 13.37 132 VAL B N 1
ATOM 2661 C CA . VAL B 2 132 ? 6.754 -10.161 -39.893 1.00 12.52 132 VAL B CA 1
ATOM 2662 C C . VAL B 2 132 ? 6.621 -9.431 -38.531 1.00 14.94 132 VAL B C 1
ATOM 2663 O O . VAL B 2 132 ? 6.312 -8.236 -38.498 1.00 14.02 132 VAL B O 1
ATOM 2667 N N . VAL B 2 133 ? 6.777 -10.165 -37.433 1.00 13.62 133 VAL B N 1
ATOM 2668 C CA . VAL B 2 133 ? 6.584 -9.622 -36.075 1.00 13.95 133 VAL B CA 1
ATOM 2669 C C . VAL B 2 133 ? 7.897 -9.531 -35.333 1.00 16.31 133 VAL B C 1
ATOM 2670 O O . VAL B 2 133 ? 8.678 -10.489 -35.326 1.00 15.01 133 VAL B O 1
ATOM 2674 N N . CYS B 2 134 ? 8.126 -8.382 -34.700 1.00 14.57 134 CYS B N 1
ATOM 2675 C CA . CYS B 2 134 ? 9.277 -8.143 -33.852 1.00 16.94 134 CYS B CA 1
ATOM 2676 C C . CYS B 2 134 ? 8.815 -7.734 -32.436 1.00 14.58 134 CYS B C 1
ATOM 2677 O O . CYS B 2 134 ? 8.152 -6.700 -32.287 1.00 13.14 134 CYS B O 1
ATOM 2680 N N . PHE B 2 135 ? 9.183 -8.512 -31.399 1.00 10.34 135 PHE B N 1
ATOM 2681 C CA . PHE B 2 135 ? 8.890 -8.112 -30.001 1.00 10.23 135 PHE B CA 1
ATOM 2682 C C . PHE B 2 135 ? 10.192 -7.584 -29.403 1.00 13.33 135 PHE B C 1
ATOM 2683 O O . PHE B 2 135 ? 11.257 -8.172 -29.600 1.00 11.94 135 PHE B O 1
ATOM 2691 N N . LEU B 2 136 ? 10.083 -6.490 -28.660 1.00 10.46 136 LEU B N 1
ATOM 2692 C CA . LEU B 2 136 ? 11.175 -5.814 -27.963 1.00 10.90 136 LEU B CA 1
ATOM 2693 C C . LEU B 2 136 ? 10.667 -5.744 -26.520 1.00 11.66 136 LEU B C 1
ATOM 2694 O O . LEU B 2 136 ? 9.809 -4.922 -26.193 1.00 10.69 136 LEU B O 1
ATOM 2699 N N . ASN B 2 137 ? 11.121 -6.688 -25.682 1.00 10.17 137 ASN B N 1
ATOM 2700 C CA . ASN B 2 137 ? 10.539 -6.856 -24.366 1.00 11.11 137 ASN B CA 1
ATOM 2701 C C . ASN B 2 137 ? 11.417 -6.497 -23.183 1.00 15.25 137 ASN B C 1
ATOM 2702 O O . ASN B 2 137 ? 12.634 -6.692 -23.222 1.00 14.08 137 ASN B O 1
ATOM 2707 N N . ASN B 2 138 ? 10.752 -6.020 -22.107 1.00 10.28 138 ASN B N 1
ATOM 2708 C CA . ASN B 2 138 ? 11.311 -5.713 -20.795 1.00 10.34 138 ASN B CA 1
ATOM 2709 C C . ASN B 2 138 ? 12.494 -4.742 -20.825 1.00 15.34 138 ASN B C 1
ATOM 2710 O O . ASN B 2 138 ? 13.579 -5.019 -20.272 1.00 14.89 138 ASN B O 1
ATOM 2715 N N . PHE B 2 139 ? 12.294 -3.599 -21.465 1.00 9.89 139 PHE B N 1
ATOM 2716 C CA . PHE B 2 139 ? 13.394 -2.624 -21.500 1.00 8.78 139 PHE B CA 1
ATOM 2717 C C . PHE B 2 139 ? 13.109 -1.434 -20.578 1.00 10.99 139 PHE B C 1
ATOM 2718 O O . PHE B 2 139 ? 11.979 -1.234 -20.125 1.00 8.17 139 PHE B O 1
ATOM 2726 N N . TYR B 2 140 ? 14.136 -0.662 -20.300 1.00 8.13 140 TYR B N 1
ATOM 2727 C CA . TYR B 2 140 ? 14.017 0.567 -19.514 1.00 8.66 140 TYR B CA 1
ATOM 2728 C C . TYR B 2 140 ? 15.213 1.451 -19.884 1.00 12.83 140 TYR B C 1
ATOM 2729 O O . TYR B 2 140 ? 16.330 0.935 -19.898 1.00 10.77 140 TYR B O 1
ATOM 2738 N N . PRO B 2 141 ? 15.032 2.783 -20.163 1.00 12.20 141 PRO B N 1
ATOM 2739 C CA . PRO B 2 141 ? 13.794 3.589 -20.133 1.00 12.46 141 PRO B CA 1
ATOM 2740 C C . PRO B 2 141 ? 12.866 3.340 -21.317 1.00 15.79 141 PRO B C 1
ATOM 2741 O O . PRO B 2 141 ? 13.206 2.561 -22.210 1.00 16.13 141 PRO B O 1
ATOM 2745 N N . LYS B 2 142 ? 11.689 3.977 -21.306 1.00 11.96 142 LYS B N 1
ATOM 2746 C CA . LYS B 2 142 ? 10.647 3.733 -22.281 1.00 13.90 142 LYS B CA 1
ATOM 2747 C C . LYS B 2 142 ? 11.008 4.124 -23.714 1.00 16.22 142 LYS B C 1
ATOM 2748 O O . LYS B 2 142 ? 10.424 3.549 -24.623 1.00 14.99 142 LYS B O 1
ATOM 2754 N N . ASP B 2 143 ? 11.921 5.101 -23.924 1.00 13.91 143 ASP B N 1
ATOM 2755 C CA . ASP B 2 143 ? 12.191 5.540 -25.314 1.00 15.01 143 ASP B CA 1
ATOM 2756 C C . ASP B 2 143 ? 12.968 4.530 -26.112 1.00 17.69 143 ASP B C 1
ATOM 2757 O O . ASP B 2 143 ? 14.000 4.029 -25.671 1.00 18.31 143 ASP B O 1
ATOM 2762 N N . ILE B 2 144 ? 12.415 4.168 -27.257 1.00 14.75 144 ILE B N 1
ATOM 2763 C CA . ILE B 2 144 ? 12.984 3.158 -28.142 1.00 14.82 144 ILE B CA 1
ATOM 2764 C C . ILE B 2 144 ? 12.561 3.472 -29.587 1.00 17.55 144 ILE B C 1
ATOM 2765 O O . ILE B 2 144 ? 11.525 4.085 -29.824 1.00 17.16 144 ILE B O 1
ATOM 2770 N N . ASN B 2 145 ? 13.372 3.072 -30.540 1.00 16.68 145 ASN B N 1
ATOM 2771 C CA . ASN B 2 145 ? 13.056 3.281 -31.953 1.00 18.48 145 ASN B CA 1
ATOM 2772 C C . ASN B 2 145 ? 13.309 1.967 -32.671 1.00 22.85 145 ASN B C 1
ATOM 2773 O O . ASN B 2 145 ? 14.345 1.342 -32.468 1.00 23.02 145 ASN B O 1
ATOM 2778 N N . VAL B 2 146 ? 12.345 1.542 -33.481 1.00 20.03 146 VAL B N 1
ATOM 2779 C CA . VAL B 2 146 ? 12.447 0.314 -34.270 1.00 20.12 146 VAL B CA 1
ATOM 2780 C C . VAL B 2 146 ? 12.417 0.738 -35.725 1.00 23.09 146 VAL B C 1
ATOM 2781 O O . VAL B 2 146 ? 11.576 1.550 -36.117 1.00 21.09 146 VAL B O 1
ATOM 2785 N N . LYS B 2 147 ? 13.371 0.225 -36.492 1.00 21.76 147 LYS B N 1
ATOM 2786 C CA . LYS B 2 147 ? 13.486 0.468 -37.928 1.00 22.34 147 LYS B CA 1
ATOM 2787 C C . LYS B 2 147 ? 13.392 -0.890 -38.608 1.00 23.05 147 LYS B C 1
ATOM 2788 O O . LYS B 2 147 ? 14.066 -1.827 -38.196 1.00 23.65 147 LYS B O 1
ATOM 2794 N N . TRP B 2 148 ? 12.547 -1.003 -39.627 1.00 19.56 148 TRP B N 1
ATOM 2795 C CA . TRP B 2 148 ? 12.459 -2.222 -40.419 1.00 19.68 148 TRP B CA 1
ATOM 2796 C C . TRP B 2 148 ? 13.315 -2.026 -41.658 1.00 24.75 148 TRP B C 1
ATOM 2797 O O . TRP B 2 148 ? 13.194 -1.000 -42.323 1.00 23.41 148 TRP B O 1
ATOM 2808 N N . LYS B 2 149 ? 14.190 -2.986 -41.942 1.00 23.06 149 LYS B N 1
ATOM 2809 C CA . LYS B 2 149 ? 14.988 -2.976 -43.165 1.00 23.99 149 LYS B CA 1
ATOM 2810 C C . LYS B 2 149 ? 14.660 -4.229 -43.979 1.00 27.71 149 LYS B C 1
ATOM 2811 O O . LYS B 2 149 ? 14.617 -5.338 -43.437 1.00 27.25 149 LYS B O 1
ATOM 2817 N N . ILE B 2 150 ? 14.388 -4.039 -45.268 1.00 24.05 150 ILE B N 1
ATOM 2818 C CA . ILE B 2 150 ? 14.126 -5.144 -46.203 1.00 23.12 150 ILE B CA 1
ATOM 2819 C C . ILE B 2 150 ? 15.273 -5.067 -47.213 1.00 26.34 150 ILE B C 1
ATOM 2820 O O . ILE B 2 150 ? 15.350 -4.077 -47.943 1.00 25.25 150 ILE B O 1
ATOM 2825 N N . ASP B 2 151 ? 16.175 -6.071 -47.217 1.00 24.82 151 ASP B N 1
ATOM 2826 C CA . ASP B 2 151 ? 17.365 -6.095 -48.083 1.00 26.35 151 ASP B CA 1
ATOM 2827 C C . ASP B 2 151 ? 18.172 -4.782 -47.964 1.00 33.31 151 ASP B C 1
ATOM 2828 O O . ASP B 2 151 ? 18.486 -4.129 -48.977 1.00 32.46 151 ASP B O 1
ATOM 2833 N N . GLY B 2 152 ? 18.414 -4.378 -46.711 1.00 29.28 152 GLY B N 1
ATOM 2834 C CA . GLY B 2 152 ? 19.162 -3.170 -46.363 1.00 28.90 152 GLY B CA 1
ATOM 2835 C C . GLY B 2 152 ? 18.445 -1.860 -46.618 1.00 33.11 152 GLY B C 1
ATOM 2836 O O . GLY B 2 152 ? 18.984 -0.797 -46.313 1.00 34.11 152 GLY B O 1
ATOM 2837 N N . SER B 2 153 ? 17.240 -1.906 -47.180 1.00 29.81 153 SER B N 1
ATOM 2838 C CA . SER B 2 153 ? 16.461 -0.705 -47.474 1.00 30.70 153 SER B CA 1
ATOM 2839 C C . SER B 2 153 ? 15.416 -0.491 -46.372 1.00 34.12 153 SER B C 1
ATOM 2840 O O . SER B 2 153 ? 14.660 -1.410 -46.065 1.00 32.97 153 SER B O 1
ATOM 2843 N N . GLU B 2 154 ? 15.366 0.712 -45.788 1.00 31.38 154 GLU B N 1
ATOM 2844 C CA . GLU B 2 154 ? 14.403 1.022 -44.734 1.00 31.21 154 GLU B CA 1
ATOM 2845 C C . GLU B 2 154 ? 12.952 0.994 -45.242 1.00 35.27 154 GLU B C 1
ATOM 2846 O O . GLU B 2 154 ? 12.652 1.578 -46.286 1.00 33.75 154 GLU B O 1
ATOM 2852 N N . ARG B 2 155 ? 12.059 0.298 -44.504 1.00 31.27 155 ARG B N 1
ATOM 2853 C CA . ARG B 2 155 ? 10.647 0.245 -44.845 1.00 31.26 155 ARG B CA 1
ATOM 2854 C C . ARG B 2 155 ? 9.787 0.888 -43.776 1.00 37.12 155 ARG B C 1
ATOM 2855 O O . ARG B 2 155 ? 9.915 0.557 -42.598 1.00 36.78 155 ARG B O 1
ATOM 2863 N N . GLN B 2 156 ? 8.892 1.787 -44.191 1.00 34.76 156 GLN B N 1
ATOM 2864 C CA . GLN B 2 156 ? 8.003 2.478 -43.261 1.00 34.67 156 GLN B CA 1
ATOM 2865 C C . GLN B 2 156 ? 6.548 2.053 -43.418 1.00 38.19 156 GLN B C 1
ATOM 2866 O O . GLN B 2 156 ? 5.854 1.868 -42.412 1.00 37.85 156 GLN B O 1
ATOM 2872 N N . ASN B 2 157 ? 6.083 1.888 -44.678 1.00 32.78 157 ASN B N 1
ATOM 2873 C CA . ASN B 2 157 ? 4.703 1.490 -44.973 1.00 31.17 157 ASN B CA 1
ATOM 2874 C C . ASN B 2 157 ? 4.401 0.079 -44.487 1.00 27.61 157 ASN B C 1
ATOM 2875 O O . ASN B 2 157 ? 5.206 -0.821 -44.685 1.00 25.73 157 ASN B O 1
ATOM 2880 N N . GLY B 2 158 ? 3.228 -0.102 -43.902 1.00 22.19 158 GLY B N 1
ATOM 2881 C CA . GLY B 2 158 ? 2.790 -1.412 -43.440 1.00 22.46 158 GLY B CA 1
ATOM 2882 C C . GLY B 2 158 ? 3.337 -1.794 -42.078 1.00 25.25 158 GLY B C 1
ATOM 2883 O O . GLY B 2 158 ? 3.386 -2.972 -41.746 1.00 25.28 158 GLY B O 1
ATOM 2884 N N . VAL B 2 159 ? 3.743 -0.805 -41.277 1.00 20.57 159 VAL B N 1
ATOM 2885 C CA . VAL B 2 159 ? 4.247 -1.060 -39.930 1.00 18.75 159 VAL B CA 1
ATOM 2886 C C . VAL B 2 159 ? 3.164 -0.694 -38.915 1.00 23.53 159 VAL B C 1
ATOM 2887 O O . VAL B 2 159 ? 2.580 0.397 -38.989 1.00 25.03 159 VAL B O 1
ATOM 2891 N N . LEU B 2 160 ? 2.868 -1.629 -37.998 1.00 18.25 160 LEU B N 1
ATOM 2892 C CA . LEU B 2 160 ? 1.904 -1.416 -36.933 1.00 17.62 160 LEU B CA 1
ATOM 2893 C C . LEU B 2 160 ? 2.639 -1.646 -35.608 1.00 17.85 160 LEU B C 1
ATOM 2894 O O . LEU B 2 160 ? 3.140 -2.747 -35.353 1.00 15.82 160 LEU B O 1
ATOM 2899 N N . ASN B 2 161 ? 2.697 -0.601 -34.776 1.00 14.10 161 ASN B N 1
ATOM 2900 C CA . ASN B 2 161 ? 3.381 -0.633 -33.493 1.00 12.59 161 ASN B CA 1
ATOM 2901 C C . ASN B 2 161 ? 2.439 -0.560 -32.316 1.00 16.69 161 ASN B C 1
ATOM 2902 O O . ASN B 2 161 ? 1.451 0.172 -32.365 1.00 16.38 161 ASN B O 1
ATOM 2907 N N . SER B 2 162 ? 2.775 -1.282 -31.228 1.00 11.39 162 SER B N 1
ATOM 2908 C CA . SER B 2 162 ? 1.993 -1.237 -30.004 1.00 10.42 162 SER B CA 1
ATOM 2909 C C . SER B 2 162 ? 2.919 -1.277 -28.804 1.00 12.84 162 SER B C 1
ATOM 2910 O O . SER B 2 162 ? 3.909 -1.993 -28.821 1.00 10.69 162 SER B O 1
ATOM 2913 N N . TRP B 2 163 ? 2.576 -0.527 -27.754 1.00 12.61 163 TRP B N 1
ATOM 2914 C CA . TRP B 2 163 ? 3.426 -0.424 -26.578 1.00 13.66 163 TRP B CA 1
ATOM 2915 C C . TRP B 2 163 ? 2.667 -0.760 -25.329 1.00 18.32 163 TRP B C 1
ATOM 2916 O O . TRP B 2 163 ? 1.506 -0.356 -25.175 1.00 17.66 163 TRP B O 1
ATOM 2927 N N . THR B 2 164 ? 3.304 -1.473 -24.409 1.00 15.49 164 THR B N 1
ATOM 2928 C CA . THR B 2 164 ? 2.630 -1.723 -23.136 1.00 15.03 164 THR B CA 1
ATOM 2929 C C . THR B 2 164 ? 2.892 -0.508 -22.215 1.00 18.20 164 THR B C 1
ATOM 2930 O O . THR B 2 164 ? 3.834 0.264 -22.438 1.00 15.04 164 THR B O 1
ATOM 2934 N N . ASP B 2 165 ? 2.069 -0.365 -21.175 1.00 16.30 165 ASP B N 1
ATOM 2935 C CA . ASP B 2 165 ? 2.279 0.651 -20.140 1.00 16.13 165 ASP B CA 1
ATOM 2936 C C . ASP B 2 165 ? 3.394 0.064 -19.231 1.00 16.77 165 ASP B C 1
ATOM 2937 O O . ASP B 2 165 ? 3.704 -1.134 -19.322 1.00 15.62 165 ASP B O 1
ATOM 2942 N N . GLN B 2 166 ? 3.946 0.879 -18.346 1.00 10.94 166 GLN B N 1
ATOM 2943 C CA . GLN B 2 166 ? 4.999 0.451 -17.439 1.00 10.14 166 GLN B CA 1
ATOM 2944 C C . GLN B 2 166 ? 4.517 -0.711 -16.599 1.00 15.24 166 GLN B C 1
ATOM 2945 O O . GLN B 2 166 ? 3.479 -0.626 -15.969 1.00 14.51 166 GLN B O 1
ATOM 2951 N N . ASP B 2 167 ? 5.260 -1.807 -16.613 1.00 12.69 167 ASP B N 1
ATOM 2952 C CA . ASP B 2 167 ? 4.878 -2.985 -15.878 1.00 12.84 167 ASP B CA 1
ATOM 2953 C C . ASP B 2 167 ? 4.782 -2.694 -14.375 1.00 17.92 167 ASP B C 1
ATOM 2954 O O . ASP B 2 167 ? 5.648 -2.013 -13.828 1.00 17.14 167 ASP B O 1
ATOM 2959 N N . SER B 2 168 ? 3.685 -3.166 -13.729 1.00 15.46 168 SER B N 1
ATOM 2960 C CA . SER B 2 168 ? 3.409 -2.973 -12.298 1.00 17.33 168 SER B CA 1
ATOM 2961 C C . SER B 2 168 ? 4.446 -3.591 -11.382 1.00 23.38 168 SER B C 1
ATOM 2962 O O . SER B 2 168 ? 4.629 -3.096 -10.274 1.00 24.08 168 SER B O 1
ATOM 2965 N N . LYS B 2 169 ? 5.049 -4.709 -11.800 1.00 21.04 169 LYS B N 1
ATOM 2966 C CA . LYS B 2 169 ? 5.993 -5.448 -10.982 1.00 22.35 169 LYS B CA 1
ATOM 2967 C C . LYS B 2 169 ? 7.458 -5.100 -11.238 1.00 27.22 169 LYS B C 1
ATOM 2968 O O . LYS B 2 169 ? 8.166 -4.755 -10.286 1.00 28.73 169 LYS B O 1
ATOM 2974 N N . ASP B 2 170 ? 7.937 -5.212 -12.488 1.00 20.67 170 ASP B N 1
ATOM 2975 C CA . ASP B 2 170 ? 9.352 -4.966 -12.727 1.00 17.73 170 ASP B CA 1
ATOM 2976 C C . ASP B 2 170 ? 9.649 -3.555 -13.313 1.00 15.47 170 ASP B C 1
ATOM 2977 O O . ASP B 2 170 ? 10.807 -3.244 -13.573 1.00 14.37 170 ASP B O 1
ATOM 2982 N N . SER B 2 171 ? 8.616 -2.725 -13.544 1.00 9.52 171 SER B N 1
ATOM 2983 C CA . SER B 2 171 ? 8.783 -1.336 -14.014 1.00 9.22 171 SER B CA 1
ATOM 2984 C C . SER B 2 171 ? 9.398 -1.211 -15.415 1.00 12.77 171 SER B C 1
ATOM 2985 O O . SER B 2 171 ? 9.880 -0.139 -15.773 1.00 12.54 171 SER B O 1
ATOM 2988 N N . THR B 2 172 ? 9.338 -2.289 -16.228 1.00 9.61 172 THR B N 1
ATOM 2989 C CA . THR B 2 172 ? 9.854 -2.213 -17.588 1.00 9.25 172 THR B CA 1
ATOM 2990 C C . THR B 2 172 ? 8.714 -1.864 -18.563 1.00 11.98 172 THR B C 1
ATOM 2991 O O . THR B 2 172 ? 7.533 -1.810 -18.193 1.00 11.31 172 THR B O 1
ATOM 2995 N N . TYR B 2 173 ? 9.091 -1.719 -19.825 1.00 9.06 173 TYR B N 1
ATOM 2996 C CA . TYR B 2 173 ? 8.205 -1.436 -20.929 1.00 7.65 173 TYR B CA 1
ATOM 2997 C C . TYR B 2 173 ? 8.472 -2.503 -21.951 1.00 10.54 173 TYR B C 1
ATOM 2998 O O . TYR B 2 173 ? 9.578 -3.044 -21.994 1.00 9.94 173 TYR B O 1
ATOM 3007 N N . SER B 2 174 ? 7.479 -2.786 -22.794 1.00 8.02 174 SER B N 1
ATOM 3008 C CA . SER B 2 174 ? 7.615 -3.692 -23.924 1.00 7.60 174 SER B CA 1
ATOM 3009 C C . SER B 2 174 ? 6.932 -3.082 -25.155 1.00 11.87 174 SER B C 1
ATOM 3010 O O . SER B 2 174 ? 6.066 -2.212 -25.033 1.00 10.88 174 SER B O 1
ATOM 3013 N N . MET B 2 175 ? 7.322 -3.567 -26.330 1.00 8.99 175 MET B N 1
ATOM 3014 C CA . MET B 2 175 ? 6.831 -3.100 -27.601 1.00 9.34 175 MET B CA 1
ATOM 3015 C C . MET B 2 175 ? 6.715 -4.253 -28.598 1.00 12.91 175 MET B C 1
ATOM 3016 O O . MET B 2 175 ? 7.531 -5.186 -28.590 1.00 13.49 175 MET B O 1
ATOM 3021 N N . SER B 2 176 ? 5.728 -4.133 -29.495 1.00 8.67 176 SER B N 1
ATOM 3022 C CA . SER B 2 176 ? 5.505 -5.075 -30.577 1.00 9.21 176 SER B CA 1
ATOM 3023 C C . SER B 2 176 ? 5.464 -4.307 -31.892 1.00 12.21 176 SER B C 1
ATOM 3024 O O . SER B 2 176 ? 4.741 -3.311 -32.001 1.00 12.03 176 SER B O 1
ATOM 3027 N N . SER B 2 177 ? 6.207 -4.792 -32.904 1.00 9.33 177 SER B N 1
ATOM 3028 C CA . SER B 2 177 ? 6.210 -4.132 -34.197 1.00 8.11 177 SER B CA 1
ATOM 3029 C C . SER B 2 177 ? 5.879 -5.163 -35.263 1.00 14.70 177 SER B C 1
ATOM 3030 O O . SER B 2 177 ? 6.536 -6.210 -35.344 1.00 13.90 177 SER B O 1
ATOM 3033 N N . THR B 2 178 ? 4.799 -4.901 -36.029 1.00 12.54 178 THR B N 1
ATOM 3034 C CA . THR B 2 178 ? 4.349 -5.811 -37.079 1.00 13.33 178 THR B CA 1
ATOM 3035 C C . THR B 2 178 ? 4.449 -5.166 -38.457 1.00 17.08 178 THR B C 1
ATOM 3036 O O . THR B 2 178 ? 3.814 -4.144 -38.734 1.00 15.95 178 THR B O 1
ATOM 3040 N N . LEU B 2 179 ? 5.214 -5.806 -39.322 1.00 15.66 179 LEU B N 1
ATOM 3041 C CA . LEU B 2 179 ? 5.368 -5.362 -40.706 1.00 15.75 179 LEU B CA 1
ATOM 3042 C C . LEU B 2 179 ? 4.445 -6.250 -41.551 1.00 19.70 179 LEU B C 1
ATOM 3043 O O . LEU B 2 179 ? 4.717 -7.445 -41.648 1.00 18.10 179 LEU B O 1
ATOM 3048 N N . THR B 2 180 ? 3.381 -5.675 -42.168 1.00 17.33 180 THR B N 1
ATOM 3049 C CA . THR B 2 180 ? 2.456 -6.469 -42.979 1.00 18.25 180 THR B CA 1
ATOM 3050 C C . THR B 2 180 ? 2.593 -6.176 -44.489 1.00 22.65 180 THR B C 1
ATOM 3051 O O . THR B 2 180 ? 2.416 -5.038 -44.946 1.00 22.64 180 THR B O 1
ATOM 3055 N N . LEU B 2 181 ? 2.850 -7.240 -45.245 1.00 20.64 181 LEU B N 1
ATOM 3056 C CA . LEU B 2 181 ? 2.934 -7.209 -46.712 1.00 20.80 181 LEU B CA 1
ATOM 3057 C C . LEU B 2 181 ? 1.971 -8.243 -47.289 1.00 25.08 181 LEU B C 1
ATOM 3058 O O . LEU B 2 181 ? 1.476 -9.125 -46.557 1.00 23.89 181 LEU B O 1
ATOM 3063 N N . THR B 2 182 ? 1.744 -8.188 -48.626 1.00 22.31 182 THR B N 1
ATOM 3064 C CA . THR B 2 182 ? 1.000 -9.256 -49.308 1.00 21.66 182 THR B CA 1
ATOM 3065 C C . THR B 2 182 ? 2.024 -10.391 -49.425 1.00 25.28 182 THR B C 1
ATOM 3066 O O . THR B 2 182 ? 3.228 -10.123 -49.337 1.00 25.61 182 THR B O 1
ATOM 3070 N N . LYS B 2 183 ? 1.579 -11.650 -49.605 1.00 22.41 183 LYS B N 1
ATOM 3071 C CA . LYS B 2 183 ? 2.496 -12.780 -49.799 1.00 22.95 183 LYS B CA 1
ATOM 3072 C C . LYS B 2 183 ? 3.397 -12.494 -51.041 1.00 28.59 183 LYS B C 1
ATOM 3073 O O . LYS B 2 183 ? 4.590 -12.748 -50.989 1.00 27.46 183 LYS B O 1
ATOM 3079 N N . ASP B 2 184 ? 2.826 -11.913 -52.113 1.00 28.91 184 ASP B N 1
ATOM 3080 C CA . ASP B 2 184 ? 3.565 -11.588 -53.342 1.00 29.94 184 ASP B CA 1
ATOM 3081 C C . ASP B 2 184 ? 4.672 -10.584 -53.089 1.00 32.01 184 ASP B C 1
ATOM 3082 O O . ASP B 2 184 ? 5.805 -10.817 -53.513 1.00 31.21 184 ASP B O 1
ATOM 3087 N N . GLU B 2 185 ? 4.369 -9.504 -52.343 1.00 27.56 185 GLU B N 1
ATOM 3088 C CA . GLU B 2 185 ? 5.363 -8.488 -51.979 1.00 26.54 185 GLU B CA 1
ATOM 3089 C C . GLU B 2 185 ? 6.452 -9.085 -51.065 1.00 27.68 185 GLU B C 1
ATOM 3090 O O . GLU B 2 185 ? 7.632 -8.798 -51.253 1.00 28.38 185 GLU B O 1
ATOM 3096 N N . TYR B 2 186 ? 6.065 -9.954 -50.127 1.00 22.29 186 TYR B N 1
ATOM 3097 C CA . TYR B 2 186 ? 6.983 -10.640 -49.217 1.00 21.45 186 TYR B CA 1
ATOM 3098 C C . TYR B 2 186 ? 7.990 -11.536 -49.983 1.00 30.37 186 TYR B C 1
ATOM 3099 O O . TYR B 2 186 ? 9.156 -11.639 -49.596 1.00 30.18 186 TYR B O 1
ATOM 3108 N N . GLU B 2 187 ? 7.515 -12.213 -51.047 1.00 28.19 187 GLU B N 1
ATOM 3109 C CA . GLU B 2 187 ? 8.342 -13.117 -51.846 1.00 28.32 187 GLU B CA 1
ATOM 3110 C C . GLU B 2 187 ? 9.262 -12.382 -52.833 1.00 35.55 187 GLU B C 1
ATOM 3111 O O . GLU B 2 187 ? 10.076 -13.027 -53.500 1.00 38.15 187 GLU B O 1
ATOM 3117 N N . ARG B 2 188 ? 9.156 -11.041 -52.912 1.00 31.10 188 ARG B N 1
ATOM 3118 C CA . ARG B 2 188 ? 9.990 -10.210 -53.781 1.00 30.90 188 ARG B CA 1
ATOM 3119 C C . ARG B 2 188 ? 11.265 -9.752 -53.067 1.00 34.99 188 ARG B C 1
ATOM 3120 O O . ARG B 2 188 ? 12.059 -9.004 -53.641 1.00 35.39 188 ARG B O 1
ATOM 3128 N N . HIS B 2 189 ? 11.454 -10.179 -51.801 1.00 30.94 189 HIS B N 1
ATOM 3129 C CA . HIS B 2 189 ? 12.603 -9.766 -50.997 1.00 29.80 189 HIS B CA 1
ATOM 3130 C C . HIS B 2 189 ? 13.160 -10.901 -50.177 1.00 28.26 189 HIS B C 1
ATOM 3131 O O . HIS B 2 189 ? 12.445 -11.831 -49.857 1.00 27.69 189 HIS B O 1
ATOM 3138 N N . ASN B 2 190 ? 14.417 -10.797 -49.771 1.00 22.59 190 ASN B N 1
ATOM 3139 C CA . ASN B 2 190 ? 15.032 -11.856 -48.999 1.00 22.29 190 ASN B CA 1
ATOM 3140 C C . ASN B 2 190 ? 15.227 -11.544 -47.504 1.00 27.72 190 ASN B C 1
ATOM 3141 O O . ASN B 2 190 ? 14.606 -12.186 -46.660 1.00 28.11 190 ASN B O 1
ATOM 3146 N N . SER B 2 191 ? 16.106 -10.592 -47.188 1.00 23.47 191 SER B N 1
ATOM 3147 C CA . SER B 2 191 ? 16.479 -10.229 -45.822 1.00 23.54 191 SER B CA 1
ATOM 3148 C C . SER B 2 191 ? 15.432 -9.340 -45.139 1.00 23.29 191 SER B C 1
ATOM 3149 O O . SER B 2 191 ? 15.063 -8.300 -45.689 1.00 21.87 191 SER B O 1
ATOM 3152 N N . TYR B 2 192 ? 14.945 -9.766 -43.945 1.00 18.79 192 TYR B N 1
ATOM 3153 C CA . TYR B 2 192 ? 13.961 -9.016 -43.144 1.00 18.17 192 TYR B CA 1
ATOM 3154 C C . TYR B 2 192 ? 14.610 -8.748 -41.814 1.00 20.12 192 TYR B C 1
ATOM 3155 O O . TYR B 2 192 ? 15.046 -9.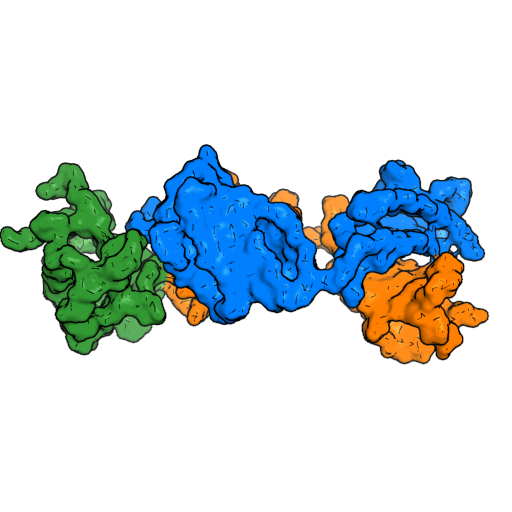698 -41.165 1.00 16.50 192 TYR B O 1
ATOM 3164 N N . THR B 2 193 ? 14.732 -7.452 -41.447 1.00 17.95 193 THR B N 1
ATOM 3165 C CA . THR B 2 193 ? 15.416 -7.030 -40.224 1.00 18.45 193 THR B CA 1
ATOM 3166 C C . THR B 2 193 ? 14.612 -6.019 -39.416 1.00 22.05 193 THR B C 1
ATOM 3167 O O . THR B 2 193 ? 14.024 -5.091 -39.987 1.00 19.87 193 THR B O 1
ATOM 3171 N N . CYS B 2 194 ? 14.609 -6.177 -38.078 1.00 21.73 194 CYS B N 1
ATOM 3172 C CA . CYS B 2 194 ? 14.054 -5.130 -37.202 1.00 22.92 194 CYS B CA 1
ATOM 3173 C C . CYS B 2 194 ? 15.249 -4.700 -36.342 1.00 22.67 194 CYS B C 1
ATOM 3174 O O . CYS B 2 194 ? 15.975 -5.546 -35.823 1.00 17.75 194 CYS B O 1
ATOM 3177 N N . GLU B 2 195 ? 15.532 -3.403 -36.337 1.00 20.86 195 GLU B N 1
ATOM 3178 C CA . GLU B 2 195 ? 16.685 -2.878 -35.603 1.00 22.48 195 GLU B CA 1
ATOM 3179 C C . GLU B 2 195 ? 16.161 -1.988 -34.487 1.00 24.93 195 GLU B C 1
ATOM 3180 O O . GLU B 2 195 ? 15.396 -1.064 -34.764 1.00 23.34 195 GLU B O 1
ATOM 3186 N N . ALA B 2 196 ? 16.559 -2.264 -33.240 1.00 22.18 196 ALA B N 1
ATOM 3187 C CA . ALA B 2 196 ? 16.095 -1.441 -32.119 1.00 20.87 196 ALA B CA 1
ATOM 3188 C C . ALA B 2 196 ? 17.177 -0.545 -31.552 1.00 23.60 196 ALA B C 1
ATOM 3189 O O . ALA B 2 196 ? 18.217 -1.033 -31.103 1.00 23.57 196 ALA B O 1
ATOM 3191 N N . THR B 2 197 ? 16.919 0.775 -31.556 1.00 20.44 197 THR B N 1
ATOM 3192 C CA . THR B 2 197 ? 17.826 1.778 -30.990 1.00 18.88 197 THR B CA 1
ATOM 3193 C C . THR B 2 197 ? 17.321 2.109 -29.566 1.00 19.05 197 THR B C 1
ATOM 3194 O O . THR B 2 197 ? 16.178 2.530 -29.383 1.00 19.04 197 THR B O 1
ATOM 3198 N N . HIS B 2 198 ? 18.168 1.871 -28.581 1.00 14.37 198 HIS B N 1
ATOM 3199 C CA . HIS B 2 198 ? 17.874 2.114 -27.159 1.00 14.07 198 HIS B CA 1
ATOM 3200 C C . HIS B 2 198 ? 19.146 2.633 -26.504 1.00 18.36 198 HIS B C 1
ATOM 3201 O O . HIS B 2 198 ? 20.250 2.309 -26.949 1.00 18.85 198 HIS B O 1
ATOM 3208 N N . LYS B 2 199 ? 18.998 3.450 -25.471 1.00 15.09 199 LYS B N 1
ATOM 3209 C CA . LYS B 2 199 ? 20.127 4.093 -24.788 1.00 13.94 199 LYS B CA 1
ATOM 3210 C C . LYS B 2 199 ? 21.117 3.099 -24.158 1.00 18.93 199 LYS B C 1
ATOM 3211 O O . LYS B 2 199 ? 22.233 3.490 -23.845 1.00 19.02 199 LYS B O 1
ATOM 3217 N N . THR B 2 200 ? 20.706 1.833 -23.966 1.00 15.22 200 THR B N 1
ATOM 3218 C CA . THR B 2 200 ? 21.527 0.776 -23.380 1.00 16.38 200 THR B CA 1
ATOM 3219 C C . THR B 2 200 ? 22.608 0.269 -24.316 1.00 22.52 200 THR B C 1
ATOM 3220 O O . THR B 2 200 ? 23.483 -0.468 -23.876 1.00 23.67 200 THR B O 1
ATOM 3224 N N . SER B 2 201 ? 22.557 0.644 -25.590 1.00 19.50 201 SER B N 1
ATOM 3225 C CA . SER B 2 201 ? 23.557 0.189 -26.548 1.00 20.61 201 SER B CA 1
ATOM 3226 C C . SER B 2 201 ? 23.948 1.322 -27.480 1.00 20.78 201 SER B C 1
ATOM 3227 O O . SER B 2 201 ? 23.088 2.105 -27.894 1.00 18.61 201 SER B O 1
ATOM 3230 N N . THR B 2 202 ? 25.243 1.399 -27.826 1.00 18.55 202 THR B N 1
ATOM 3231 C CA . THR B 2 202 ? 25.725 2.435 -28.743 1.00 19.45 202 THR B CA 1
ATOM 3232 C C . THR B 2 202 ? 25.496 2.001 -30.208 1.00 28.60 202 THR B C 1
ATOM 3233 O O . THR B 2 202 ? 25.606 2.822 -31.131 1.00 29.29 202 THR B O 1
ATOM 3237 N N . SER B 2 203 ? 25.186 0.714 -30.413 1.00 26.62 203 SER B N 1
ATOM 3238 C CA . SER B 2 203 ? 24.886 0.175 -31.743 1.00 28.09 203 SER B CA 1
ATOM 3239 C C . SER B 2 203 ? 23.485 -0.480 -31.704 1.00 34.45 203 SER B C 1
ATOM 3240 O O . SER B 2 203 ? 23.129 -1.048 -30.670 1.00 33.53 203 SER B O 1
ATOM 3243 N N . PRO B 2 204 ? 22.675 -0.423 -32.791 1.00 33.21 204 PRO B N 1
ATOM 3244 C CA . PRO B 2 204 ? 21.346 -1.061 -32.745 1.00 32.40 204 PRO B CA 1
ATOM 3245 C C . PRO B 2 204 ? 21.388 -2.545 -32.437 1.00 34.01 204 PRO B C 1
ATOM 3246 O O . PRO B 2 204 ? 22.348 -3.235 -32.788 1.00 33.78 204 PRO B O 1
ATOM 3250 N N . ILE B 2 205 ? 20.365 -3.024 -31.721 1.00 29.39 205 ILE B N 1
ATOM 3251 C CA . ILE B 2 205 ? 20.162 -4.440 -31.453 1.00 28.93 205 ILE B CA 1
ATOM 3252 C C . ILE B 2 205 ? 19.426 -4.927 -32.733 1.00 29.85 205 ILE B C 1
ATOM 3253 O O . ILE B 2 205 ? 18.427 -4.326 -33.162 1.00 27.78 205 ILE B O 1
ATOM 3258 N N . VAL B 2 206 ? 20.029 -5.895 -33.420 1.00 26.73 206 VAL B N 1
ATOM 3259 C CA . VAL B 2 206 ? 19.575 -6.361 -34.739 1.00 27.18 206 VAL B CA 1
ATOM 3260 C C . VAL B 2 206 ? 19.119 -7.819 -34.671 1.00 29.83 206 VAL B C 1
ATOM 3261 O O . VAL B 2 206 ? 19.846 -8.671 -34.153 1.00 29.10 206 VAL B O 1
ATOM 3265 N N . LYS B 2 207 ? 17.912 -8.086 -35.206 1.00 25.00 207 LYS B N 1
ATOM 3266 C CA . LYS B 2 207 ? 17.306 -9.409 -35.333 1.00 23.85 207 LYS B CA 1
ATOM 3267 C C . LYS B 2 207 ? 16.894 -9.550 -36.799 1.00 23.48 207 LYS B C 1
ATOM 3268 O O . LYS B 2 207 ? 16.273 -8.654 -37.378 1.00 21.94 207 LYS B O 1
ATOM 3274 N N . SER B 2 208 ? 17.341 -10.623 -37.433 1.00 21.14 208 SER B N 1
ATOM 3275 C CA . SER B 2 208 ? 17.152 -10.770 -38.874 1.00 21.44 208 SER B CA 1
ATOM 3276 C C . SER B 2 208 ? 16.933 -12.193 -39.326 1.00 25.16 208 SER B C 1
ATOM 3277 O O . SER B 2 208 ? 17.421 -13.132 -38.698 1.00 24.70 208 SER B O 1
ATOM 3280 N N . PHE B 2 209 ? 16.235 -12.349 -40.459 1.00 22.20 209 PHE B N 1
ATOM 3281 C CA . PHE B 2 209 ? 16.085 -13.664 -41.093 1.00 21.96 209 PHE B CA 1
ATOM 3282 C C . PHE B 2 209 ? 16.080 -13.462 -42.596 1.00 24.44 209 PHE B C 1
ATOM 3283 O O . PHE B 2 209 ? 15.844 -12.350 -43.061 1.00 23.29 209 PHE B O 1
ATOM 3291 N N . ASN B 2 210 ? 16.383 -14.510 -43.354 1.00 23.92 210 ASN B N 1
ATOM 3292 C CA . ASN B 2 210 ? 16.342 -14.449 -44.810 1.00 23.86 210 ASN B CA 1
ATOM 3293 C C . ASN B 2 210 ? 15.216 -15.381 -45.242 1.00 24.30 210 ASN B C 1
ATOM 3294 O O . ASN B 2 210 ? 15.195 -16.539 -44.822 1.00 22.99 210 ASN B O 1
ATOM 3299 N N . ARG B 2 211 ? 14.264 -14.861 -46.034 1.00 20.56 211 ARG B N 1
ATOM 3300 C CA . ARG B 2 211 ? 13.114 -15.616 -46.558 1.00 20.73 211 ARG B CA 1
ATOM 3301 C C . ARG B 2 211 ? 13.572 -16.902 -47.304 1.00 25.93 211 ARG B C 1
ATOM 3302 O O . ARG B 2 211 ? 13.014 -17.965 -47.054 1.00 26.56 211 ARG B O 1
ATOM 3310 N N . ASN B 2 212 ? 14.619 -16.799 -48.166 1.00 24.08 212 ASN B N 1
ATOM 3311 C CA . ASN B 2 212 ? 15.190 -17.924 -48.924 1.00 28.74 212 ASN B CA 1
ATOM 3312 C C . ASN B 2 212 ? 16.171 -18.719 -48.073 1.00 59.27 212 ASN B C 1
ATOM 3313 O O . ASN B 2 212 ? 16.582 -19.808 -48.475 1.00 36.13 212 ASN B O 1
ATOM 3318 N N . ASP C 3 1 ? -35.367 56.761 -0.049 1.00 47.87 87 ASP C N 1
ATOM 3319 C CA . ASP C 3 1 ? -35.003 57.039 -1.439 1.00 47.40 87 ASP C CA 1
ATOM 3320 C C . ASP C 3 1 ? -33.623 56.499 -1.758 1.00 49.55 87 ASP C C 1
ATOM 3321 O O . ASP C 3 1 ? -33.470 55.806 -2.762 1.00 49.90 87 ASP C O 1
ATOM 3326 N N . LEU C 3 2 ? -32.612 56.850 -0.933 1.00 43.47 88 LEU C N 1
ATOM 3327 C CA . LEU C 3 2 ? -31.251 56.369 -1.132 1.00 42.69 88 LEU C CA 1
ATOM 3328 C C . LEU C 3 2 ? -31.143 54.849 -0.876 1.00 42.22 88 LEU C C 1
ATOM 3329 O O . LEU C 3 2 ? -31.623 54.355 0.155 1.00 41.03 88 LEU C O 1
ATOM 3334 N N . PRO C 3 3 ? -30.534 54.098 -1.824 1.00 35.94 89 PRO C N 1
ATOM 3335 C CA . PRO C 3 3 ? -30.368 52.650 -1.630 1.00 34.05 89 PRO C CA 1
ATOM 3336 C C . PRO C 3 3 ? -29.659 52.304 -0.324 1.00 33.95 89 PRO C C 1
ATOM 3337 O O . PRO C 3 3 ? -28.835 53.092 0.150 1.00 33.91 89 PRO C O 1
ATOM 3341 N N . LEU C 3 4 ? -30.020 51.168 0.288 1.00 28.21 90 LEU C N 1
ATOM 3342 C CA . LEU C 3 4 ? -29.415 50.710 1.540 1.00 27.25 90 LEU C CA 1
ATOM 3343 C C . LEU C 3 4 ? -28.181 49.850 1.231 1.00 28.87 90 LEU C C 1
ATOM 3344 O O . LEU C 3 4 ? -28.223 49.030 0.306 1.00 26.85 90 LEU C O 1
ATOM 3349 N N . LEU C 3 5 ? -27.091 50.055 1.998 1.00 26.38 91 LEU C N 1
ATOM 3350 C CA . LEU C 3 5 ? -25.813 49.341 1.839 1.00 26.31 91 LEU C CA 1
ATOM 3351 C C . LEU C 3 5 ? -25.524 48.545 3.079 1.00 30.48 91 LEU C C 1
ATOM 3352 O O . LEU C 3 5 ? -25.837 48.998 4.182 1.00 30.15 91 LEU C O 1
ATOM 3357 N N . CYS C 3 6 ? -24.908 47.355 2.914 1.00 25.69 92 CYS C N 1
ATOM 3358 C CA . CYS C 3 6 ? -24.621 46.481 4.043 1.00 25.46 92 CYS C CA 1
ATOM 3359 C C . CYS C 3 6 ? -23.338 45.687 3.809 1.00 29.10 92 CYS C C 1
ATOM 3360 O O . CYS C 3 6 ? -23.024 45.307 2.668 1.00 26.55 92 CYS C O 1
ATOM 3363 N N . THR C 3 7 ? -22.585 45.478 4.901 1.00 27.54 93 THR C N 1
ATOM 3364 C CA . THR C 3 7 ? -21.342 44.692 4.948 1.00 26.44 93 THR C CA 1
ATOM 3365 C C . THR C 3 7 ? -21.488 43.693 6.099 1.00 30.55 93 THR C C 1
ATOM 3366 O O . THR C 3 7 ? -21.675 44.090 7.262 1.00 30.49 93 THR C O 1
ATOM 3370 N N . LEU C 3 8 ? -21.427 42.397 5.779 1.00 25.33 94 LEU C N 1
ATOM 3371 C CA . LEU C 3 8 ? -21.499 41.347 6.799 1.00 24.61 94 LEU C CA 1
ATOM 3372 C C . LEU C 3 8 ? -20.168 40.606 6.818 1.00 30.29 94 LEU C C 1
ATOM 3373 O O . LEU C 3 8 ? -19.623 40.285 5.755 1.00 26.72 94 LEU C O 1
ATOM 3378 N N . ASN C 3 9 ? -19.605 40.404 8.027 1.00 30.26 95 ASN C N 1
ATOM 3379 C CA . ASN C 3 9 ? -18.319 39.718 8.254 1.00 31.15 95 ASN C CA 1
ATOM 3380 C C . ASN C 3 9 ? -17.080 40.517 7.708 1.00 35.14 95 ASN C C 1
ATOM 3381 O O . ASN C 3 9 ? -15.968 39.992 7.620 1.00 35.29 95 ASN C O 1
ATOM 3386 N N . LYS C 3 10 ? -17.271 41.810 7.414 1.00 33.83 96 LYS C N 1
ATOM 3387 C CA . LYS C 3 10 ? -16.267 42.706 6.829 1.00 33.96 96 LYS C CA 1
ATOM 3388 C C . LYS C 3 10 ? -15.754 42.145 5.486 1.00 34.59 96 LYS C C 1
ATOM 3389 O O . LYS C 3 10 ? -14.566 42.297 5.178 1.00 36.76 96 LYS C O 1
ATOM 3395 N N . SER C 3 11 ? -16.609 41.426 4.729 1.00 27.61 97 SER C N 1
ATOM 3396 C CA . SER C 3 11 ? -16.232 40.883 3.404 1.00 26.46 97 SER C CA 1
ATOM 3397 C C . SER C 3 11 ? -17.411 40.640 2.455 1.00 26.21 97 SER C C 1
ATOM 3398 O O . SER C 3 11 ? -17.191 40.524 1.248 1.00 26.63 97 SER C O 1
ATOM 3401 N N . HIS C 3 12 ? -18.633 40.491 2.972 1.00 20.23 98 HIS C N 1
ATOM 3402 C CA . HIS C 3 12 ? -19.783 40.219 2.114 1.00 20.72 98 HIS C CA 1
ATOM 3403 C C . HIS C 3 12 ? -20.601 41.508 2.002 1.00 24.24 98 HIS C C 1
ATOM 3404 O O . HIS C 3 12 ? -21.081 42.032 3.019 1.00 24.35 98 HIS C O 1
ATOM 3411 N N . LEU C 3 13 ? -20.669 42.050 0.778 1.00 18.05 99 LEU C N 1
ATOM 3412 C CA . LEU C 3 13 ? -21.271 43.350 0.451 1.00 16.86 99 LEU C CA 1
ATOM 3413 C C . LEU C 3 13 ? -22.600 43.259 -0.237 1.00 18.36 99 LEU C C 1
ATOM 3414 O O . LEU C 3 13 ? -22.757 42.478 -1.170 1.00 16.48 99 LEU C O 1
ATOM 3419 N N . TYR C 3 14 ? -23.556 44.105 0.183 1.00 13.82 100 TYR C N 1
ATOM 3420 C CA . TYR C 3 14 ? -24.898 44.080 -0.378 1.00 14.32 100 TYR C CA 1
ATOM 3421 C C . TYR C 3 14 ? -25.413 45.500 -0.632 1.00 18.11 100 TYR C C 1
ATOM 3422 O O . TYR C 3 14 ? -24.970 46.444 0.006 1.00 17.44 100 TYR C O 1
ATOM 3431 N N . ILE C 3 15 ? -26.374 45.617 -1.531 1.00 16.35 101 ILE C N 1
ATOM 3432 C CA . ILE C 3 15 ? -27.049 46.872 -1.870 1.00 16.05 101 ILE C CA 1
ATOM 3433 C C . ILE C 3 15 ? -28.521 46.542 -2.159 1.00 19.85 101 ILE C C 1
ATOM 3434 O O . ILE C 3 15 ? -28.795 45.584 -2.887 1.00 19.73 101 ILE C O 1
ATOM 3439 N N . LYS C 3 16 ? -29.458 47.365 -1.638 1.00 16.28 102 LYS C N 1
ATOM 3440 C CA . LYS C 3 16 ? -30.907 47.202 -1.851 1.00 17.35 102 LYS C CA 1
ATOM 3441 C C . LYS C 3 16 ? -31.455 48.559 -2.335 1.00 23.46 102 LYS C C 1
ATOM 3442 O O . LYS C 3 16 ? -31.035 49.603 -1.831 1.00 21.92 102 LYS C O 1
ATOM 3448 N N . GLY C 3 17 ? -32.377 48.526 -3.288 1.00 24.34 103 GLY C N 1
ATOM 3449 C CA . GLY C 3 17 ? -33.035 49.717 -3.827 1.00 25.73 103 GLY C CA 1
ATOM 3450 C C . GLY C 3 17 ? -34.399 49.318 -4.325 1.00 31.86 103 GLY C C 1
ATOM 3451 O O . GLY C 3 17 ? -34.508 48.684 -5.371 1.00 31.83 103 GLY C O 1
ATOM 3452 N N . GLY C 3 18 ? -35.423 49.605 -3.538 1.00 31.60 104 GLY C N 1
ATOM 3453 C CA . GLY C 3 18 ? -36.797 49.216 -3.853 1.00 32.31 104 GLY C CA 1
ATOM 3454 C C . GLY C 3 18 ? -36.977 47.708 -3.820 1.00 36.78 104 GLY C C 1
ATOM 3455 O O . GLY C 3 18 ? -36.608 47.054 -2.839 1.00 37.19 104 GLY C O 1
ATOM 3456 N N . ASN C 3 19 ? -37.456 47.150 -4.935 1.00 33.93 105 ASN C N 1
ATOM 3457 C CA . ASN C 3 19 ? -37.675 45.714 -5.154 1.00 33.97 105 ASN C CA 1
ATOM 3458 C C . ASN C 3 19 ? -36.373 45.000 -5.583 1.00 34.63 105 ASN C C 1
ATOM 3459 O O . ASN C 3 19 ? -36.359 43.759 -5.676 1.00 35.93 105 ASN C O 1
ATOM 3464 N N . ALA C 3 20 ? -35.298 45.768 -5.882 1.00 25.61 106 ALA C N 1
ATOM 3465 C CA . ALA C 3 20 ? -34.031 45.150 -6.292 1.00 24.19 106 ALA C CA 1
ATOM 3466 C C . ALA C 3 20 ? -33.088 45.022 -5.093 1.00 21.88 106 ALA C C 1
ATOM 3467 O O . ALA C 3 20 ? -33.053 45.896 -4.227 1.00 19.88 106 ALA C O 1
ATOM 3469 N N . SER C 3 21 ? -32.337 43.912 -5.032 1.00 16.54 107 SER C N 1
ATOM 3470 C CA . SER C 3 21 ? -31.427 43.642 -3.930 1.00 15.32 107 SER C CA 1
ATOM 3471 C C . SER C 3 21 ? -30.294 42.772 -4.467 1.00 16.63 107 SER C C 1
ATOM 3472 O O . SER C 3 21 ? -30.545 41.663 -4.925 1.00 16.33 107 SER C O 1
ATOM 3475 N N . PHE C 3 22 ? -29.061 43.270 -4.411 1.00 14.41 108 PHE C N 1
ATOM 3476 C CA . PHE C 3 22 ? -27.909 42.566 -4.989 1.00 13.85 108 PHE C CA 1
ATOM 3477 C C . PHE C 3 22 ? -26.842 42.205 -3.978 1.00 16.57 108 PHE C C 1
ATOM 3478 O O . PHE C 3 22 ? -26.623 42.922 -3.016 1.00 16.05 108 PHE C O 1
ATOM 3486 N N . LYS C 3 23 ? -26.095 41.146 -4.281 1.00 14.34 109 LYS C N 1
ATOM 3487 C CA . LYS C 3 23 ? -24.877 40.836 -3.571 1.00 13.98 109 LYS C CA 1
ATOM 3488 C C . LYS C 3 23 ? -23.760 41.250 -4.532 1.00 17.16 109 LYS C C 1
ATOM 3489 O O . LYS C 3 23 ? -23.857 41.020 -5.743 1.00 17.51 109 LYS C O 1
ATOM 3495 N N . ILE C 3 24 ? -22.722 41.874 -3.998 1.00 14.44 110 ILE C N 1
ATOM 3496 C CA . ILE C 3 24 ? -21.595 42.343 -4.801 1.00 14.22 110 ILE C CA 1
ATOM 3497 C C . ILE C 3 24 ? -20.410 41.425 -4.497 1.00 17.31 110 ILE C C 1
ATOM 3498 O O . ILE C 3 24 ? -20.004 41.322 -3.344 1.00 16.26 110 ILE C O 1
ATOM 3503 N N . SER C 3 25 ? -19.925 40.693 -5.507 1.00 12.69 111 SER C N 1
ATOM 3504 C CA . SER C 3 25 ? -18.837 39.737 -5.302 1.00 11.26 111 SER C CA 1
ATOM 3505 C C . SER C 3 25 ? -17.603 40.149 -6.070 1.00 14.73 111 SER C C 1
ATOM 3506 O O . SER C 3 25 ? -17.738 40.633 -7.181 1.00 15.67 111 SER C O 1
ATOM 3509 N N . PHE C 3 26 ? -16.402 39.866 -5.524 1.00 9.56 112 PHE C N 1
ATOM 3510 C CA . PHE C 3 26 ? -15.146 40.143 -6.203 1.00 9.06 112 PHE C CA 1
ATOM 3511 C C . PHE C 3 26 ? -14.301 38.879 -6.203 1.00 14.21 112 PHE C C 1
ATOM 3512 O O . PHE C 3 26 ? -13.952 38.387 -5.131 1.00 15.47 112 PHE C O 1
ATOM 3520 N N . ASP C 3 27 ? -13.960 38.360 -7.390 1.00 10.19 113 ASP C N 1
ATOM 3521 C CA . ASP C 3 27 ? -13.069 37.215 -7.540 1.00 10.62 113 ASP C CA 1
ATOM 3522 C C . ASP C 3 27 ? -12.594 37.095 -9.000 1.00 13.68 113 ASP C C 1
ATOM 3523 O O . ASP C 3 27 ? -13.006 37.859 -9.856 1.00 13.01 113 ASP C O 1
ATOM 3528 N N . ASP C 3 28 ? -11.809 36.065 -9.276 1.00 12.04 114 ASP C N 1
ATOM 3529 C CA . ASP C 3 28 ? -11.176 35.820 -10.578 1.00 11.04 114 ASP C CA 1
ATOM 3530 C C . ASP C 3 28 ? -12.039 35.046 -11.600 1.00 12.56 114 ASP C C 1
ATOM 3531 O O . ASP C 3 28 ? -11.511 34.642 -12.630 1.00 13.66 114 ASP C O 1
ATOM 3536 N N . ILE C 3 29 ? -13.345 34.910 -11.375 1.00 8.35 115 ILE C N 1
ATOM 3537 C CA . ILE C 3 29 ? -14.210 34.229 -12.358 1.00 7.17 115 ILE C CA 1
ATOM 3538 C C . ILE C 3 29 ? -14.762 35.282 -13.317 1.00 11.57 115 ILE C C 1
ATOM 3539 O O . ILE C 3 29 ? -15.480 36.178 -12.886 1.00 10.25 115 ILE C O 1
ATOM 3544 N N . ALA C 3 30 ? -14.444 35.140 -14.606 1.00 9.10 116 ALA C N 1
ATOM 3545 C CA . ALA C 3 30 ? -14.946 36.066 -15.623 1.00 10.21 116 ALA C CA 1
ATOM 3546 C C . ALA C 3 30 ? -16.212 35.411 -16.163 1.00 14.26 116 ALA C C 1
ATOM 3547 O O . ALA C 3 30 ? -16.181 34.673 -17.148 1.00 14.35 116 ALA C O 1
ATOM 3549 N N . VAL C 3 31 ? -17.316 35.629 -15.439 1.00 10.84 117 VAL C N 1
ATOM 3550 C CA . VAL C 3 31 ? -18.620 35.033 -15.746 1.00 11.18 117 VAL C CA 1
ATOM 3551 C C . VAL C 3 31 ? -19.089 35.570 -17.110 1.00 14.39 117 VAL C C 1
ATOM 3552 O O . VAL C 3 31 ? -19.596 34.803 -17.930 1.00 12.30 117 VAL C O 1
ATOM 3556 N N . LEU C 3 32 ? -18.927 36.879 -17.318 1.00 12.59 118 LEU C N 1
ATOM 3557 C CA . LEU C 3 32 ? -19.294 37.530 -18.588 1.00 13.81 118 LEU C CA 1
ATOM 3558 C C . LEU C 3 32 ? -18.085 37.874 -19.412 1.00 18.19 118 LEU C C 1
ATOM 3559 O O . LEU C 3 32 ? -17.028 38.133 -18.855 1.00 17.01 118 LEU C O 1
ATOM 3564 N N . LEU C 3 33 ? -18.233 37.894 -20.742 1.00 16.64 119 LEU C N 1
ATOM 3565 C CA . LEU C 3 33 ? -17.131 38.239 -21.647 1.00 16.08 119 LEU C CA 1
ATOM 3566 C C . LEU C 3 33 ? -17.691 39.060 -22.812 1.00 20.94 119 LEU C C 1
ATOM 3567 O O . LEU C 3 33 ? -18.774 38.733 -23.288 1.00 19.46 119 LEU C O 1
ATOM 3572 N N . PRO C 3 34 ? -16.956 40.076 -23.328 1.00 19.73 120 PRO C N 1
ATOM 3573 C CA . PRO C 3 34 ? -17.506 40.877 -24.450 1.00 20.55 120 PRO C CA 1
ATOM 3574 C C . PRO C 3 34 ? -17.907 40.068 -25.686 1.00 26.13 120 PRO C C 1
ATOM 3575 O O . PRO C 3 34 ? -18.744 40.534 -26.444 1.00 27.54 120 PRO C O 1
ATOM 3579 N N . GLU C 3 35 ? -17.389 38.834 -25.846 1.00 24.44 121 GLU C N 1
ATOM 3580 C CA . GLU C 3 35 ? -17.708 37.943 -26.966 1.00 24.06 121 GLU C CA 1
ATOM 3581 C C . GLU C 3 35 ? -19.132 37.371 -26.827 1.00 28.24 121 GLU C C 1
ATOM 3582 O O . GLU C 3 35 ? -19.772 37.051 -27.831 1.00 28.55 121 GLU C O 1
ATOM 3588 N N . TYR C 3 36 ? -19.619 37.217 -25.595 1.00 24.02 122 TYR C N 1
ATOM 3589 C CA . TYR C 3 36 ? -20.910 36.590 -25.366 1.00 24.10 122 TYR C CA 1
ATOM 3590 C C . TYR C 3 36 ? -21.999 37.487 -24.811 1.00 26.76 122 TYR C C 1
ATOM 3591 O O . TYR C 3 36 ? -23.179 37.106 -24.863 1.00 27.15 122 TYR C O 1
ATOM 3600 N N . ASP C 3 37 ? -21.618 38.592 -24.164 1.00 18.75 123 ASP C N 1
ATOM 3601 C CA . ASP C 3 37 ? -22.596 39.347 -23.398 1.00 17.21 123 ASP C CA 1
ATOM 3602 C C . ASP C 3 37 ? -22.829 40.761 -23.888 1.00 23.58 123 ASP C C 1
ATOM 3603 O O . ASP C 3 37 ? -22.279 41.161 -24.915 1.00 24.72 123 ASP C O 1
ATOM 3608 N N . VAL C 3 38 ? -23.676 41.508 -23.168 1.00 19.93 124 VAL C N 1
ATOM 3609 C CA . VAL C 3 38 ? -24.055 42.872 -23.529 1.00 19.19 124 VAL C CA 1
ATOM 3610 C C . VAL C 3 38 ? -23.007 43.882 -23.066 1.00 21.21 124 VAL C C 1
ATOM 3611 O O . VAL C 3 38 ? -22.741 43.970 -21.888 1.00 21.39 124 VAL C O 1
ATOM 3615 N N . ILE C 3 39 ? -22.392 44.614 -24.007 1.00 19.69 125 ILE C N 1
ATOM 3616 C CA . ILE C 3 39 ? -21.377 45.646 -23.736 1.00 20.04 125 ILE C CA 1
ATOM 3617 C C . ILE C 3 39 ? -22.101 46.940 -23.338 1.00 25.98 125 ILE C C 1
ATOM 3618 O O . ILE C 3 39 ? -22.945 47.412 -24.087 1.00 27.48 125 ILE C O 1
ATOM 3623 N N . ILE C 3 40 ? -21.780 47.500 -22.164 1.00 21.70 126 ILE C N 1
ATOM 3624 C CA . ILE C 3 40 ? -22.413 48.709 -21.639 1.00 21.16 126 ILE C CA 1
ATOM 3625 C C . ILE C 3 40 ? -21.490 49.915 -21.797 1.00 26.76 126 ILE C C 1
ATOM 3626 O O . ILE C 3 40 ? -20.523 50.042 -21.045 1.00 25.28 126 ILE C O 1
ATOM 3631 N N . GLN C 3 41 ? -21.843 50.845 -22.722 1.00 25.52 127 GLN C N 1
ATOM 3632 C CA . GLN C 3 41 ? -21.070 52.070 -22.989 1.00 27.13 127 GLN C CA 1
ATOM 3633 C C . GLN C 3 41 ? -21.866 53.356 -22.734 1.00 33.54 127 GLN C C 1
ATOM 3634 O O . GLN C 3 41 ? -21.311 54.454 -22.816 1.00 35.73 127 GLN C O 1
ATOM 3640 N N . HIS C 3 42 ? -23.165 53.219 -22.464 1.00 29.07 128 HIS C N 1
ATOM 3641 C CA . HIS C 3 42 ? -24.105 54.312 -22.200 1.00 28.28 128 HIS C CA 1
ATOM 3642 C C . HIS C 3 42 ? -25.114 53.782 -21.170 1.00 29.25 128 HIS C C 1
ATOM 3643 O O . HIS C 3 42 ? -25.454 52.600 -21.280 1.00 27.65 128 HIS C O 1
ATOM 3650 N N . PRO C 3 43 ? -25.617 54.595 -20.191 1.00 26.08 129 PRO C N 1
ATOM 3651 C CA . PRO C 3 43 ? -26.612 54.064 -19.231 1.00 26.08 129 PRO C CA 1
ATOM 3652 C C . PRO C 3 43 ? -27.816 53.392 -19.886 1.00 29.54 129 PRO C C 1
ATOM 3653 O O . PRO C 3 43 ? -28.305 52.399 -19.359 1.00 29.30 129 PRO C O 1
ATOM 3657 N N . ALA C 3 44 ? -28.262 53.893 -21.051 1.00 25.96 130 ALA C N 1
ATOM 3658 C CA . ALA C 3 44 ? -29.405 53.321 -21.775 1.00 26.32 130 ALA C CA 1
ATOM 3659 C C . ALA C 3 44 ? -29.177 51.904 -22.301 1.00 28.40 130 ALA C C 1
ATOM 3660 O O . ALA C 3 44 ? -30.156 51.190 -22.509 1.00 28.17 130 ALA C O 1
ATOM 3662 N N . ASP C 3 45 ? -27.904 51.481 -22.498 1.00 23.77 131 ASP C N 1
ATOM 3663 C CA . ASP C 3 45 ? -27.559 50.119 -22.947 1.00 23.26 131 ASP C CA 1
ATOM 3664 C C . ASP C 3 45 ? -28.027 49.067 -21.938 1.00 25.85 131 ASP C C 1
ATOM 3665 O O . ASP C 3 45 ? -28.189 47.906 -22.303 1.00 25.77 131 ASP C O 1
ATOM 3670 N N . MET C 3 46 ? -28.271 49.489 -20.681 1.00 23.97 132 MET C N 1
ATOM 3671 C CA . MET C 3 46 ? -28.725 48.608 -19.592 1.00 23.63 132 MET C CA 1
ATOM 3672 C C . MET C 3 46 ? -30.162 48.127 -19.736 1.00 27.47 132 MET C C 1
ATOM 3673 O O . MET C 3 46 ? -30.548 47.183 -19.043 1.00 26.68 132 MET C O 1
ATOM 3678 N N . SER C 3 47 ? -30.936 48.692 -20.699 1.00 24.37 133 SER C N 1
ATOM 3679 C CA . SER C 3 47 ? -32.306 48.230 -20.975 1.00 24.57 133 SER C CA 1
ATOM 3680 C C . SER C 3 47 ? -32.270 46.760 -21.448 1.00 28.86 133 SER C C 1
ATOM 3681 O O . SER C 3 47 ? -33.227 46.024 -21.236 1.00 27.67 133 SER C O 1
ATOM 3684 N N . TRP C 3 48 ? -31.133 46.326 -22.028 1.00 27.37 134 TRP C N 1
ATOM 3685 C CA . TRP C 3 48 ? -30.946 44.952 -22.486 1.00 28.31 134 TRP C CA 1
ATOM 3686 C C . TRP C 3 48 ? -30.556 43.970 -21.353 1.00 27.61 134 TRP C C 1
ATOM 3687 O O . TRP C 3 48 ? -30.538 42.766 -21.592 1.00 25.67 134 TRP C O 1
ATOM 3698 N N . CYS C 3 49 ? -30.269 44.479 -20.138 1.00 23.09 135 CYS C N 1
ATOM 3699 C CA . CYS C 3 49 ? -29.816 43.681 -18.976 1.00 23.11 135 CYS C CA 1
ATOM 3700 C C . CYS C 3 49 ? -30.947 43.024 -18.195 1.00 23.97 135 CYS C C 1
ATOM 3701 O O . CYS C 3 49 ? -30.703 42.083 -17.429 1.00 19.54 135 CYS C O 1
ATOM 3704 N N . SER C 3 50 ? -32.158 43.600 -18.285 1.00 20.54 136 SER C N 1
ATOM 3705 C CA . SER C 3 50 ? -33.283 43.156 -17.476 1.00 20.03 136 SER C CA 1
ATOM 3706 C C . SER C 3 50 ? -34.593 43.677 -18.050 1.00 25.58 136 SER C C 1
ATOM 3707 O O . SER C 3 50 ? -34.593 44.689 -18.750 1.00 23.66 136 SER C O 1
ATOM 3710 N N . LYS C 3 51 ? -35.700 43.008 -17.697 1.00 23.27 137 LYS C N 1
ATOM 3711 C CA . LYS C 3 51 ? -37.067 43.415 -18.009 1.00 24.54 137 LYS C CA 1
ATOM 3712 C C . LYS C 3 51 ? -37.572 44.298 -16.856 1.00 29.34 137 LYS C C 1
ATOM 3713 O O . LYS C 3 51 ? -38.528 45.058 -17.024 1.00 30.24 137 LYS C O 1
ATOM 3719 N N . SER C 3 52 ? -36.873 44.241 -15.701 1.00 24.95 138 SER C N 1
ATOM 3720 C CA . SER C 3 52 ? -37.190 44.979 -14.471 1.00 24.63 138 SER C CA 1
ATOM 3721 C C . SER C 3 52 ? -36.537 46.370 -14.399 1.00 27.40 138 SER C C 1
ATOM 3722 O O . SER C 3 52 ? -35.306 46.465 -14.365 1.00 24.65 138 SER C O 1
ATOM 3725 N N . ASP C 3 53 ? -37.380 47.445 -14.331 1.00 23.95 139 ASP C N 1
ATOM 3726 C CA . ASP C 3 53 ? -36.957 48.845 -14.212 1.00 24.22 139 ASP C CA 1
ATOM 3727 C C . ASP C 3 53 ? -36.125 49.062 -12.940 1.00 28.87 139 ASP C C 1
ATOM 3728 O O . ASP C 3 53 ? -35.162 49.821 -12.964 1.00 28.58 139 ASP C O 1
ATOM 3733 N N . ASP C 3 54 ? -36.515 48.407 -11.826 1.00 26.11 140 ASP C N 1
ATOM 3734 C CA . ASP C 3 54 ? -35.828 48.475 -10.539 1.00 25.25 140 ASP C CA 1
ATOM 3735 C C . ASP C 3 54 ? -34.390 47.861 -10.600 1.00 25.42 140 ASP C C 1
ATOM 3736 O O . ASP C 3 54 ? -33.461 48.446 -10.045 1.00 25.48 140 ASP C O 1
ATOM 3741 N N . GLN C 3 55 ? -34.207 46.731 -11.297 1.00 20.68 141 GLN C N 1
ATOM 3742 C CA . GLN C 3 55 ? -32.851 46.140 -11.440 1.00 20.36 141 GLN C CA 1
ATOM 3743 C C . GLN C 3 55 ? -31.956 47.061 -12.272 1.00 22.16 141 GLN C C 1
ATOM 3744 O O . GLN C 3 55 ? -30.824 47.295 -11.886 1.00 21.00 141 GLN C O 1
ATOM 3750 N N . ILE C 3 56 ? -32.506 47.672 -13.347 1.00 20.16 142 ILE C N 1
ATOM 3751 C CA . ILE C 3 56 ? -31.786 48.624 -14.211 1.00 20.19 142 ILE C CA 1
ATOM 3752 C C . ILE C 3 56 ? -31.408 49.865 -13.406 1.00 26.15 142 ILE C C 1
ATOM 3753 O O . ILE C 3 56 ? -30.249 50.282 -13.430 1.00 24.86 142 ILE C O 1
ATOM 3758 N N . TRP C 3 57 ? -32.385 50.437 -12.676 1.00 25.58 143 TRP C N 1
ATOM 3759 C CA . TRP C 3 57 ? -32.190 51.626 -11.843 1.00 25.81 143 TRP C CA 1
ATOM 3760 C C . TRP C 3 57 ? -31.093 51.437 -10.802 1.00 25.88 143 TRP C C 1
ATOM 3761 O O . TRP C 3 57 ? -30.219 52.297 -10.679 1.00 25.31 143 TRP C O 1
ATOM 3772 N N . LEU C 3 58 ? -31.148 50.336 -10.027 1.00 19.42 144 LEU C N 1
ATOM 3773 C CA . LEU C 3 58 ? -30.142 50.051 -9.008 1.00 17.36 144 LEU C CA 1
ATOM 3774 C C . LEU C 3 58 ? -28.743 49.851 -9.604 1.00 18.04 144 LEU C C 1
ATOM 3775 O O . LEU C 3 58 ? -27.780 50.279 -9.004 1.00 17.98 144 LEU C O 1
ATOM 3780 N N . SER C 3 59 ? -28.636 49.188 -10.752 1.00 15.71 145 SER C N 1
ATOM 3781 C CA . SER C 3 59 ? -27.353 48.956 -11.399 1.00 15.49 145 SER C CA 1
ATOM 3782 C C . SER C 3 59 ? -26.745 50.327 -11.816 1.00 21.44 145 SER C C 1
ATOM 3783 O O . SER C 3 59 ? -25.581 50.609 -11.511 1.00 19.21 145 SER C O 1
ATOM 3786 N N . GLN C 3 60 ? -27.566 51.209 -12.435 1.00 19.29 146 GLN C N 1
ATOM 3787 C CA . GLN C 3 60 ? -27.104 52.540 -12.864 1.00 18.76 146 GLN C CA 1
ATOM 3788 C C . GLN C 3 60 ? -26.705 53.426 -11.693 1.00 25.03 146 GLN C C 1
ATOM 3789 O O . GLN C 3 60 ? -25.704 54.146 -11.793 1.00 23.52 146 GLN C O 1
ATOM 3795 N N . TRP C 3 61 ? -27.467 53.349 -10.570 1.00 23.50 147 TRP C N 1
ATOM 3796 C CA . TRP C 3 61 ? -27.188 54.103 -9.351 1.00 22.47 147 TRP C CA 1
ATOM 3797 C C . TRP C 3 61 ? -25.827 53.685 -8.808 1.00 23.94 147 TRP C C 1
ATOM 3798 O O . TRP C 3 61 ? -25.014 54.548 -8.500 1.00 22.87 147 TRP C O 1
ATOM 3809 N N . PHE C 3 62 ? -25.595 52.367 -8.658 1.00 18.04 148 PHE C N 1
ATOM 3810 C CA . PHE C 3 62 ? -24.326 51.843 -8.146 1.00 16.80 148 PHE C CA 1
ATOM 3811 C C . PHE C 3 62 ? -23.149 52.361 -8.991 1.00 19.85 148 PHE C C 1
ATOM 3812 O O . PHE C 3 62 ? -22.169 52.844 -8.437 1.00 20.10 148 PHE C O 1
ATOM 3820 N N . MET C 3 63 ? -23.234 52.214 -10.319 1.00 17.91 149 MET C N 1
ATOM 3821 C CA . MET C 3 63 ? -22.182 52.655 -11.241 1.00 17.53 149 MET C CA 1
ATOM 3822 C C . MET C 3 63 ? -21.932 54.182 -11.124 1.00 24.45 149 MET C C 1
ATOM 3823 O O . MET C 3 63 ? -20.785 54.594 -10.989 1.00 23.65 149 MET C O 1
ATOM 3828 N N . ASN C 3 64 ? -23.012 54.990 -11.017 1.00 22.64 150 ASN C N 1
ATOM 3829 C CA . ASN C 3 64 ? -22.873 56.437 -10.796 1.00 22.49 150 ASN C CA 1
ATOM 3830 C C . ASN C 3 64 ? -22.234 56.738 -9.429 1.00 25.67 150 ASN C C 1
ATOM 3831 O O . ASN C 3 64 ? -21.368 57.610 -9.344 1.00 24.00 150 ASN C O 1
ATOM 3836 N N . ALA C 3 65 ? -22.640 55.987 -8.369 1.00 21.32 151 ALA C N 1
ATOM 3837 C CA . ALA C 3 65 ? -22.158 56.170 -7.002 1.00 20.96 151 ALA C CA 1
ATOM 3838 C C . ALA C 3 65 ? -20.664 55.856 -6.814 1.00 25.86 151 ALA C C 1
ATOM 3839 O O . ALA C 3 65 ? -20.047 56.401 -5.896 1.00 26.89 151 ALA C O 1
ATOM 3841 N N . VAL C 3 66 ? -20.076 55.009 -7.683 1.00 21.11 152 VAL C N 1
ATOM 3842 C CA . VAL C 3 66 ? -18.646 54.668 -7.616 1.00 21.23 152 VAL C CA 1
ATOM 3843 C C . VAL C 3 66 ? -17.820 55.571 -8.567 1.00 25.88 152 VAL C C 1
ATOM 3844 O O . VAL C 3 66 ? -16.601 55.450 -8.639 1.00 25.71 152 VAL C O 1
ATOM 3848 N N . GLY C 3 67 ? -18.499 56.481 -9.263 1.00 22.47 153 GLY C N 1
ATOM 3849 C CA . GLY C 3 67 ? -17.854 57.441 -10.142 1.00 21.72 153 GLY C CA 1
ATOM 3850 C C . GLY C 3 67 ? -17.557 56.942 -11.528 1.00 26.95 153 GLY C C 1
ATOM 3851 O O . GLY C 3 67 ? -16.641 57.451 -12.176 1.00 28.32 153 GLY C O 1
ATOM 3852 N N . HIS C 3 68 ? -18.357 56.002 -12.033 1.00 21.34 154 HIS C N 1
ATOM 3853 C CA . HIS C 3 68 ? -18.144 55.506 -13.381 1.00 20.97 154 HIS C CA 1
ATOM 3854 C C . HIS C 3 68 ? -18.481 56.580 -14.456 1.00 26.25 154 HIS C C 1
ATOM 3855 O O . HIS C 3 68 ? -19.532 57.224 -14.379 1.00 26.07 154 HIS C O 1
ATOM 3862 N N . ASP C 3 69 ? -17.565 56.781 -15.421 1.00 22.70 155 ASP C N 1
ATOM 3863 C CA . ASP C 3 69 ? -17.762 57.665 -16.567 1.00 21.91 155 ASP C CA 1
ATOM 3864 C C . ASP C 3 69 ? -18.197 56.775 -17.715 1.00 25.17 155 ASP C C 1
ATOM 3865 O O . ASP C 3 69 ? -17.373 56.104 -18.346 1.00 25.55 155 ASP C O 1
ATOM 3870 N N . TRP C 3 70 ? -19.506 56.749 -17.976 1.00 22.10 156 TRP C N 1
ATOM 3871 C CA . TRP C 3 70 ? -20.120 55.894 -18.994 1.00 22.08 156 TRP C CA 1
ATOM 3872 C C . TRP C 3 70 ? -19.415 55.931 -20.368 1.00 31.89 156 TRP C C 1
ATOM 3873 O O . TRP C 3 70 ? -19.226 54.873 -20.980 1.00 34.17 156 TRP C O 1
ATOM 3884 N N . TYR C 3 71 ? -18.963 57.120 -20.811 1.00 29.60 157 TYR C N 1
ATOM 3885 C CA . TYR C 3 71 ? -18.315 57.235 -22.117 1.00 31.00 157 TYR C CA 1
ATOM 3886 C C . TYR C 3 71 ? -16.784 57.040 -22.109 1.00 30.81 157 TYR C C 1
ATOM 3887 O O . TYR C 3 71 ? -16.287 56.364 -23.004 1.00 31.51 157 TYR C O 1
ATOM 3896 N N . LEU C 3 72 ? -16.058 57.608 -21.135 1.00 24.22 158 LEU C N 1
ATOM 3897 C CA . LEU C 3 72 ? -14.585 57.563 -21.120 1.00 24.31 158 LEU C CA 1
ATOM 3898 C C . LEU C 3 72 ? -13.972 56.389 -20.356 1.00 26.89 158 LEU C C 1
ATOM 3899 O O . LEU C 3 72 ? -12.847 56.001 -20.668 1.00 26.64 158 LEU C O 1
ATOM 3904 N N . ASP C 3 73 ? -14.693 55.815 -19.381 1.00 21.28 159 ASP C N 1
ATOM 3905 C CA . ASP C 3 73 ? -14.149 54.662 -18.651 1.00 19.99 159 ASP C CA 1
ATOM 3906 C C . ASP C 3 73 ? -14.344 53.377 -19.475 1.00 23.25 159 ASP C C 1
ATOM 3907 O O . ASP C 3 73 ? -15.132 53.376 -20.435 1.00 21.82 159 ASP C O 1
ATOM 3912 N N . PRO C 3 74 ? -13.622 52.280 -19.160 1.00 19.74 160 PRO C N 1
ATOM 3913 C CA . PRO C 3 74 ? -13.836 51.043 -19.928 1.00 19.38 160 PRO C CA 1
ATOM 3914 C C . PRO C 3 74 ? -15.304 50.602 -19.836 1.00 20.61 160 PRO C C 1
ATOM 3915 O O . PRO C 3 74 ? -15.930 50.778 -18.787 1.00 17.91 160 PRO C O 1
ATOM 3919 N N . PRO C 3 75 ? -15.886 50.058 -20.920 1.00 18.08 161 PRO C N 1
ATOM 3920 C CA . PRO C 3 75 ? -17.274 49.592 -20.828 1.00 18.06 161 PRO C CA 1
ATOM 3921 C C . PRO C 3 75 ? -17.339 48.388 -19.879 1.00 22.80 161 PRO C C 1
ATOM 3922 O O . PRO C 3 75 ? -16.311 47.760 -19.602 1.00 21.78 161 PRO C O 1
ATOM 3926 N N . PHE C 3 76 ? -18.530 48.064 -19.398 1.00 18.92 162 PHE C N 1
ATOM 3927 C CA . PHE C 3 76 ? -18.708 46.892 -18.543 1.00 17.47 162 PHE C CA 1
ATOM 3928 C C . PHE C 3 76 ? -19.694 45.954 -19.211 1.00 21.89 162 PHE C C 1
ATOM 3929 O O . PHE C 3 76 ? -19.994 46.140 -20.397 1.00 20.94 162 PHE C O 1
ATOM 3937 N N . LEU C 3 77 ? -20.103 44.879 -18.521 1.00 16.81 163 LEU C N 1
ATOM 3938 C CA . LEU C 3 77 ? -20.904 43.853 -19.153 1.00 15.76 163 LEU C CA 1
ATOM 3939 C C . LEU C 3 77 ? -22.120 43.468 -18.367 1.00 19.81 163 LEU C C 1
ATOM 3940 O O . LEU C 3 77 ? -22.106 43.577 -17.147 1.00 16.94 163 LEU C O 1
ATOM 3945 N N . CYS C 3 78 ? -23.159 42.972 -19.062 1.00 19.34 164 CYS C N 1
ATOM 3946 C CA . CYS C 3 78 ? -24.309 42.378 -18.392 1.00 20.26 164 CYS C CA 1
ATOM 3947 C C . CYS C 3 78 ? -24.810 41.217 -19.210 1.00 19.62 164 CYS C C 1
ATOM 3948 O O . CYS C 3 78 ? -24.544 41.160 -20.409 1.00 19.73 164 CYS C O 1
ATOM 3951 N N . ARG C 3 79 ? -25.554 40.297 -18.592 1.00 15.47 165 ARG C N 1
ATOM 3952 C CA . ARG C 3 79 ? -26.128 39.189 -19.333 1.00 14.89 165 ARG C CA 1
ATOM 3953 C C . ARG C 3 79 ? -27.428 39.686 -20.002 1.00 20.72 165 ARG C C 1
ATOM 3954 O O . ARG C 3 79 ? -28.239 40.338 -19.363 1.00 20.20 165 ARG C O 1
ATOM 3962 N N . ASN C 3 80 ? -27.608 39.360 -21.281 1.00 20.80 166 ASN C N 1
ATOM 3963 C CA . ASN C 3 80 ? -28.792 39.693 -22.065 1.00 20.57 166 ASN C CA 1
ATOM 3964 C C . ASN C 3 80 ? -30.063 39.190 -21.331 1.00 24.04 166 ASN C C 1
ATOM 3965 O O . ASN C 3 80 ? -30.093 38.058 -20.851 1.00 22.94 166 ASN C O 1
ATOM 3970 N N . ARG C 3 81 ? -31.086 40.056 -21.198 1.00 22.60 167 ARG C N 1
ATOM 3971 C CA . ARG C 3 81 ? -32.368 39.745 -20.534 1.00 22.56 167 ARG C CA 1
ATOM 3972 C C . ARG C 3 81 ? -33.118 38.511 -21.123 1.00 26.06 167 ARG C C 1
ATOM 3973 O O . ARG C 3 81 ? -33.895 37.878 -20.415 1.00 25.27 167 ARG C O 1
ATOM 3981 N N . THR C 3 82 ? -32.856 38.165 -22.398 1.00 23.83 168 THR C N 1
ATOM 3982 C CA . THR C 3 82 ? -33.491 37.022 -23.072 1.00 24.84 168 THR C CA 1
ATOM 3983 C C . THR C 3 82 ? -32.964 35.660 -22.553 1.00 28.22 168 THR C C 1
ATOM 3984 O O . THR C 3 82 ? -33.637 34.631 -22.704 1.00 26.76 168 THR C O 1
ATOM 3988 N N . LYS C 3 83 ? -31.752 35.663 -21.955 1.00 23.82 169 LYS C N 1
ATOM 3989 C CA . LYS C 3 83 ? -31.141 34.467 -21.367 1.00 23.34 169 LYS C CA 1
ATOM 3990 C C . LYS C 3 83 ? -31.878 34.170 -20.052 1.00 26.29 169 LYS C C 1
ATOM 3991 O O . LYS C 3 83 ? -32.462 35.086 -19.480 1.00 26.93 169 LYS C O 1
ATOM 3997 N N . THR C 3 84 ? -31.899 32.911 -19.587 1.00 22.15 170 THR C N 1
ATOM 3998 C CA . THR C 3 84 ? -32.615 32.565 -18.339 1.00 20.84 170 THR C CA 1
ATOM 3999 C C . THR C 3 84 ? -31.688 32.257 -17.141 1.00 21.95 170 THR C C 1
ATOM 4000 O O . THR C 3 84 ? -32.178 32.008 -16.042 1.00 20.26 170 THR C O 1
ATOM 4004 N N . GLU C 3 85 ? -30.361 32.273 -17.346 1.00 15.98 171 GLU C N 1
ATOM 4005 C CA . GLU C 3 85 ? -29.386 31.947 -16.303 1.00 15.75 171 GLU C CA 1
ATOM 4006 C C . GLU C 3 85 ? -29.439 32.926 -15.100 1.00 19.99 171 GLU C C 1
ATOM 4007 O O . GLU C 3 85 ? -29.109 32.532 -13.986 1.00 21.30 171 GLU C O 1
ATOM 4013 N N . GLY C 3 86 ? -29.896 34.155 -15.320 1.00 16.46 172 GLY C N 1
ATOM 4014 C CA . GLY C 3 86 ? -30.052 35.137 -14.246 1.00 15.33 172 GLY C CA 1
ATOM 4015 C C . GLY C 3 86 ? -29.469 36.511 -14.500 1.00 17.06 172 GLY C C 1
ATOM 4016 O O . GLY C 3 86 ? -28.492 36.666 -15.243 1.00 15.72 172 GLY C O 1
ATOM 4017 N N . PHE C 3 87 ? -30.068 37.530 -13.862 1.00 14.02 173 PHE C N 1
ATOM 4018 C CA . PHE C 3 87 ? -29.586 38.909 -13.954 1.00 13.42 173 PHE C CA 1
ATOM 4019 C C . PHE C 3 87 ? -28.152 38.968 -13.378 1.00 15.05 173 PHE C C 1
ATOM 4020 O O . PHE C 3 87 ? -27.879 38.399 -12.318 1.00 12.53 173 PHE C O 1
ATOM 4028 N N . ILE C 3 88 ? -27.269 39.714 -14.046 1.00 12.32 174 ILE C N 1
ATOM 4029 C CA . ILE C 3 88 ? -25.887 39.902 -13.596 1.00 11.74 174 ILE C CA 1
ATOM 4030 C C . ILE C 3 88 ? -25.207 40.979 -14.406 1.00 14.91 174 ILE C C 1
ATOM 4031 O O . ILE C 3 88 ? -25.367 41.036 -15.631 1.00 13.26 174 ILE C O 1
ATOM 4036 N N . PHE C 3 89 ? -24.405 41.785 -13.735 1.00 11.83 175 PHE C N 1
ATOM 4037 C CA . PHE C 3 89 ? -23.527 42.721 -14.416 1.00 12.94 175 PHE C CA 1
ATOM 4038 C C . PHE C 3 89 ? -22.137 42.550 -13.825 1.00 15.81 175 PHE C C 1
ATOM 4039 O O . PHE C 3 89 ? -21.990 42.168 -12.654 1.00 14.29 175 PHE C O 1
ATOM 4047 N N . GLN C 3 90 ? -21.132 42.760 -14.668 1.00 12.90 176 GLN C N 1
ATOM 4048 C CA . GLN C 3 90 ? -19.734 42.529 -14.315 1.00 12.73 176 GLN C CA 1
ATOM 4049 C C . GLN C 3 90 ? -18.868 43.695 -14.685 1.00 14.96 176 GLN C C 1
ATOM 4050 O O . GLN C 3 90 ? -18.902 44.149 -15.826 1.00 14.52 176 GLN C O 1
ATOM 4056 N N . VAL C 3 91 ? -18.076 44.152 -13.729 1.00 11.80 177 VAL C N 1
ATOM 4057 C CA . VAL C 3 91 ? -17.123 45.236 -13.935 1.00 11.79 177 VAL C CA 1
ATOM 4058 C C . VAL C 3 91 ? -15.716 44.663 -13.697 1.00 15.91 177 VAL C C 1
ATOM 4059 O O . VAL C 3 91 ? -15.497 43.969 -12.692 1.00 14.84 177 VAL C O 1
ATOM 4063 N N . ASN C 3 92 ? -14.768 44.987 -14.589 1.00 11.71 178 ASN C N 1
ATOM 4064 C CA . ASN C 3 92 ? -13.375 44.571 -14.403 1.00 11.70 178 ASN C CA 1
ATOM 4065 C C . ASN C 3 92 ? -12.658 45.548 -13.437 1.00 16.59 178 ASN C C 1
ATOM 4066 O O . ASN C 3 92 ? -12.446 46.735 -13.768 1.00 15.74 178 ASN C O 1
ATOM 4071 N N . THR C 3 93 ? -12.299 45.047 -12.240 1.00 11.51 179 THR C N 1
ATOM 4072 C CA . THR C 3 93 ? -11.656 45.840 -11.191 1.00 12.25 179 THR C CA 1
ATOM 4073 C C . THR C 3 93 ? -10.205 45.366 -10.956 1.00 15.37 179 THR C C 1
ATOM 4074 O O . THR C 3 93 ? -9.641 45.565 -9.870 1.00 15.61 179 THR C O 1
ATOM 4078 N N . SER C 3 94 ? -9.602 44.742 -11.994 1.00 12.61 180 SER C N 1
ATOM 4079 C CA . SER C 3 94 ? -8.243 44.201 -11.954 1.00 11.13 180 SER C CA 1
ATOM 4080 C C . SER C 3 94 ? -7.230 45.335 -11.875 1.00 16.96 180 SER C C 1
ATOM 4081 O O . SER C 3 94 ? -7.178 46.163 -12.785 1.00 17.12 180 SER C O 1
ATOM 4084 N N . LYS C 3 95 ? -6.406 45.336 -10.821 1.00 15.80 181 LYS C N 1
ATOM 4085 C CA . LYS C 3 95 ? -5.345 46.332 -10.573 1.00 15.36 181 LYS C CA 1
ATOM 4086 C C . LYS C 3 95 ? -4.107 45.875 -11.332 1.00 21.55 181 LYS C C 1
ATOM 4087 O O . LYS C 3 95 ? -3.069 45.542 -10.735 1.00 22.14 181 LYS C O 1
ATOM 4093 N N . THR C 3 96 ? -4.232 45.823 -12.669 1.00 18.55 182 THR C N 1
ATOM 4094 C CA . THR C 3 96 ? -3.160 45.353 -13.562 1.00 18.75 182 THR C CA 1
ATOM 4095 C C . THR C 3 96 ? -3.342 45.832 -14.994 1.00 22.65 182 THR C C 1
ATOM 4096 O O . THR C 3 96 ? -4.470 46.013 -15.459 1.00 20.64 182 THR C O 1
ATOM 4100 N N . GLY C 3 97 ? -2.220 45.980 -15.690 1.00 20.01 183 GLY C N 1
ATOM 4101 C CA . GLY C 3 97 ? -2.180 46.364 -17.097 1.00 20.04 183 GLY C CA 1
ATOM 4102 C C . GLY C 3 97 ? -2.914 47.650 -17.398 1.00 22.37 183 GLY C C 1
ATOM 4103 O O . GLY C 3 97 ? -2.884 48.583 -16.594 1.00 22.55 183 GLY C O 1
ATOM 4104 N N . ILE C 3 98 ? -3.595 47.692 -18.553 1.00 18.66 184 ILE C N 1
ATOM 4105 C CA . ILE C 3 98 ? -4.349 48.857 -19.030 1.00 18.50 184 ILE C CA 1
ATOM 4106 C C . ILE C 3 98 ? -5.521 49.204 -18.084 1.00 21.73 184 ILE C C 1
ATOM 4107 O O . ILE C 3 98 ? -5.920 50.366 -18.030 1.00 20.47 184 ILE C O 1
A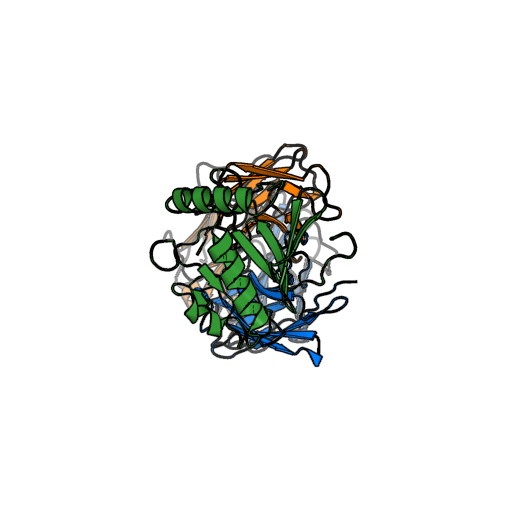TOM 4112 N N . ASN C 3 99 ? -6.020 48.213 -17.289 1.00 17.61 185 ASN C N 1
ATOM 4113 C CA . ASN C 3 99 ? -7.121 48.422 -16.350 1.00 16.22 185 ASN C CA 1
ATOM 4114 C C . ASN C 3 99 ? -6.700 49.051 -15.017 1.00 16.57 185 ASN C C 1
ATOM 4115 O O . ASN C 3 99 ? -7.560 49.407 -14.226 1.00 14.93 185 ASN C O 1
ATOM 4120 N N . GLU C 3 100 ? -5.399 49.191 -14.745 1.00 15.69 186 GLU C N 1
ATOM 4121 C CA . GLU C 3 100 ? -4.959 49.697 -13.431 1.00 16.01 186 GLU C CA 1
ATOM 4122 C C . GLU C 3 100 ? -5.551 51.022 -13.001 1.00 18.75 186 GLU C C 1
ATOM 4123 O O . GLU C 3 100 ? -5.957 51.163 -11.847 1.00 15.96 186 GLU C O 1
ATOM 4129 N N . ASN C 3 101 ? -5.566 52.008 -13.918 1.00 16.74 187 ASN C N 1
ATOM 4130 C CA . ASN C 3 101 ? -6.068 53.341 -13.627 1.00 16.20 187 ASN C CA 1
ATOM 4131 C C . ASN C 3 101 ? -7.529 53.287 -13.237 1.00 17.70 187 ASN C C 1
ATOM 4132 O O . ASN C 3 101 ? -7.922 53.852 -12.218 1.00 15.47 187 ASN C O 1
ATOM 4137 N N . TYR C 3 102 ? -8.336 52.573 -14.037 1.00 16.32 188 TYR C N 1
ATOM 4138 C CA . TYR C 3 102 ? -9.757 52.415 -13.738 1.00 15.76 188 TYR C CA 1
ATOM 4139 C C . TYR C 3 102 ? -9.953 51.625 -12.443 1.00 17.97 188 TYR C C 1
ATOM 4140 O O . TYR C 3 102 ? -10.791 52.011 -11.642 1.00 17.28 188 TYR C O 1
ATOM 4149 N N . ALA C 3 103 ? -9.161 50.561 -12.205 1.00 15.38 189 ALA C N 1
ATOM 4150 C CA . ALA C 3 103 ? -9.291 49.793 -10.950 1.00 14.39 189 ALA C CA 1
ATOM 4151 C C . ALA C 3 103 ? -9.055 50.633 -9.688 1.00 18.43 189 ALA C C 1
ATOM 4152 O O . ALA C 3 103 ? -9.715 50.424 -8.666 1.00 17.07 189 ALA C O 1
ATOM 4154 N N . LYS C 3 104 ? -8.168 51.622 -9.770 1.00 17.43 190 LYS C N 1
ATOM 4155 C CA . LYS C 3 104 ? -7.889 52.541 -8.658 1.00 18.36 190 LYS C CA 1
ATOM 4156 C C . LYS C 3 104 ? -9.060 53.516 -8.431 1.00 20.76 190 LYS C C 1
ATOM 4157 O O . LYS C 3 104 ? -9.360 53.875 -7.289 1.00 20.69 190 LYS C O 1
ATOM 4163 N N . LYS C 3 105 ? -9.702 53.946 -9.522 1.00 17.07 191 LYS C N 1
ATOM 4164 C CA . LYS C 3 105 ? -10.850 54.846 -9.527 1.00 17.07 191 LYS C CA 1
ATOM 4165 C C . LYS C 3 105 ? -12.031 54.108 -8.895 1.00 20.34 191 LYS C C 1
ATOM 4166 O O . LYS C 3 105 ? -12.700 54.656 -8.016 1.00 19.52 191 LYS C O 1
ATOM 4172 N N . PHE C 3 106 ? -12.224 52.838 -9.281 1.00 15.97 192 PHE C N 1
ATOM 4173 C CA . PHE C 3 106 ? -13.290 51.991 -8.735 1.00 15.06 192 PHE C CA 1
ATOM 4174 C C . PHE C 3 106 ? -13.119 51.781 -7.218 1.00 17.20 192 PHE C C 1
ATOM 4175 O O . PHE C 3 106 ? -14.075 51.989 -6.461 1.00 15.21 192 PHE C O 1
ATOM 4183 N N . LYS C 3 107 ? -11.899 51.387 -6.779 1.00 16.03 193 LYS C N 1
ATOM 4184 C CA . LYS C 3 107 ? -11.506 51.211 -5.385 1.00 16.62 193 LYS C CA 1
ATOM 4185 C C . LYS C 3 107 ? -11.858 52.493 -4.574 1.00 22.84 193 LYS C C 1
ATOM 4186 O O . LYS C 3 107 ? -12.505 52.387 -3.543 1.00 22.43 193 LYS C O 1
ATOM 4192 N N . THR C 3 108 ? -11.486 53.693 -5.076 1.00 22.07 194 THR C N 1
ATOM 4193 C CA . THR C 3 108 ? -11.812 54.978 -4.434 1.00 21.40 194 THR C CA 1
ATOM 4194 C C . THR C 3 108 ? -13.341 55.135 -4.267 1.00 23.65 194 THR C C 1
ATOM 4195 O O . THR C 3 108 ? -13.804 55.432 -3.172 1.00 24.22 194 THR C O 1
ATOM 4199 N N . GLY C 3 109 ? -14.087 54.889 -5.330 1.00 20.26 195 GLY C N 1
ATOM 4200 C CA . GLY C 3 109 ? -15.547 54.963 -5.347 1.00 20.49 195 GLY C CA 1
ATOM 4201 C C . GLY C 3 109 ? -16.200 54.039 -4.335 1.00 24.67 195 GLY C C 1
ATOM 4202 O O . GLY C 3 109 ? -17.148 54.434 -3.648 1.00 24.54 195 GLY C O 1
ATOM 4203 N N . MET C 3 110 ? -15.669 52.811 -4.210 1.00 20.93 196 MET C N 1
ATOM 4204 C CA . MET C 3 110 ? -16.131 51.819 -3.251 1.00 18.92 196 MET C CA 1
ATOM 4205 C C . MET C 3 110 ? -15.829 52.243 -1.811 1.00 24.67 196 MET C C 1
ATOM 4206 O O . MET C 3 110 ? -16.643 51.963 -0.920 1.00 24.74 196 MET C O 1
ATOM 4211 N N . HIS C 3 111 ? -14.654 52.886 -1.576 1.00 22.06 197 HIS C N 1
ATOM 4212 C CA . HIS C 3 111 ? -14.261 53.387 -0.247 1.00 22.74 197 HIS C CA 1
ATOM 4213 C C . HIS C 3 111 ? -15.159 54.551 0.187 1.00 30.35 197 HIS C C 1
ATOM 4214 O O . HIS C 3 111 ? -15.386 54.745 1.382 1.00 29.43 197 HIS C O 1
ATOM 4221 N N . HIS C 3 112 ? -15.675 55.315 -0.783 1.00 32.14 198 HIS C N 1
ATOM 4222 C CA . HIS C 3 112 ? -16.577 56.424 -0.515 1.00 34.08 198 HIS C CA 1
ATOM 4223 C C . HIS C 3 112 ? -17.987 55.893 -0.346 1.00 38.70 198 HIS C C 1
ATOM 4224 O O . HIS C 3 112 ? -18.719 56.382 0.523 1.00 39.71 198 HIS C O 1
ATOM 4231 N N . LEU C 3 113 ? -18.367 54.872 -1.157 1.00 32.73 199 LEU C N 1
ATOM 4232 C CA . LEU C 3 113 ? -19.688 54.253 -1.098 1.00 31.37 199 LEU C CA 1
ATOM 4233 C C . LEU C 3 113 ? -19.892 53.456 0.189 1.00 35.06 199 LEU C C 1
ATOM 4234 O O . LEU C 3 113 ? -20.842 53.727 0.910 1.00 35.92 199 LEU C O 1
ATOM 4239 N N . TYR C 3 114 ? -19.001 52.498 0.483 1.00 31.48 200 TYR C N 1
ATOM 4240 C CA . TYR C 3 114 ? -19.080 51.638 1.667 1.00 30.85 200 TYR C CA 1
ATOM 4241 C C . TYR C 3 114 ? -18.219 52.168 2.808 1.00 40.36 200 TYR C C 1
ATOM 4242 O O . TYR C 3 114 ? -17.063 52.525 2.577 1.00 40.93 200 TYR C O 1
ATOM 4251 N N . ARG C 3 115 ? -18.797 52.230 4.034 1.00 40.65 201 ARG C N 1
ATOM 4252 C CA . ARG C 3 115 ? -18.156 52.716 5.272 1.00 41.54 201 ARG C CA 1
ATOM 4253 C C . ARG C 3 115 ? -16.779 52.072 5.455 1.00 45.20 201 ARG C C 1
ATOM 4254 O O . ARG C 3 115 ? -15.780 52.776 5.563 1.00 44.40 201 ARG C O 1
ATOM 4262 N N . GLU C 3 116 ? -16.740 50.726 5.442 1.00 42.58 202 GLU C N 1
ATOM 4263 C CA . GLU C 3 116 ? -15.528 49.926 5.565 1.00 42.63 202 GLU C CA 1
ATOM 4264 C C . GLU C 3 116 ? -15.434 49.019 4.319 1.00 43.95 202 GLU C C 1
ATOM 4265 O O . GLU C 3 116 ? -15.927 47.892 4.351 1.00 45.48 202 GLU C O 1
ATOM 4271 N N . TYR C 3 117 ? -14.869 49.533 3.204 1.00 35.72 203 TYR C N 1
ATOM 4272 C CA . TYR C 3 117 ? -14.718 48.724 1.996 1.00 31.77 203 TYR C CA 1
ATOM 4273 C C . TYR C 3 117 ? -13.587 47.724 2.203 1.00 34.29 203 TYR C C 1
ATOM 4274 O O . TYR C 3 117 ? -12.432 48.120 2.348 1.00 33.70 203 TYR C O 1
ATOM 4283 N N . PRO C 3 118 ? -13.912 46.422 2.302 1.00 31.04 204 PRO C N 1
ATOM 4284 C CA . PRO C 3 118 ? -12.852 45.424 2.518 1.00 29.42 204 PRO C CA 1
ATOM 4285 C C . PRO C 3 118 ? -12.298 44.976 1.170 1.00 31.33 204 PRO C C 1
ATOM 4286 O O . PRO C 3 118 ? -12.710 43.935 0.641 1.00 33.13 204 PRO C O 1
ATOM 4290 N N . ASP C 3 119 ? -11.386 45.778 0.607 1.00 23.53 205 ASP C N 1
ATOM 4291 C CA . ASP C 3 119 ? -10.800 45.573 -0.717 1.00 23.64 205 ASP C CA 1
ATOM 4292 C C . ASP C 3 119 ? -10.067 44.242 -0.885 1.00 28.64 205 ASP C C 1
ATOM 4293 O O . ASP C 3 119 ? -8.994 44.052 -0.317 1.00 29.60 205 ASP C O 1
ATOM 4298 N N . SER C 3 120 ? -10.638 43.343 -1.710 1.00 23.17 206 SER C N 1
ATOM 4299 C CA . SER C 3 120 ? -10.063 42.020 -1.962 1.00 22.13 206 SER C CA 1
ATOM 4300 C C . SER C 3 120 ? -9.338 41.892 -3.311 1.00 24.98 206 SER C C 1
ATOM 4301 O O . SER C 3 120 ? -8.822 40.818 -3.632 1.00 25.17 206 SER C O 1
ATOM 4304 N N . CYS C 3 121 ? -9.285 42.973 -4.097 1.00 19.31 207 CYS C N 1
ATOM 4305 C CA . CYS C 3 121 ? -8.614 42.918 -5.384 1.00 19.52 207 CYS C CA 1
ATOM 4306 C C . CYS C 3 121 ? -7.125 43.149 -5.159 1.00 25.94 207 CYS C C 1
ATOM 4307 O O . CYS C 3 121 ? -6.714 44.246 -4.785 1.00 24.75 207 CYS C O 1
ATOM 4310 N N . LEU C 3 122 ? -6.325 42.084 -5.284 1.00 24.56 208 LEU C N 1
ATOM 4311 C CA . LEU C 3 122 ? -4.883 42.183 -5.067 1.00 25.47 208 LEU C CA 1
ATOM 4312 C C . LEU C 3 122 ? -4.177 42.812 -6.252 1.00 29.10 208 LEU C C 1
ATOM 4313 O O . LEU C 3 122 ? -4.563 42.601 -7.405 1.00 26.83 208 LEU C O 1
ATOM 4318 N N . ASP C 3 123 ? -3.112 43.561 -5.969 1.00 27.19 209 ASP C N 1
ATOM 4319 C CA . ASP C 3 123 ? -2.296 44.206 -6.983 1.00 27.14 209 ASP C CA 1
ATOM 4320 C C . ASP C 3 123 ? -1.735 43.156 -7.967 1.00 28.14 209 ASP C C 1
ATOM 4321 O O . ASP C 3 123 ? -1.224 42.119 -7.544 1.00 28.66 209 ASP C O 1
ATOM 4326 N N . GLY C 3 124 ? -1.927 43.413 -9.251 1.00 21.73 210 GLY C N 1
ATOM 4327 C CA . GLY C 3 124 ? -1.513 42.561 -10.364 1.00 22.06 210 GLY C CA 1
ATOM 4328 C C . GLY C 3 124 ? -2.382 41.335 -10.635 1.00 24.53 210 GLY C C 1
ATOM 4329 O O . GLY C 3 124 ? -2.056 40.545 -11.522 1.00 25.14 210 GLY C O 1
ATOM 4330 N N . LYS C 3 125 ? -3.484 41.151 -9.867 1.00 17.65 211 LYS C N 1
ATOM 4331 C CA . LYS C 3 125 ? -4.343 39.955 -9.965 1.00 16.03 211 LYS C CA 1
ATOM 4332 C C . LYS C 3 125 ? -5.653 40.200 -10.709 1.00 16.89 211 LYS C C 1
ATOM 4333 O O . LYS C 3 125 ? -6.289 41.242 -10.507 1.00 15.34 211 LYS C O 1
ATOM 4339 N N . LEU C 3 126 ? -6.089 39.222 -11.520 1.00 12.66 212 LEU C N 1
ATOM 4340 C CA . LEU C 3 126 ? -7.399 39.299 -12.181 1.00 12.37 212 LEU C CA 1
ATOM 4341 C C . LEU C 3 126 ? -8.489 39.320 -11.061 1.00 16.19 212 LEU C C 1
ATOM 4342 O O . LEU C 3 126 ? -8.470 38.474 -10.162 1.00 14.28 212 LEU C O 1
ATOM 4347 N N . CYS C 3 127 ? -9.369 40.337 -11.075 1.00 14.05 213 CYS C N 1
ATOM 4348 C CA . CYS C 3 127 ? -10.400 40.552 -10.048 1.00 15.78 213 CYS C CA 1
ATOM 4349 C C . CYS C 3 127 ? -11.596 41.197 -10.737 1.00 18.41 213 CYS C C 1
ATOM 4350 O O . CYS C 3 127 ? -11.470 42.285 -11.306 1.00 17.24 213 CYS C O 1
ATOM 4353 N N . LEU C 3 128 ? -12.736 40.489 -10.750 1.00 14.93 214 LEU C N 1
ATOM 4354 C CA . LEU C 3 128 ? -13.952 40.965 -11.416 1.00 14.00 214 LEU C CA 1
ATOM 4355 C C . LEU C 3 128 ? -15.103 41.057 -10.462 1.00 15.24 214 LEU C C 1
ATOM 4356 O O . LEU C 3 128 ? -15.357 40.114 -9.706 1.00 13.21 214 LEU C O 1
ATOM 4361 N N . MET C 3 129 ? -15.771 42.221 -10.471 1.00 12.39 215 MET C N 1
ATOM 4362 C CA . MET C 3 129 ? -16.914 42.487 -9.627 1.00 12.29 215 MET C CA 1
ATOM 4363 C C . MET C 3 129 ? -18.147 41.961 -10.334 1.00 15.65 215 MET C C 1
ATOM 4364 O O . MET C 3 129 ? -18.374 42.328 -11.480 1.00 15.58 215 MET C O 1
ATOM 4369 N N . LYS C 3 130 ? -18.915 41.065 -9.679 1.00 11.74 216 LYS C N 1
ATOM 4370 C CA . LYS C 3 130 ? -20.187 40.575 -10.236 1.00 11.00 216 LYS C CA 1
ATOM 4371 C C . LYS C 3 130 ? -21.313 40.931 -9.272 1.00 15.18 216 LYS C C 1
ATOM 4372 O O . LYS C 3 130 ? -21.261 40.582 -8.082 1.00 13.37 216 LYS C O 1
ATOM 4378 N N . ALA C 3 131 ? -22.343 41.605 -9.798 1.00 11.47 217 ALA C N 1
ATOM 4379 C CA . ALA C 3 131 ? -23.515 41.961 -9.001 1.00 11.13 217 ALA C CA 1
ATOM 4380 C C . ALA C 3 131 ? -24.648 41.030 -9.430 1.00 12.35 217 ALA C C 1
ATOM 4381 O O . ALA C 3 131 ? -24.920 40.902 -10.635 1.00 10.34 217 ALA C O 1
ATOM 4383 N N . GLN C 3 132 ? -25.235 40.321 -8.456 1.00 9.29 218 GLN C N 1
ATOM 4384 C CA . GLN C 3 132 ? -26.305 39.337 -8.702 1.00 10.65 218 GLN C CA 1
ATOM 4385 C C . GLN C 3 132 ? -27.453 39.512 -7.724 1.00 15.79 218 GLN C C 1
ATOM 4386 O O . GLN C 3 132 ? -27.211 39.921 -6.580 1.00 14.63 218 GLN C O 1
ATOM 4392 N N . PRO C 3 133 ? -28.702 39.164 -8.112 1.00 12.89 219 PRO C N 1
ATOM 4393 C CA . PRO C 3 133 ? -29.809 39.302 -7.152 1.00 13.05 219 PRO C CA 1
ATOM 4394 C C . PRO C 3 133 ? -29.642 38.348 -5.978 1.00 18.63 219 PRO C C 1
ATOM 4395 O O . PRO C 3 133 ? -29.174 37.196 -6.142 1.00 16.54 219 PRO C O 1
ATOM 4399 N N . THR C 3 134 ? -30.042 38.820 -4.800 1.00 15.61 220 THR C N 1
ATOM 4400 C CA . THR C 3 134 ? -30.080 37.997 -3.586 1.00 16.14 220 THR C CA 1
ATOM 4401 C C . THR C 3 134 ? -31.162 38.524 -2.657 1.00 21.53 220 THR C C 1
ATOM 4402 O O . THR C 3 134 ? -31.504 39.711 -2.746 1.00 20.50 220 THR C O 1
ATOM 4406 N N . SER C 3 135 ? -31.689 37.668 -1.747 1.00 17.29 221 SER C N 1
ATOM 4407 C CA . SER C 3 135 ? -32.655 38.178 -0.770 1.00 17.56 221 SER C CA 1
ATOM 4408 C C . SER C 3 135 ? -31.850 39.015 0.216 1.00 21.06 221 SER C C 1
ATOM 4409 O O . SER C 3 135 ? -30.689 38.688 0.520 1.00 20.84 221 SER C O 1
ATOM 4412 N N . TRP C 3 136 ? -32.418 40.128 0.642 1.00 17.54 222 TRP C N 1
ATOM 4413 C CA . TRP C 3 136 ? -31.740 41.020 1.578 1.00 18.07 222 TRP C CA 1
ATOM 4414 C C . TRP C 3 136 ? -31.413 40.233 2.854 1.00 21.06 222 TRP C C 1
ATOM 4415 O O . TRP C 3 136 ? -32.320 39.675 3.450 1.00 21.42 222 TRP C O 1
ATOM 4426 N N . PRO C 3 137 ? -30.133 40.097 3.250 1.00 20.07 223 PRO C N 1
ATOM 4427 C CA . PRO C 3 137 ? -29.817 39.278 4.431 1.00 21.11 223 PRO C CA 1
ATOM 4428 C C . PRO C 3 137 ? -30.523 39.733 5.695 1.00 28.21 223 PRO C C 1
ATOM 4429 O O . PRO C 3 137 ? -30.760 40.932 5.887 1.00 26.27 223 PRO C O 1
ATOM 4433 N N . LEU C 3 138 ? -30.887 38.751 6.536 1.00 28.30 224 LEU C N 1
ATOM 4434 C CA . LEU C 3 138 ? -31.602 38.956 7.797 1.00 29.98 224 LEU C CA 1
ATOM 4435 C C . LEU C 3 138 ? -30.814 39.812 8.801 1.00 32.71 224 LEU C C 1
ATOM 4436 O O . LEU C 3 138 ? -31.429 40.579 9.544 1.00 32.62 224 LEU C O 1
ATOM 4441 N N . GLN C 3 139 ? -29.460 39.701 8.791 1.00 27.83 225 GLN C N 1
ATOM 4442 C CA . GLN C 3 139 ? -28.557 40.443 9.689 1.00 27.32 225 GLN C CA 1
ATOM 4443 C C . GLN C 3 139 ? -28.240 41.865 9.235 1.00 30.99 225 GLN C C 1
ATOM 4444 O O . GLN C 3 139 ? -27.657 42.636 10.006 1.00 29.41 225 GLN C O 1
ATOM 4450 N N . CYS C 3 140 ? -28.618 42.214 7.995 1.00 28.35 226 CYS C N 1
ATOM 4451 C CA . CYS C 3 140 ? -28.411 43.551 7.433 1.00 27.86 226 CYS C CA 1
ATOM 4452 C C . CYS C 3 140 ? -29.391 44.577 8.060 1.00 34.03 226 CYS C C 1
ATOM 4453 O O . CYS C 3 140 ? -30.449 44.174 8.565 1.00 33.13 226 CYS C O 1
ATOM 4456 N N . PRO C 3 141 ? -29.100 45.904 8.002 1.00 33.48 227 PRO C N 1
ATOM 4457 C CA . PRO C 3 141 ? -30.040 46.884 8.580 1.00 39.45 227 PRO C CA 1
ATOM 4458 C C . PRO C 3 141 ? -31.385 47.005 7.849 1.00 69.13 227 PRO C C 1
ATOM 4459 O O . PRO C 3 141 ? -31.557 46.485 6.747 1.00 41.01 227 PRO C O 1
#

GO terms:
  GO:0044167 host cell endoplasmic reticulum membrane (C, EXP)
  GO:0044178 host cell Golgi membrane (C, EXP)
  GO:0020002 host cell plasma membrane (C, EXP)

Foldseek 3Di:
DWAWAKDAAAEEEAQAKDKIKIAIDDDQLQQKWKWKWWAAVPGDIHTAWTFHQPPGDIDGDVVCVVAWDWYADNVRSMIMIMGGRDDQVRFTWMKIFIAGDDDDDPDDRDGPDIYPTYGYGYANDDADAWDKDWAADCPFKGKTKIKTWFGDDDDKDKDKPNPPQPPQKDKDDWDADNRMIITMMMHMDGPVPPPVPKIWIWIADVSVRDIDIGIHDHD/DKEKAKPDQEAADAAFAKDKIKIFIPAFLQQQKWKWWDAPPDDTDTQDGSQAHGDPPRDPQWGWDDDGRMIMTIRGGHHLVRQTKMKMWGDSDPPIYIHPIYGYAYDDDFDFWDKDKDWADPVQVVVFKTKIKIKGDFGPDPDKDKWKAFVNHTDDPQKDKDKDDQDPPSRGIMMMIMRMDTSVVVVVTFKIKIWMDDPVDPGTDIDIGTPD/DDWAWWDDPLAWIKIGDPPFIKTKDKDQDCVDDPVAFQWQLDLVSCVQQAVDPRNSVRVVVLCVQLPHDSHPAGTWTWHGHVDDPFRKTKDWLACDDPCVVVNVSSVNSQVSVDVRNSDPRDHHDGMMIMIGTDDDDPPTD

B-factor: mean 25.51, std 15.33, range [3.0, 163.53]

Organism: Junin mammarenavirus (NC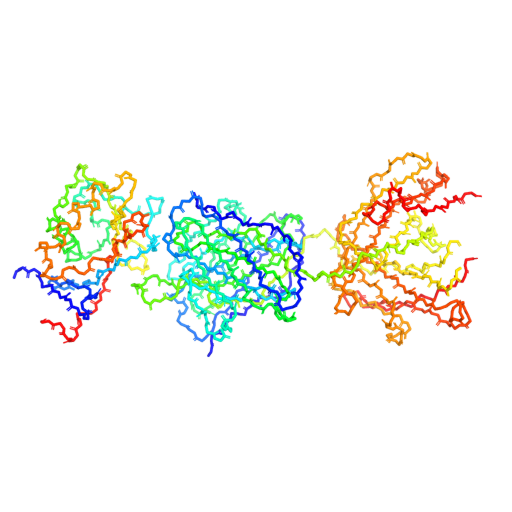BI:txid2169991)